Protein AF-0000000075210402 (afdb_homodimer)

pLDDT: mean 92.83, std 11.61, range [40.75, 98.94]

Solvent-accessible surface area (backbone atoms only — not comparable to full-atom values): 33186 Å² total; per-residue (Å²): 115,81,58,98,74,66,77,55,29,34,35,31,30,23,22,40,40,54,67,28,20,56,35,50,30,57,42,32,65,73,63,42,42,43,37,31,29,25,58,67,67,69,94,52,64,48,64,58,27,52,52,48,37,55,56,30,50,73,53,37,82,64,47,78,43,84,46,55,54,74,40,48,70,62,49,44,55,49,41,72,76,46,76,41,46,30,37,38,44,56,52,60,72,81,56,56,70,61,16,66,76,40,43,63,60,34,42,44,45,34,29,52,17,46,51,43,49,49,51,41,37,43,78,54,59,30,49,34,42,36,39,63,45,45,51,50,29,33,40,68,64,42,41,68,78,46,59,37,44,75,82,60,41,73,46,57,11,59,29,46,37,21,14,27,43,48,20,30,52,14,39,50,36,7,48,26,63,69,57,64,29,22,33,38,39,36,26,42,28,57,73,39,38,66,72,47,61,67,89,38,70,66,50,43,50,51,55,35,47,77,66,72,41,72,43,79,39,56,60,72,63,26,23,36,11,60,16,38,46,69,42,52,41,49,44,56,58,40,64,68,48,88,71,77,48,80,46,72,33,39,48,34,50,50,52,63,41,33,48,56,57,51,51,54,54,47,29,76,80,34,78,79,68,45,76,44,74,45,75,70,66,83,63,76,54,53,37,49,29,28,39,37,62,65,29,27,74,78,52,62,48,68,64,79,68,49,74,61,59,36,44,53,52,24,51,53,41,48,53,61,67,75,97,113,80,58,96,74,66,79,53,30,35,37,29,31,26,20,40,40,53,68,28,20,55,35,49,31,57,42,33,66,72,64,42,43,43,36,31,31,26,60,67,66,69,94,52,65,49,65,57,26,54,53,46,37,55,55,30,52,73,54,39,79,65,48,80,44,83,48,54,56,74,41,47,70,61,49,46,54,49,42,73,75,46,74,41,46,31,39,39,43,57,51,59,72,82,56,56,71,62,15,67,76,40,43,64,60,36,42,44,45,33,31,51,18,46,51,42,49,50,52,41,36,44,78,54,59,30,48,33,42,36,39,61,44,44,52,49,29,34,41,67,64,42,42,68,81,47,59,38,43,77,83,60,41,72,46,59,11,60,30,47,38,22,12,26,43,47,21,30,53,14,40,53,36,7,49,26,61,69,57,66,29,23,32,39,38,36,26,43,26,59,72,38,38,65,72,46,61,68,89,40,68,66,49,43,50,51,55,34,47,77,66,72,40,73,45,80,41,58,58,71,63,28,23,37,11,60,16,39,46,68,43,52,41,47,44,54,59,41,63,66,48,87,72,79,48,80,46,73,33,41,47,36,52,50,50,63,41,34,49,56,58,52,50,54,54,47,30,76,80,34,79,80,68,46,75,42,74,68,52,78,62,82,63,75,55,52,36,49,28,30,39,38,61,66,28,27,73,77,52,63,48,68,65,79,68,50,73,61,59,35,46,52,53,23,51,53,41,48,53,62,70,76,98

Sequence (646 aa):
MLGRGETVSILITGGAGFIGSHLTKRLVKEGFDITVIDSFHNYYSVKQKKDQLEEAKSSGAFEFYELDLLDEGRLNKWFQEKRFKTVIHLAAIPGVPASIADPHLYIDYDIKATVNLLRAAGESGVSHFVFASSSSVYGNASGIAKASKEEDAAGSVVSPYAAAKWGAESFCKAYSSLYGFDLTVLRFFTVYGPWVRPDMAIPIFINKLMRKEKLYLFNEHSARDYTYIDDITEGIFLSLFGHRGERTYNLGSGTPVTLNTLTDALAHHFPHLEKEYTSRRKGDVERTWADIGKASADLGYKPKFSIQEGLERTVAWATAYFHMLGRGETVSILITGGAGFIGSHLTKRLVKEGFDITVIDSFHNYYSVKQKKDQLEEAKSSGAFEFYELDLLDEGRLNKWFQEKRFKTVIHLAAIPGVPASIADPHLYIDYDIKATVNLLRAAGESGVSHFVFASSSSVYGNASGIAKASKEEDAAGSVVSPYAAAKWGAESFCKAYSSLYGFDLTVLRFFTVYGPWVRPDMAIPIFINKLMRKEKLYLFNEHSARDYTYIDDITEGIFLSLFGHRGERTYNLGSGTPVTLNTLTDALAHHFPHLEKEYTSRRKGDVERTWADIGKASADLGYKPKFSIQEGLERTVAWATAYFH

Foldseek 3Di:
DPDPPDQAEEEEEPLLADLNLVLLLVVVLVPHAYEYEYQCDPPDDSVLSVVSNVVSVVSDDYHYDNDQLLPLVVLLVVLVVDAGQEYEYPWADDDFVVCQVPVVNRLRGLAVSLLSVLVSCLVSPHAEYEYEAALQQLACQVPPPDADDPVSRDRPGDGSNSNSRVNNVVSNQVSCVVRVHAYEYEHEWAEDAFSHGCVDDLNVLLVCLVVVHAAEAAEQLAWTQYAYSVLVSVLVVLVVDDDGHYYYFYRTQQDIDTPVNLVVLVCVVRVSYHYDHDDHPPDGHRYYHHDHVVSCVPRVRHGDDDSNRRSVRHSVNCVVPVD/DDDPPPQAEEEEEPLLADLNLVLLLVVVLVPHAYEYEYQCDPPDDSVLSVVSNVVSVVSDDYHYDNDQLLPLVVLLVVLVVDAGQEYEYPWADDDFVVCQVPVVNRLRGLAVSLLSVLVSCLVSPHQEYEYEAALQQLACQVPPPDADDPVSRDRPGDGSNSNSRVNNVVSNQVSCVVRVHAYEYEHEWAEDAFSHGCVDDLNVLLVCLVVVHAAEAAEQLAWTQYAYSVLVSVLVVLVVDDDGHYYYFYRTQQDIDTPVNLVVLVCVVRVSYHYDHDDNPPDGRHYYHHDRVVSCVPRVRHGDDDSNRRSVRHSVNCVVPVD

Secondary structure (DSSP, 8-state):
---SSS--EEEEESTTSHHHHHHHHHHHHTT-EEEEEE---TTS-HHHHHHHHHHHHTT---EEEE--TT-HHHHHHHHHH---SEEEE------HHHHHH-HHHHIIIIIIHHHHHHHHHHHTT-SEEEEEEEGGGGTT-S-TTSPBPGGG--S--SSHHHHHHHHHHHHHHHHHHHH--EEEEEEE-SEESTT--TTSHHHHHHHHHHTTPPEEES-TT-EE--EEHHHHHHHHHHHTSS--SEEEEEES-SS-EEHHHHHHHHHTT-TT--EEE---------EE-B--HHHHHHH-------HHHHHHHHHHHHHHHH-/---SSS--EEEEESTTSHHHHHHHHHHHHTT-EEEEEE---TTS-HHHHHHHHHHHHTT---EEEE--TT-HHHHHHHHHH---SEEEE------HHHHHH-HHHHIIIIIIHHHHHHHHHHHTT-SEEEEEEEGGGGTT-S-TTSPBPGGG--S--SSHHHHHHHHHHHHHHHHHHHH--EEEEEEE-SEESTT--TTSHHHHHHHHHHTTPPEEES-TT-EE--EEHHHHHHHHHHHTSS--SEEEEEES-SS-EEHHHHHHHHHTT-TT--EEE---------EE-B--HHHHHHH-------HHHHHHHHHHHHHHHH-

Organism: NCBI:txid2021314

Nearest PDB structures (foldseek):
  7xpo-assembly1_B  TM=8.995E-01  e=3.733E-27  Zea mays
  7xpq-assembly1_B  TM=8.800E-01  e=4.449E-27  Zea mays
  8wop-assembly1_A  TM=8.831E-01  e=1.203E-26  Arabidopsis thaliana
  7xpq-assembly1_A  TM=8.829E-01  e=8.467E-27  Zea mays
  8wov-assembly1_A  TM=8.496E-01  e=2.159E-26  Arabidopsis thaliana

Radius of gyration: 26.64 Å; Cα contacts (8 Å, |Δi|>4): 1352; chains: 2; bounding box: 59×82×53 Å

InterPro domains:
  IPR016040 NAD(P)-binding domain [PF16363] (11-314)
  IPR020904 Short-chain dehydrogenase/reductase, conserved site [PS00061] (148-176)
  IPR036291 NAD(P)-binding domain superfamily [SSF51735] (9-321)

Structure (mmCIF, N/CA/C/O backbone):
data_AF-0000000075210402-model_v1
#
loop_
_entity.id
_entity.type
_entity.pdbx_description
1 polymer 'UDP-glucose 4-epimerase'
#
loop_
_atom_site.group_PDB
_atom_site.id
_atom_site.type_symbol
_atom_site.label_atom_id
_atom_site.label_alt_id
_atom_site.label_comp_id
_atom_site.label_asym_id
_atom_site.label_entity_id
_atom_site.label_seq_id
_atom_site.pdbx_PDB_ins_code
_atom_site.Cartn_x
_atom_site.Cartn_y
_atom_site.Cartn_z
_atom_site.occupancy
_atom_site.B_iso_or_equiv
_atom_site.auth_seq_id
_atom_site.auth_comp_id
_atom_site.auth_asym_id
_atom_site.auth_atom_id
_atom_site.pdbx_PDB_model_num
ATOM 1 N N . MET A 1 1 ? 22.312 -7.852 -16.641 1 40.75 1 MET A N 1
ATOM 2 C CA . MET A 1 1 ? 21.891 -8.812 -17.656 1 40.75 1 MET A CA 1
ATOM 3 C C . MET A 1 1 ? 22.656 -10.125 -17.516 1 40.75 1 MET A C 1
ATOM 5 O O . MET A 1 1 ? 23.797 -10.133 -17.031 1 40.75 1 MET A O 1
ATOM 9 N N . LEU A 1 2 ? 21.844 -11.219 -17.453 1 52.81 2 LEU A N 1
ATOM 10 C CA . LEU A 1 2 ? 22.469 -12.523 -17.266 1 52.81 2 LEU A CA 1
ATOM 11 C C . LEU A 1 2 ? 23.516 -12.773 -18.344 1 52.81 2 LEU A C 1
ATOM 13 O O . LEU A 1 2 ? 23.219 -12.664 -19.531 1 52.81 2 LEU A O 1
ATOM 17 N N . GLY A 1 3 ? 24.688 -12.477 -18.203 1 43 3 GLY A N 1
ATOM 18 C CA . GLY A 1 3 ? 25.734 -12.883 -19.125 1 43 3 GLY A CA 1
ATOM 19 C C . GLY A 1 3 ? 26.016 -14.375 -19.094 1 43 3 GLY A C 1
ATOM 20 O O . GLY A 1 3 ? 25.75 -15.039 -18.078 1 43 3 GLY A O 1
ATOM 21 N N . ARG A 1 4 ? 26.281 -15.062 -20.25 1 43.16 4 ARG A N 1
ATOM 22 C CA . ARG A 1 4 ? 26.422 -16.469 -20.609 1 43.16 4 ARG A CA 1
ATOM 23 C C . ARG A 1 4 ? 27.422 -17.172 -19.703 1 43.16 4 ARG A C 1
ATOM 25 O O . ARG A 1 4 ? 27.484 -18.406 -19.688 1 43.16 4 ARG A O 1
ATOM 32 N N . GLY A 1 5 ? 28.297 -16.438 -19.016 1 44.31 5 GLY A N 1
ATOM 33 C CA . GLY A 1 5 ? 29.391 -17.203 -18.438 1 44.31 5 GLY A CA 1
ATOM 34 C C . GLY A 1 5 ? 29.203 -17.5 -16.953 1 44.31 5 GLY A C 1
ATOM 35 O O . GLY A 1 5 ? 29.703 -18.5 -16.453 1 44.31 5 GLY A O 1
ATOM 36 N N . GLU A 1 6 ? 29.125 -16.562 -15.922 1 52.78 6 GLU A N 1
ATOM 37 C CA . GLU A 1 6 ? 29.109 -16.766 -14.477 1 52.78 6 GLU A CA 1
ATOM 38 C C . GLU A 1 6 ? 27.75 -17.234 -14 1 52.78 6 GLU A C 1
ATOM 40 O O . GLU A 1 6 ? 26.719 -16.797 -14.516 1 52.78 6 GLU A O 1
ATOM 45 N N . THR A 1 7 ? 27.812 -18.453 -13.422 1 63.88 7 THR A N 1
ATOM 46 C CA . THR A 1 7 ? 26.578 -19.031 -12.922 1 63.88 7 THR A CA 1
ATOM 47 C C . THR A 1 7 ? 25.766 -18 -12.133 1 63.88 7 THR A C 1
ATOM 49 O O . THR A 1 7 ? 26.266 -17.453 -11.148 1 63.88 7 THR A O 1
ATOM 52 N N . VAL A 1 8 ? 24.641 -17.578 -12.719 1 79.5 8 VAL A N 1
ATOM 53 C CA . VAL A 1 8 ? 23.797 -16.562 -12.102 1 79.5 8 VAL A CA 1
ATOM 54 C C . VAL A 1 8 ? 23.047 -17.172 -10.914 1 79.5 8 VAL A C 1
ATOM 56 O O . VAL A 1 8 ? 22.359 -18.188 -11.055 1 79.5 8 VAL A O 1
ATOM 59 N N . SER A 1 9 ? 23.406 -16.781 -9.727 1 93.56 9 SER A N 1
ATOM 60 C CA . SER A 1 9 ? 22.75 -17.219 -8.492 1 93.56 9 SER A CA 1
ATOM 61 C C . SER A 1 9 ? 21.406 -16.531 -8.297 1 93.56 9 SER A C 1
ATOM 63 O O . SER A 1 9 ? 21.344 -15.297 -8.312 1 93.56 9 SER A O 1
ATOM 65 N N . ILE A 1 10 ? 20.328 -17.344 -8.219 1 97.56 10 ILE A N 1
ATOM 66 C CA . ILE A 1 10 ? 18.969 -16.828 -8.078 1 97.56 10 ILE A CA 1
ATOM 67 C C . ILE A 1 10 ? 18.359 -17.344 -6.773 1 97.56 10 ILE A C 1
ATOM 69 O O . ILE A 1 10 ? 18.484 -18.531 -6.449 1 97.56 10 ILE A O 1
ATOM 73 N N . LEU A 1 11 ? 17.844 -16.453 -5.996 1 98.56 11 LEU A N 1
ATOM 74 C CA . LEU A 1 11 ? 17.047 -16.812 -4.82 1 98.56 11 LEU A CA 1
ATOM 75 C C . LEU A 1 11 ? 15.562 -16.828 -5.145 1 98.56 11 LEU A C 1
ATOM 77 O O . LEU A 1 11 ? 15.047 -15.867 -5.723 1 98.56 11 LEU A O 1
ATOM 81 N N . ILE A 1 12 ? 14.867 -17.891 -4.809 1 98.81 12 ILE A N 1
ATOM 82 C CA . ILE A 1 12 ? 13.414 -18 -4.898 1 98.81 12 ILE A CA 1
ATOM 83 C C . ILE A 1 12 ? 12.812 -18.109 -3.496 1 98.81 12 ILE A C 1
ATOM 85 O O . ILE A 1 12 ? 13.125 -19.047 -2.758 1 98.81 12 ILE A O 1
ATOM 89 N N . THR A 1 13 ? 12.031 -17.141 -3.1 1 98.88 13 THR A N 1
ATOM 90 C CA . THR A 1 13 ? 11.281 -17.297 -1.861 1 98.88 13 THR A CA 1
ATOM 91 C C . THR A 1 13 ? 9.891 -17.875 -2.143 1 98.88 13 THR A C 1
ATOM 93 O O . THR A 1 13 ? 9.32 -17.625 -3.209 1 98.88 13 THR A O 1
ATOM 96 N N . GLY A 1 14 ? 9.32 -18.594 -1.117 1 98.56 14 GLY A N 1
ATOM 97 C CA . GLY A 1 14 ? 8.086 -19.312 -1.378 1 98.56 14 GLY A CA 1
ATOM 98 C C . GLY A 1 14 ? 8.273 -20.484 -2.316 1 98.56 14 GLY A C 1
ATOM 99 O O . GLY A 1 14 ? 7.355 -20.844 -3.062 1 98.56 14 GLY A O 1
ATOM 100 N N . GLY A 1 15 ? 9.43 -21.047 -2.299 1 98.44 15 GLY A N 1
ATOM 101 C CA . GLY A 1 15 ? 9.781 -22.031 -3.311 1 98.44 15 GLY A CA 1
ATOM 102 C C . GLY A 1 15 ? 9.148 -23.391 -3.076 1 98.44 15 GLY A C 1
ATOM 103 O O . GLY A 1 15 ? 9.148 -24.234 -3.967 1 98.44 15 GLY A O 1
ATOM 104 N N . ALA A 1 16 ? 8.609 -23.625 -1.902 1 98.06 16 ALA A N 1
ATOM 105 C CA . ALA A 1 16 ? 7.91 -24.875 -1.639 1 98.06 16 ALA A CA 1
ATOM 106 C C . ALA A 1 16 ? 6.441 -24.781 -2.035 1 98.06 16 ALA A C 1
ATOM 108 O O . ALA A 1 16 ? 5.727 -25.797 -2.043 1 98.06 16 ALA A O 1
ATOM 109 N N . GLY A 1 17 ? 6.031 -23.609 -2.381 1 98 17 GLY A N 1
ATOM 110 C CA . GLY A 1 17 ? 4.645 -23.406 -2.775 1 98 17 GLY A CA 1
ATOM 111 C C . GLY A 1 17 ? 4.367 -23.828 -4.207 1 98 17 GLY A C 1
ATOM 112 O O . GLY A 1 17 ? 5.262 -24.312 -4.902 1 98 17 GLY A O 1
ATOM 113 N N . PHE A 1 18 ? 3.141 -23.578 -4.648 1 98.44 18 PHE A N 1
ATOM 114 C CA . PHE A 1 18 ? 2.619 -23.969 -5.949 1 98.44 18 PHE A CA 1
ATOM 115 C C . PHE A 1 18 ? 3.484 -23.422 -7.074 1 98.44 18 PHE A C 1
ATOM 117 O O . PHE A 1 18 ? 4.223 -24.172 -7.723 1 98.44 18 PHE A O 1
ATOM 124 N N . ILE A 1 19 ? 3.607 -22.094 -7.18 1 98.75 19 ILE A N 1
ATOM 125 C CA . ILE A 1 19 ? 4.324 -21.469 -8.289 1 98.75 19 ILE A CA 1
ATOM 126 C C . ILE A 1 19 ? 5.828 -21.641 -8.086 1 98.75 19 ILE A C 1
ATOM 128 O O . ILE A 1 19 ? 6.559 -21.938 -9.031 1 98.75 19 ILE A O 1
ATOM 132 N N . GLY A 1 20 ? 6.281 -21.5 -6.852 1 98.75 20 GLY A N 1
ATOM 133 C CA . GLY A 1 20 ? 7.703 -21.516 -6.539 1 98.75 20 GLY A CA 1
ATOM 134 C C . GLY A 1 20 ? 8.367 -22.828 -6.902 1 98.75 20 GLY A C 1
ATOM 135 O O . GLY A 1 20 ? 9.469 -22.844 -7.469 1 98.75 20 GLY A O 1
ATOM 136 N N . SER A 1 21 ? 7.715 -23.922 -6.594 1 98.44 21 SER A N 1
ATOM 137 C CA . SER A 1 21 ? 8.305 -25.219 -6.879 1 98.44 21 SER A CA 1
ATOM 138 C C . SER A 1 21 ? 8.367 -25.484 -8.383 1 98.44 21 SER A C 1
ATOM 140 O O . SER A 1 21 ? 9.359 -26.031 -8.875 1 98.44 21 SER A O 1
ATOM 142 N N . HIS A 1 22 ? 7.32 -25.125 -9.094 1 98.69 22 HIS A N 1
ATOM 143 C CA . HIS A 1 22 ? 7.34 -25.25 -10.547 1 98.69 22 HIS A CA 1
ATOM 144 C C . HIS A 1 22 ? 8.445 -24.406 -11.164 1 98.69 22 HIS A C 1
ATOM 146 O O . HIS A 1 22 ? 9.117 -24.844 -12.102 1 98.69 22 HIS A O 1
ATOM 152 N N . LEU A 1 23 ? 8.602 -23.188 -10.633 1 98.81 23 LEU A N 1
ATOM 153 C CA . LEU A 1 23 ? 9.633 -22.297 -11.148 1 98.81 23 LEU A CA 1
ATOM 154 C C . LEU A 1 23 ? 11.023 -22.859 -10.898 1 98.81 23 LEU A C 1
ATOM 156 O O . LEU A 1 23 ? 11.891 -22.797 -11.766 1 98.81 23 LEU A O 1
ATOM 160 N N . THR A 1 24 ? 11.203 -23.391 -9.688 1 98.44 24 THR A N 1
ATOM 161 C CA . THR A 1 24 ? 12.484 -24.016 -9.344 1 98.44 24 THR A CA 1
ATOM 162 C C . THR A 1 24 ? 12.852 -25.094 -10.359 1 98.44 24 THR A C 1
ATOM 164 O O . THR A 1 24 ? 13.969 -25.109 -10.883 1 98.44 24 THR A O 1
ATOM 167 N N . LYS A 1 25 ? 11.875 -25.969 -10.703 1 97.75 25 LYS A N 1
ATOM 168 C CA . LYS A 1 25 ? 12.102 -27.016 -11.695 1 97.75 25 LYS A CA 1
ATOM 169 C C . LYS A 1 25 ? 12.516 -26.422 -13.039 1 97.75 25 LYS A C 1
ATOM 171 O O . LYS A 1 25 ? 13.477 -26.875 -13.656 1 97.75 25 LYS A O 1
ATOM 176 N N . ARG A 1 26 ? 11.812 -25.422 -13.422 1 96.75 26 ARG A N 1
ATOM 177 C CA . ARG A 1 26 ? 12.031 -24.781 -14.719 1 96.75 26 ARG A CA 1
ATOM 178 C C . ARG A 1 26 ? 13.422 -24.172 -14.797 1 96.75 26 ARG A C 1
ATOM 180 O O . ARG A 1 26 ? 14.117 -24.312 -15.805 1 96.75 26 ARG A O 1
ATOM 187 N N . LEU A 1 27 ? 13.875 -23.5 -13.758 1 96.94 27 LEU A N 1
ATOM 188 C CA . LEU A 1 27 ? 15.125 -22.75 -13.773 1 96.94 27 LEU A CA 1
ATOM 189 C C . LEU A 1 27 ? 16.328 -23.672 -13.609 1 96.94 27 LEU A C 1
ATOM 191 O O . LEU A 1 27 ? 17.375 -23.453 -14.195 1 96.94 27 LEU A O 1
ATOM 195 N N . VAL A 1 28 ? 16.156 -24.719 -12.766 1 95.81 28 VAL A N 1
ATOM 196 C CA . VAL A 1 28 ? 17.234 -25.688 -12.594 1 95.81 28 VAL A CA 1
ATOM 197 C C . VAL A 1 28 ? 17.516 -26.391 -13.922 1 95.81 28 VAL A C 1
ATOM 199 O O . VAL A 1 28 ? 18.688 -26.625 -14.258 1 95.81 28 VAL A O 1
ATOM 202 N N . LYS A 1 29 ? 16.484 -26.672 -14.664 1 94 29 LYS A N 1
ATOM 203 C CA . LYS A 1 29 ? 16.625 -27.312 -15.969 1 94 29 LYS A CA 1
ATOM 204 C C . LYS A 1 29 ? 17.391 -26.406 -16.938 1 94 29 LYS A C 1
ATOM 206 O O . LYS A 1 29 ? 18.047 -26.891 -17.859 1 94 29 LYS A O 1
ATOM 211 N N . GLU A 1 30 ? 17.297 -25.125 -16.766 1 93.12 30 GLU A N 1
ATOM 212 C CA . GLU A 1 30 ? 17.984 -24.141 -17.625 1 93.12 30 GLU A CA 1
ATOM 213 C C . GLU A 1 30 ? 19.422 -23.938 -17.172 1 93.12 30 GLU A C 1
ATOM 215 O O . GLU A 1 30 ? 20.188 -23.219 -17.828 1 93.12 30 GLU A O 1
ATOM 220 N N . GLY A 1 31 ? 19.828 -24.469 -16 1 92.5 31 GLY A N 1
ATOM 221 C CA . GLY A 1 31 ? 21.219 -24.453 -15.57 1 92.5 31 GLY A CA 1
ATOM 222 C C . GLY A 1 31 ? 21.531 -23.328 -14.586 1 92.5 31 GLY A C 1
ATOM 223 O O . GLY A 1 31 ? 22.688 -23.047 -14.312 1 92.5 31 GLY A O 1
ATOM 224 N N . PHE A 1 32 ? 20.531 -22.672 -14.008 1 94.62 32 PHE A N 1
ATOM 225 C CA . PHE A 1 32 ? 20.75 -21.625 -13.023 1 94.62 32 PHE A CA 1
ATOM 226 C C . PHE A 1 32 ? 21.141 -22.219 -11.672 1 94.62 32 PHE A C 1
ATOM 228 O O . PHE A 1 32 ? 20.812 -23.359 -11.375 1 94.62 32 PHE A O 1
ATOM 235 N N . ASP A 1 33 ? 21.938 -21.516 -10.93 1 95.81 33 ASP A N 1
ATOM 236 C CA . ASP A 1 33 ? 22.219 -21.828 -9.531 1 95.81 33 ASP A CA 1
ATOM 237 C C . ASP A 1 33 ? 21.094 -21.328 -8.617 1 95.81 33 ASP A C 1
ATOM 239 O O . ASP A 1 33 ? 21.016 -20.125 -8.359 1 95.81 33 ASP A O 1
ATOM 243 N N . ILE A 1 34 ? 20.281 -22.266 -8.148 1 97.44 34 ILE A N 1
ATOM 244 C CA . ILE A 1 34 ? 19.047 -21.875 -7.492 1 97.44 34 ILE A CA 1
ATOM 245 C C . ILE A 1 34 ? 19.141 -22.156 -5.992 1 97.44 34 ILE A C 1
ATOM 247 O O . ILE A 1 34 ? 19.562 -23.234 -5.582 1 97.44 34 ILE A O 1
ATOM 251 N N . THR A 1 35 ? 18.812 -21.203 -5.188 1 97.62 35 THR A N 1
ATOM 252 C CA . THR A 1 35 ? 18.547 -21.344 -3.758 1 97.62 35 THR A CA 1
ATOM 253 C C . THR A 1 35 ? 17.094 -21.031 -3.453 1 97.62 35 THR A C 1
ATOM 255 O O . THR A 1 35 ? 16.531 -20.047 -3.947 1 97.62 35 THR A O 1
ATOM 258 N N . VAL A 1 36 ? 16.484 -21.922 -2.641 1 98.19 36 VAL A N 1
ATOM 259 C CA . VAL A 1 36 ? 15.055 -21.812 -2.326 1 98.19 36 VAL A CA 1
ATOM 260 C C . VAL A 1 36 ? 14.875 -21.578 -0.829 1 98.19 36 VAL A C 1
ATOM 262 O O . VAL A 1 36 ? 15.508 -22.234 -0.006 1 98.19 36 VAL A O 1
ATOM 265 N N . ILE A 1 37 ? 14.016 -20.578 -0.503 1 98.06 37 ILE A N 1
ATOM 266 C CA . ILE A 1 37 ? 13.594 -20.344 0.872 1 98.06 37 ILE A CA 1
ATOM 267 C C . ILE A 1 37 ? 12.086 -20.547 0.988 1 98.06 37 ILE A C 1
ATOM 269 O O . ILE A 1 37 ? 11.328 -20.156 0.103 1 98.06 37 ILE A O 1
ATOM 273 N N . ASP A 1 38 ? 11.68 -21.188 2.016 1 98.56 38 ASP A N 1
ATOM 274 C CA . ASP A 1 38 ? 10.273 -21.328 2.377 1 98.56 38 ASP A CA 1
ATOM 275 C C . ASP A 1 38 ? 10.109 -21.547 3.879 1 98.56 38 ASP A C 1
ATOM 277 O O . ASP A 1 38 ? 10.984 -22.125 4.523 1 98.56 38 ASP A O 1
ATOM 281 N N . SER A 1 39 ? 9.008 -21.094 4.414 1 98.31 39 SER A N 1
ATOM 282 C CA . SER A 1 39 ? 8.773 -21.281 5.84 1 98.31 39 SER A CA 1
ATOM 283 C C . SER A 1 39 ? 7.828 -22.453 6.094 1 98.31 39 SER A C 1
ATOM 285 O O . SER A 1 39 ? 7.574 -22.812 7.246 1 98.31 39 SER A O 1
ATOM 287 N N . PHE A 1 40 ? 7.277 -23.031 5.105 1 98.25 40 PHE A N 1
ATOM 288 C CA . PHE A 1 40 ? 6.25 -24.062 5.184 1 98.25 40 PHE A CA 1
ATOM 289 C C . PHE A 1 40 ? 5.051 -23.578 5.988 1 98.25 40 PHE A C 1
ATOM 291 O O . PHE A 1 40 ? 4.547 -24.297 6.852 1 98.25 40 PHE A O 1
ATOM 298 N N . HIS A 1 41 ? 4.688 -22.312 5.699 1 96.94 41 HIS A N 1
ATOM 299 C CA . HIS A 1 41 ? 3.479 -21.781 6.324 1 96.94 41 HIS A CA 1
ATOM 300 C C . HIS A 1 41 ? 2.293 -22.719 6.109 1 96.94 41 HIS A C 1
ATOM 302 O O . HIS A 1 41 ? 2.115 -23.266 5.016 1 96.94 41 HIS A O 1
ATOM 308 N N . ASN A 1 42 ? 1.406 -22.812 7.039 1 96.5 42 ASN A N 1
ATOM 309 C CA . ASN A 1 42 ? 0.407 -23.891 7.051 1 96.5 42 ASN A CA 1
ATOM 310 C C . ASN A 1 42 ? -0.957 -23.375 6.59 1 96.5 42 ASN A C 1
ATOM 312 O O . ASN A 1 42 ? -1.99 -23.922 6.984 1 96.5 42 ASN A O 1
ATOM 316 N N . TYR A 1 43 ? -1.006 -22.281 5.824 1 93.69 43 TYR A N 1
ATOM 317 C CA . TYR A 1 43 ? -2.299 -21.844 5.316 1 93.69 43 TYR A CA 1
ATOM 318 C C . TYR A 1 43 ? -2.912 -22.891 4.395 1 93.69 43 TYR A C 1
ATOM 320 O O . TYR A 1 43 ? -4.102 -22.812 4.07 1 93.69 43 TYR A O 1
ATOM 328 N N . TYR A 1 44 ? -2.119 -23.891 3.867 1 94.19 44 TYR A N 1
ATOM 329 C CA . TYR A 1 44 ? -2.596 -25.156 3.336 1 94.19 44 TYR A CA 1
ATOM 330 C C . TYR A 1 44 ? -1.632 -26.297 3.676 1 94.19 44 TYR A C 1
ATOM 332 O O . TYR A 1 44 ? -0.64 -26.078 4.379 1 94.19 44 TYR A O 1
ATOM 340 N N . SER A 1 45 ? -1.76 -27.469 3.172 1 96.38 45 SER A N 1
ATOM 341 C CA . SER A 1 45 ? -1.085 -28.688 3.613 1 96.38 45 SER A CA 1
ATOM 342 C C . SER A 1 45 ? 0.429 -28.562 3.492 1 96.38 45 SER A C 1
ATOM 344 O O . SER A 1 45 ? 0.959 -28.406 2.389 1 96.38 45 SER A O 1
ATOM 346 N N . VAL A 1 46 ? 1.106 -28.703 4.637 1 97.94 46 VAL A N 1
ATOM 347 C CA . VAL A 1 46 ? 2.566 -28.719 4.664 1 97.94 46 VAL A CA 1
ATOM 348 C C . VAL A 1 46 ? 3.086 -29.953 3.953 1 97.94 46 VAL A C 1
ATOM 350 O O . VAL A 1 46 ? 4.105 -29.906 3.262 1 97.94 46 VAL A O 1
ATOM 353 N N . LYS A 1 47 ? 2.373 -31.031 4.109 1 97.94 47 LYS A N 1
ATOM 354 C CA . LYS A 1 47 ? 2.748 -32.281 3.436 1 97.94 47 LYS A CA 1
ATOM 355 C C . LYS A 1 47 ? 2.762 -32.094 1.92 1 97.94 47 LYS A C 1
ATOM 357 O O . LYS A 1 47 ? 3.691 -32.531 1.243 1 97.94 47 LYS A O 1
ATOM 362 N N . GLN A 1 48 ? 1.771 -31.422 1.403 1 97.44 48 GLN A N 1
ATOM 363 C CA . GLN A 1 48 ? 1.702 -31.188 -0.033 1 97.44 48 GLN A CA 1
ATOM 364 C C . GLN A 1 48 ? 2.891 -30.344 -0.506 1 97.44 48 GLN A C 1
ATOM 366 O O . GLN A 1 48 ? 3.461 -30.625 -1.564 1 97.44 48 GLN A O 1
ATOM 371 N N . LYS A 1 49 ? 3.252 -29.359 0.273 1 98.19 49 LYS A N 1
ATOM 372 C CA . LYS A 1 49 ? 4.398 -28.531 -0.06 1 98.19 49 LYS A CA 1
ATOM 373 C C . LYS A 1 49 ? 5.688 -29.344 -0.091 1 98.19 49 LYS A C 1
ATOM 375 O O . LYS A 1 49 ? 6.496 -29.203 -1.013 1 98.19 49 LYS A O 1
ATOM 380 N N . LYS A 1 50 ? 5.836 -30.172 0.911 1 98.12 50 LYS A N 1
ATOM 381 C CA . LYS A 1 50 ? 7.035 -31 1.006 1 98.12 50 LYS A CA 1
ATOM 382 C C . LYS A 1 50 ? 7.098 -32 -0.132 1 98.12 50 LYS A C 1
ATOM 384 O O . LYS A 1 50 ? 8.164 -32.25 -0.698 1 98.12 50 LYS A O 1
ATOM 389 N N . ASP A 1 51 ? 5.949 -32.594 -0.464 1 98 51 ASP A N 1
ATOM 390 C CA . ASP A 1 51 ? 5.887 -33.562 -1.567 1 98 51 ASP A CA 1
ATOM 391 C C . ASP A 1 51 ? 6.254 -32.875 -2.891 1 98 51 ASP A C 1
ATOM 393 O O . ASP A 1 51 ? 6.988 -33.469 -3.697 1 98 51 ASP A O 1
ATOM 397 N N . GLN A 1 52 ? 5.715 -31.734 -3.1 1 97.75 52 GLN A N 1
ATOM 398 C CA . GLN A 1 52 ? 6.012 -31.016 -4.336 1 97.75 52 GLN A CA 1
ATOM 399 C C . GLN A 1 52 ? 7.492 -30.641 -4.418 1 97.75 52 GLN A C 1
ATOM 401 O O . GLN A 1 52 ? 8.102 -30.734 -5.484 1 97.75 52 GLN A O 1
ATOM 406 N N . LEU A 1 53 ? 8.023 -30.141 -3.299 1 97.31 53 LEU A N 1
ATOM 407 C CA . LEU A 1 53 ? 9.438 -29.781 -3.24 1 97.31 53 LEU A CA 1
ATOM 408 C C . LEU A 1 53 ? 10.312 -31 -3.559 1 97.31 53 LEU A C 1
ATOM 410 O O . LEU A 1 53 ? 11.328 -30.875 -4.242 1 97.31 53 LEU A O 1
ATOM 414 N N . GLU A 1 54 ? 9.938 -32.156 -3.045 1 96.19 54 GLU A N 1
ATOM 415 C CA . GLU A 1 54 ? 10.664 -33.375 -3.328 1 96.19 54 GLU A CA 1
ATOM 416 C C . GLU A 1 54 ? 10.625 -33.719 -4.816 1 96.19 54 GLU A C 1
ATOM 418 O O . GLU A 1 54 ? 11.625 -34.156 -5.383 1 96.19 54 GLU A O 1
ATOM 423 N N . GLU A 1 55 ? 9.492 -33.5 -5.371 1 95.06 55 GLU A N 1
ATOM 424 C CA . GLU A 1 55 ? 9.375 -33.719 -6.809 1 95.06 55 GLU A CA 1
ATOM 425 C C . GLU A 1 55 ? 10.305 -32.781 -7.582 1 95.06 55 GLU A C 1
ATOM 427 O O . GLU A 1 55 ? 10.891 -33.188 -8.594 1 95.06 55 GLU A O 1
ATOM 432 N N . ALA A 1 56 ? 10.406 -31.562 -7.129 1 95.38 56 ALA A N 1
ATOM 433 C CA . ALA A 1 56 ? 11.273 -30.594 -7.789 1 95.38 56 ALA A CA 1
ATOM 434 C C . ALA A 1 56 ? 12.734 -31.031 -7.746 1 95.38 56 ALA A C 1
ATOM 436 O O . ALA A 1 56 ? 13.5 -30.734 -8.664 1 95.38 56 ALA A O 1
ATOM 437 N N . LYS A 1 57 ? 13.109 -31.766 -6.75 1 93.5 57 LYS A N 1
ATOM 438 C CA . LYS A 1 57 ? 14.484 -32.219 -6.586 1 93.5 57 LYS A CA 1
ATOM 439 C C . LYS A 1 57 ? 14.867 -33.219 -7.688 1 93.5 57 LYS A C 1
ATOM 441 O O . LYS A 1 57 ? 16.047 -33.406 -7.98 1 93.5 57 LYS A O 1
ATOM 446 N N . SER A 1 58 ? 13.891 -33.812 -8.242 1 92.62 58 SER A N 1
ATOM 447 C CA . SER A 1 58 ? 14.141 -34.781 -9.297 1 92.62 58 SER A CA 1
ATOM 448 C C . SER A 1 58 ? 14.57 -34.094 -10.586 1 92.62 58 SER A C 1
ATOM 450 O O . SER A 1 58 ? 15.133 -34.719 -11.484 1 92.62 58 SER A O 1
ATOM 452 N N . SER A 1 59 ? 14.367 -32.844 -10.664 1 91.94 59 SER A N 1
ATOM 453 C CA . SER A 1 59 ? 14.672 -32.094 -11.883 1 91.94 59 SER A CA 1
ATOM 454 C C . SER A 1 59 ? 16.109 -31.578 -11.867 1 91.94 59 SER A C 1
ATOM 456 O O . SER A 1 59 ? 16.625 -31.156 -12.898 1 91.94 59 SER A O 1
ATOM 458 N N . GLY A 1 60 ? 16.75 -31.531 -10.797 1 92.12 60 GLY A N 1
ATOM 459 C CA . GLY A 1 60 ? 18.109 -31.047 -10.641 1 92.12 60 GLY A CA 1
ATOM 460 C C . GLY A 1 60 ? 18.422 -30.609 -9.227 1 92.12 60 GLY A C 1
ATOM 461 O O . GLY A 1 60 ? 17.547 -30.594 -8.359 1 92.12 60 GLY A O 1
ATOM 462 N N . ALA A 1 61 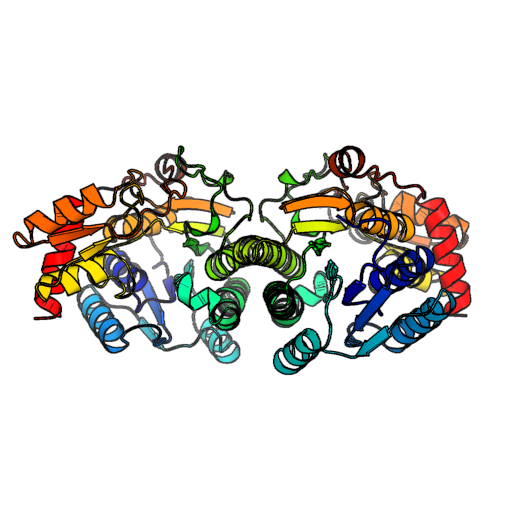? 19.688 -30.25 -9.094 1 93.81 61 ALA A N 1
ATOM 463 C CA . ALA A 1 61 ? 20.141 -29.891 -7.754 1 93.81 61 ALA A CA 1
ATOM 464 C C . ALA A 1 61 ? 19.875 -28.422 -7.457 1 93.81 61 ALA A C 1
ATOM 466 O O . ALA A 1 61 ? 20.016 -27.562 -8.336 1 93.81 61 ALA A O 1
ATOM 467 N N . PHE A 1 62 ? 19.422 -28.078 -6.277 1 96.81 62 PHE A N 1
ATOM 468 C CA . PHE A 1 62 ? 19.281 -26.734 -5.727 1 96.81 62 PHE A CA 1
ATOM 469 C C . PHE A 1 62 ? 19.391 -26.75 -4.207 1 96.81 62 PHE A C 1
ATOM 471 O O . PHE A 1 62 ? 19.312 -27.828 -3.592 1 96.81 62 PHE A O 1
ATOM 478 N N . GLU A 1 63 ? 19.641 -25.641 -3.602 1 96.69 63 GLU A N 1
ATOM 479 C CA . GLU A 1 63 ? 19.688 -25.516 -2.148 1 96.69 63 GLU A CA 1
ATOM 480 C C . GLU A 1 63 ? 18.344 -25.078 -1.576 1 96.69 63 GLU A C 1
ATOM 482 O O . GLU A 1 63 ? 17.656 -24.25 -2.164 1 96.69 63 GLU A O 1
ATOM 487 N N . PHE A 1 64 ? 17.984 -25.719 -0.478 1 97.44 64 PHE A N 1
ATOM 488 C CA . PHE A 1 64 ? 16.766 -25.344 0.215 1 97.44 64 PHE A CA 1
ATOM 489 C C . PHE A 1 64 ? 17.047 -24.922 1.649 1 97.44 64 PHE A C 1
ATOM 491 O O . PHE A 1 64 ? 17.828 -25.578 2.348 1 97.44 64 PHE A O 1
ATOM 498 N N . TYR A 1 65 ? 16.406 -23.859 2.078 1 97 65 TYR A N 1
ATOM 499 C CA . TYR A 1 65 ? 16.5 -23.375 3.453 1 97 65 TYR A CA 1
ATOM 500 C C . TYR A 1 65 ? 15.109 -23.078 4.012 1 97 65 TYR A C 1
ATOM 502 O O . TYR A 1 65 ? 14.336 -22.328 3.412 1 97 65 TYR A O 1
ATOM 510 N N . GLU A 1 66 ? 14.789 -23.688 5.098 1 98.12 66 GLU A N 1
ATOM 511 C CA . GLU A 1 66 ? 13.578 -23.312 5.816 1 98.12 66 GLU A CA 1
ATOM 512 C C . GLU A 1 66 ? 13.797 -22.047 6.633 1 98.12 66 GLU A C 1
ATOM 514 O O . GLU A 1 66 ? 14.562 -22.047 7.602 1 98.12 66 GLU A O 1
ATOM 519 N N . LEU A 1 67 ? 13.141 -20.969 6.27 1 97.88 67 LEU A N 1
ATOM 520 C CA . LEU A 1 67 ? 13.352 -19.672 6.898 1 97.88 67 LEU A CA 1
ATOM 521 C C . LEU A 1 67 ? 12.078 -18.828 6.84 1 97.88 67 LEU A C 1
ATOM 523 O O . LEU A 1 67 ? 11.406 -18.797 5.809 1 97.88 67 LEU A O 1
ATOM 527 N N . ASP A 1 68 ? 11.711 -18.312 7.965 1 98.5 68 ASP A N 1
ATOM 528 C CA . ASP A 1 68 ? 10.641 -17.328 8.047 1 98.5 68 ASP A CA 1
ATOM 529 C C . ASP A 1 68 ? 11.156 -15.93 7.742 1 98.5 68 ASP A C 1
ATOM 531 O O . ASP A 1 68 ? 11.984 -15.391 8.477 1 98.5 68 ASP A O 1
ATOM 535 N N . LEU A 1 69 ? 10.648 -15.328 6.719 1 98.56 69 LEU A N 1
ATOM 536 C CA . LEU A 1 69 ? 11.141 -14.039 6.266 1 98.56 69 LEU A CA 1
ATOM 537 C C . LEU A 1 69 ? 10.82 -12.945 7.281 1 98.56 69 LEU A C 1
ATOM 539 O O . LEU A 1 69 ? 11.383 -11.844 7.215 1 98.56 69 LEU A O 1
ATOM 543 N N . LEU A 1 70 ? 9.898 -13.188 8.211 1 98.44 70 LEU A N 1
ATOM 544 C CA . LEU A 1 70 ? 9.617 -12.242 9.281 1 98.44 70 LEU A CA 1
ATOM 545 C C . LEU A 1 70 ? 10.75 -12.211 10.297 1 98.44 70 LEU A C 1
ATOM 547 O O . LEU A 1 70 ? 10.836 -11.281 11.109 1 98.44 70 LEU A O 1
ATOM 551 N N . ASP A 1 71 ? 11.562 -13.273 10.281 1 98.25 71 ASP A N 1
ATOM 552 C CA . ASP A 1 71 ? 12.75 -13.289 11.125 1 98.25 71 ASP A CA 1
ATOM 553 C C . ASP A 1 71 ? 13.875 -12.461 10.5 1 98.25 71 ASP A C 1
ATOM 555 O O . ASP A 1 71 ? 14.805 -13.016 9.906 1 98.25 71 ASP A O 1
ATOM 559 N N . GLU A 1 72 ? 13.805 -11.227 10.727 1 97.06 72 GLU A N 1
ATOM 560 C CA . GLU A 1 72 ? 14.719 -10.273 10.102 1 97.06 72 GLU A CA 1
ATOM 561 C C . GLU A 1 72 ? 16.172 -10.594 10.453 1 97.06 72 GLU A C 1
ATOM 563 O O . GLU A 1 72 ? 17.047 -10.492 9.602 1 97.06 72 GLU A O 1
ATOM 568 N N . GLY A 1 73 ? 16.406 -10.898 11.711 1 97.06 73 GLY A N 1
ATOM 569 C CA . GLY A 1 73 ? 17.766 -11.211 12.148 1 97.06 73 GLY A CA 1
ATOM 570 C C . GLY A 1 73 ? 18.375 -12.375 11.398 1 97.06 73 GLY A C 1
ATOM 571 O O . GLY A 1 73 ? 19.5 -12.273 10.906 1 97.06 73 GLY A O 1
ATOM 572 N N . ARG A 1 74 ? 17.672 -13.469 11.258 1 96.88 74 ARG A N 1
ATOM 573 C CA . ARG A 1 74 ? 18.156 -14.656 10.555 1 96.88 74 ARG A CA 1
ATOM 574 C C . ARG A 1 74 ? 18.312 -14.375 9.062 1 96.88 74 ARG A C 1
ATOM 576 O O . ARG A 1 74 ? 19.266 -14.836 8.438 1 96.88 74 ARG A O 1
ATOM 583 N N . LEU A 1 75 ? 17.391 -13.656 8.531 1 97.31 75 LEU A N 1
ATOM 584 C CA . LEU A 1 75 ? 17.438 -13.312 7.117 1 97.31 75 LEU A CA 1
ATOM 585 C C . LEU A 1 75 ? 18.688 -12.5 6.801 1 97.31 75 LEU A C 1
ATOM 587 O O . LEU A 1 75 ? 19.391 -12.797 5.828 1 97.31 75 LEU A O 1
ATOM 591 N N . ASN A 1 76 ? 18.969 -11.531 7.629 1 95.75 76 ASN A N 1
ATOM 592 C CA . ASN A 1 76 ? 20.141 -10.688 7.43 1 95.75 76 ASN A CA 1
ATOM 593 C C . ASN A 1 76 ? 21.438 -11.492 7.527 1 95.75 76 ASN A C 1
ATOM 595 O O . ASN A 1 76 ? 22.344 -11.312 6.723 1 95.75 76 ASN A O 1
ATOM 599 N N . LYS A 1 77 ? 21.469 -12.32 8.523 1 95.12 77 LYS A N 1
ATOM 600 C CA . LYS A 1 77 ? 22.656 -13.18 8.672 1 95.12 77 LYS A CA 1
ATOM 601 C C . LYS A 1 77 ? 22.844 -14.055 7.438 1 95.12 77 LYS A C 1
ATOM 603 O O . LYS A 1 77 ? 23.984 -14.234 6.973 1 95.12 77 LYS A O 1
ATOM 608 N N . TRP A 1 78 ? 21.766 -14.516 6.992 1 93.25 78 TRP A N 1
ATOM 609 C CA . TRP A 1 78 ? 21.812 -15.398 5.832 1 93.25 78 TRP A CA 1
ATOM 610 C C . TRP A 1 78 ? 22.312 -14.656 4.598 1 93.25 78 TRP A C 1
ATOM 612 O O . TRP A 1 78 ? 23.109 -15.188 3.824 1 93.25 78 TRP A O 1
ATOM 622 N N . PHE A 1 79 ? 21.953 -13.398 4.305 1 94.75 79 PHE A N 1
ATOM 623 C CA . PHE A 1 79 ? 22.344 -12.586 3.162 1 94.75 79 PHE A CA 1
ATOM 624 C C . PHE A 1 79 ? 23.781 -12.109 3.311 1 94.75 79 PHE A C 1
ATOM 626 O O . PHE A 1 79 ? 24.391 -11.641 2.346 1 94.75 79 PHE A O 1
ATOM 633 N N . GLN A 1 80 ? 24.312 -12.188 4.512 1 91.88 80 GLN A N 1
ATOM 634 C CA . GLN A 1 80 ? 25.734 -11.898 4.707 1 91.88 80 GLN A CA 1
ATOM 635 C C . GLN A 1 80 ? 26.594 -13.055 4.215 1 91.88 80 GLN A C 1
ATOM 637 O O . GLN A 1 80 ? 27.734 -12.852 3.805 1 91.88 80 GLN A O 1
ATOM 642 N N . GLU A 1 81 ? 26.047 -14.188 4.234 1 91.62 81 GLU A N 1
ATOM 643 C CA . GLU A 1 81 ? 26.797 -15.398 3.893 1 91.62 81 GLU A CA 1
ATOM 644 C C . GLU A 1 81 ? 26.609 -15.758 2.422 1 91.62 81 GLU A C 1
ATOM 646 O O . GLU A 1 81 ? 27.469 -16.406 1.829 1 91.62 81 GLU A O 1
ATOM 651 N N . LYS A 1 82 ? 25.531 -15.391 1.896 1 92 82 LYS A N 1
ATOM 652 C CA . LYS A 1 82 ? 25.203 -15.75 0.519 1 92 82 LYS A CA 1
ATOM 653 C C . LYS A 1 82 ? 24.969 -14.5 -0.331 1 92 82 LYS A C 1
ATOM 655 O O . LYS A 1 82 ? 24.484 -13.484 0.169 1 92 82 LYS A O 1
ATOM 660 N N . ARG A 1 83 ? 25.375 -14.648 -1.584 1 91.44 83 ARG A N 1
ATOM 661 C CA . ARG A 1 83 ? 25.156 -13.555 -2.529 1 91.44 83 ARG A CA 1
ATOM 662 C C . ARG A 1 83 ? 24.281 -14.008 -3.695 1 91.44 83 ARG A C 1
ATOM 664 O O . ARG A 1 83 ? 24.422 -15.133 -4.184 1 91.44 83 ARG A O 1
ATOM 671 N N . PHE A 1 84 ? 23.422 -13.141 -4.059 1 96 84 PHE A N 1
ATOM 672 C CA . PHE A 1 84 ? 22.516 -13.43 -5.164 1 96 84 PHE A CA 1
ATOM 673 C C . PHE A 1 84 ? 22.516 -12.297 -6.18 1 96 84 PHE A C 1
ATOM 675 O O . PHE A 1 84 ? 22.578 -11.125 -5.805 1 96 84 PHE A O 1
ATOM 682 N N . LYS A 1 85 ? 22.453 -12.688 -7.371 1 95.69 85 LYS A N 1
ATOM 683 C CA . LYS A 1 85 ? 22.297 -11.688 -8.43 1 95.69 85 LYS A CA 1
ATOM 684 C C . LYS A 1 85 ? 20.828 -11.281 -8.586 1 95.69 85 LYS A C 1
ATOM 686 O O . LYS A 1 85 ? 20.531 -10.109 -8.828 1 95.69 85 LYS A O 1
ATOM 691 N N . THR A 1 86 ? 19.969 -12.25 -8.516 1 97.25 86 THR A N 1
ATOM 692 C CA . THR A 1 86 ? 18.531 -12.055 -8.703 1 97.25 86 THR A CA 1
ATOM 693 C C . THR A 1 86 ? 17.734 -12.68 -7.562 1 97.25 86 THR A C 1
ATOM 695 O O . THR A 1 86 ? 18.062 -13.781 -7.102 1 97.25 86 THR A O 1
ATOM 698 N N . VAL A 1 87 ? 16.766 -11.961 -7.086 1 98.44 87 VAL A N 1
ATOM 699 C CA . VAL A 1 87 ? 15.789 -12.477 -6.125 1 98.44 87 VAL A CA 1
ATOM 700 C C . VAL A 1 87 ? 14.406 -12.523 -6.766 1 98.44 87 VAL A C 1
ATOM 702 O O . VAL A 1 87 ? 13.93 -11.516 -7.309 1 98.44 87 VAL A O 1
ATOM 705 N N . ILE A 1 88 ? 13.758 -13.688 -6.793 1 98.88 88 ILE A N 1
ATOM 706 C CA . ILE A 1 88 ? 12.367 -13.867 -7.195 1 98.88 88 ILE A CA 1
ATOM 707 C C . ILE A 1 88 ? 11.508 -14.117 -5.965 1 98.88 88 ILE A C 1
ATOM 709 O O . ILE A 1 88 ? 11.57 -15.195 -5.363 1 98.88 88 ILE A O 1
ATOM 713 N N . HIS A 1 89 ? 10.727 -13.133 -5.59 1 98.94 89 HIS A N 1
ATOM 714 C CA . HIS A 1 89 ? 9.945 -13.172 -4.355 1 98.94 89 HIS A CA 1
ATOM 715 C C . HIS A 1 89 ? 8.516 -13.633 -4.621 1 98.94 89 HIS A C 1
ATOM 717 O O . HIS A 1 89 ? 7.66 -12.828 -4.992 1 98.94 89 HIS A O 1
ATOM 723 N N . LEU A 1 90 ? 8.227 -14.891 -4.301 1 98.88 90 LEU A N 1
ATOM 724 C CA . LEU A 1 90 ? 6.906 -15.477 -4.5 1 98.88 90 LEU A CA 1
ATOM 725 C C . LEU A 1 90 ? 6.219 -15.734 -3.162 1 98.88 90 LEU A C 1
ATOM 727 O O . LEU A 1 90 ? 5.016 -16 -3.121 1 98.88 90 LEU A O 1
ATOM 731 N N . ALA A 1 91 ? 6.957 -15.656 -2.047 1 98.81 91 ALA A N 1
ATOM 732 C CA . ALA 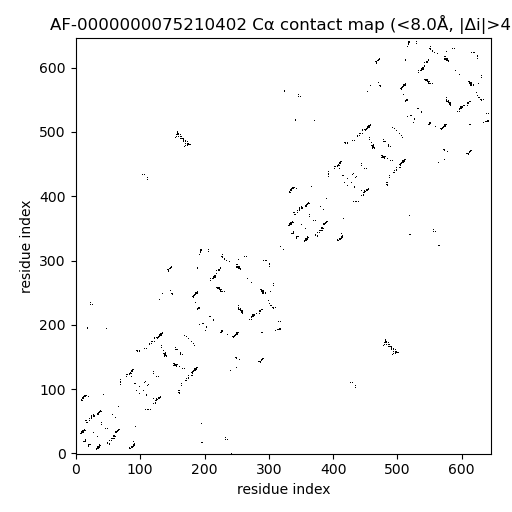A 1 91 ? 6.395 -15.93 -0.726 1 98.81 91 ALA A CA 1
ATOM 733 C C . ALA A 1 91 ? 5.293 -14.93 -0.386 1 98.81 91 ALA A C 1
ATOM 735 O O . ALA A 1 91 ? 5.484 -13.719 -0.497 1 98.81 91 ALA A O 1
ATOM 736 N N . ALA A 1 92 ? 4.188 -15.43 -0.027 1 98.38 92 ALA A N 1
ATOM 737 C CA . ALA A 1 92 ? 3.035 -14.625 0.383 1 98.38 92 ALA A CA 1
ATOM 738 C C . ALA A 1 92 ? 1.944 -15.508 0.987 1 98.38 92 ALA A C 1
ATOM 740 O O . ALA A 1 92 ? 1.959 -16.734 0.82 1 98.38 92 ALA A O 1
ATOM 741 N N . ILE A 1 93 ? 1.096 -14.906 1.724 1 96.94 93 ILE A N 1
ATOM 742 C CA . ILE A 1 93 ? -0.175 -15.516 2.096 1 96.94 93 ILE A CA 1
ATOM 743 C C . ILE A 1 93 ? -1.265 -15.086 1.119 1 96.94 93 ILE A C 1
ATOM 745 O O . ILE A 1 93 ? -1.511 -13.883 0.949 1 96.94 93 ILE A O 1
ATOM 749 N N . PRO A 1 94 ? -1.837 -16.031 0.396 1 94 94 PRO A N 1
ATOM 750 C CA . PRO A 1 94 ? -2.854 -15.672 -0.594 1 94 94 PRO A CA 1
ATOM 751 C C . PRO A 1 94 ? -4.277 -15.789 -0.049 1 94 94 PRO A C 1
ATOM 753 O O . PRO A 1 94 ? -4.477 -16.281 1.062 1 94 94 PRO A O 1
ATOM 756 N N . GLY A 1 95 ? -5.285 -15.242 -0.791 1 91.56 95 GLY A N 1
ATOM 757 C CA . GLY A 1 95 ? -6.691 -15.484 -0.517 1 91.56 95 GLY A CA 1
ATOM 758 C C . GLY A 1 95 ? -7.414 -14.273 0.029 1 91.56 95 GLY A C 1
ATOM 759 O O . GLY A 1 95 ? -7.027 -13.727 1.062 1 91.56 95 GLY A O 1
ATOM 760 N N . VAL A 1 96 ? -8.508 -13.953 -0.593 1 89.5 96 VAL A N 1
ATOM 761 C CA . VAL A 1 96 ? -9.281 -12.758 -0.271 1 89.5 96 VAL A CA 1
ATOM 762 C C . VAL A 1 96 ? -10.102 -12.992 0.991 1 89.5 96 VAL A C 1
ATOM 764 O O . VAL A 1 96 ? -10.031 -12.219 1.945 1 89.5 96 VAL A O 1
ATOM 767 N N . PRO A 1 97 ? -10.773 -14.141 1.115 1 90.56 97 PRO A N 1
ATOM 768 C CA . PRO A 1 97 ? -11.641 -14.305 2.287 1 90.56 97 PRO A CA 1
ATOM 769 C C . PRO A 1 97 ? -10.859 -14.32 3.598 1 90.56 97 PRO A C 1
ATOM 771 O O . PRO A 1 97 ? -11.242 -13.648 4.559 1 90.56 97 PRO A O 1
ATOM 774 N N . ALA A 1 98 ? -9.773 -15.039 3.584 1 94.25 98 ALA A N 1
ATOM 775 C CA . ALA A 1 98 ? -8.969 -15.141 4.801 1 94.25 98 ALA A CA 1
ATOM 776 C C . ALA A 1 98 ? -8.367 -13.781 5.172 1 94.25 98 ALA A C 1
ATOM 778 O O . ALA A 1 98 ? -8.164 -13.492 6.355 1 94.25 98 ALA A O 1
ATOM 779 N N . SER A 1 99 ? -8.117 -12.906 4.195 1 96.5 99 SER A N 1
ATOM 780 C CA . SER A 1 99 ? -7.516 -11.602 4.445 1 96.5 99 SER A CA 1
ATOM 781 C C . SER A 1 99 ? -8.492 -10.672 5.16 1 96.5 99 SER A C 1
ATOM 783 O O . SER A 1 99 ? -8.078 -9.75 5.863 1 96.5 99 SER A O 1
ATOM 785 N N . ILE A 1 100 ? -9.773 -10.867 4.93 1 95.94 100 ILE A N 1
ATOM 786 C CA . ILE A 1 100 ? -10.805 -10.078 5.605 1 95.94 100 ILE A CA 1
ATOM 787 C C . ILE A 1 100 ? -10.867 -10.477 7.078 1 95.94 100 ILE A C 1
ATOM 789 O O . ILE A 1 100 ? -10.969 -9.609 7.953 1 95.94 100 ILE A O 1
ATOM 793 N N . ALA A 1 101 ? -10.703 -11.797 7.309 1 96 101 ALA A N 1
ATOM 794 C CA . ALA A 1 101 ? -10.773 -12.328 8.672 1 96 101 ALA A CA 1
ATOM 795 C C . ALA A 1 101 ? -9.539 -11.93 9.477 1 96 101 ALA A C 1
ATOM 797 O O . ALA A 1 101 ? -9.641 -11.625 10.664 1 96 101 ALA A O 1
ATOM 798 N N . ASP A 1 102 ? -8.383 -11.938 8.883 1 97.44 102 ASP A N 1
ATOM 799 C CA . ASP A 1 102 ? -7.133 -11.633 9.562 1 97.44 102 ASP A CA 1
ATOM 800 C C . ASP A 1 102 ? -6.238 -10.75 8.695 1 97.44 102 ASP A C 1
ATOM 802 O O . ASP A 1 102 ? -5.188 -11.195 8.227 1 97.44 102 ASP A O 1
ATOM 806 N N . PRO A 1 103 ? -6.562 -9.453 8.625 1 98.19 103 PRO A N 1
ATOM 807 C CA . PRO A 1 103 ? -5.785 -8.57 7.758 1 98.19 103 PRO A CA 1
ATOM 808 C C . PRO A 1 103 ? -4.348 -8.383 8.242 1 98.19 103 PRO A C 1
ATOM 810 O O . PRO A 1 103 ? -3.447 -8.148 7.434 1 98.19 103 PRO A O 1
ATOM 813 N N . HIS A 1 104 ? -4.086 -8.477 9.555 1 98.44 104 HIS A N 1
ATOM 814 C CA . HIS A 1 104 ? -2.754 -8.234 10.102 1 98.44 104 HIS A CA 1
ATOM 815 C C . HIS A 1 104 ? -1.779 -9.328 9.664 1 98.44 104 HIS A C 1
ATOM 817 O O . HIS A 1 104 ? -0.594 -9.055 9.453 1 98.44 104 HIS A O 1
ATOM 823 N N . LEU A 1 105 ? -2.311 -10.57 9.586 1 98.19 105 LEU A N 1
ATOM 824 C CA . LEU A 1 105 ? -1.485 -11.656 9.062 1 98.19 105 LEU A CA 1
ATOM 825 C C . LEU A 1 105 ? -0.949 -11.312 7.68 1 98.19 105 LEU A C 1
ATOM 827 O O . LEU A 1 105 ? 0.222 -11.555 7.383 1 98.19 105 LEU A O 1
ATOM 831 N N . TYR A 1 106 ? -1.731 -10.742 6.852 1 98.56 106 TYR A N 1
ATOM 832 C CA . TYR A 1 106 ? -1.365 -10.367 5.488 1 98.56 106 TYR A CA 1
ATOM 833 C C . TYR A 1 106 ? -0.397 -9.188 5.488 1 98.56 106 TYR A C 1
ATOM 835 O O . TYR A 1 106 ? 0.526 -9.141 4.672 1 98.56 106 TYR A O 1
ATOM 843 N N . ILE A 1 107 ? -0.589 -8.211 6.375 1 98.81 107 ILE A N 1
ATOM 844 C CA . ILE A 1 107 ? 0.35 -7.098 6.488 1 98.81 107 ILE A CA 1
ATOM 845 C C . ILE A 1 107 ? 1.718 -7.617 6.922 1 98.81 107 ILE A C 1
ATOM 847 O O . ILE A 1 107 ? 2.748 -7.184 6.402 1 98.81 107 ILE A O 1
ATOM 851 N N . ASP A 1 108 ? 1.72 -8.547 7.82 1 98.62 108 ASP A N 1
ATOM 852 C CA . ASP A 1 108 ? 2.979 -9.102 8.305 1 98.62 108 ASP A CA 1
ATOM 853 C C . ASP A 1 108 ? 3.697 -9.883 7.203 1 98.62 108 ASP A C 1
ATOM 855 O O . ASP A 1 108 ? 4.855 -9.602 6.891 1 98.62 108 ASP A O 1
ATOM 859 N N . TYR A 1 109 ? 3.012 -10.766 6.559 1 98.44 109 TYR A N 1
ATOM 860 C CA . TYR A 1 109 ? 3.682 -11.719 5.68 1 98.44 109 TYR A CA 1
ATOM 861 C C . TYR A 1 109 ? 3.82 -11.156 4.27 1 98.44 109 TYR A C 1
ATOM 863 O O . TYR A 1 109 ? 4.758 -11.508 3.547 1 98.44 109 TYR A O 1
ATOM 871 N N . ASP A 1 110 ? 2.92 -10.281 3.859 1 98.69 110 ASP A N 1
ATOM 872 C CA . ASP A 1 110 ? 2.961 -9.82 2.475 1 98.69 110 ASP A CA 1
ATOM 873 C C . ASP A 1 110 ? 3.611 -8.438 2.373 1 98.69 110 ASP A C 1
ATOM 875 O O . ASP A 1 110 ? 4.031 -8.023 1.292 1 98.69 110 ASP A O 1
ATOM 879 N N . ILE A 1 111 ? 3.723 -7.738 3.508 1 98.88 111 ILE A N 1
ATOM 880 C CA . ILE A 1 111 ? 4.359 -6.426 3.461 1 98.88 111 ILE A CA 1
ATOM 881 C C . ILE A 1 111 ? 5.641 -6.441 4.289 1 98.88 111 ILE A C 1
ATOM 883 O O . ILE A 1 111 ? 6.742 -6.336 3.74 1 98.88 111 ILE A O 1
ATOM 887 N N . LYS A 1 112 ? 5.574 -6.742 5.582 1 98.81 112 LYS A N 1
ATOM 888 C CA . LYS A 1 112 ? 6.754 -6.676 6.438 1 98.81 112 LYS A CA 1
ATOM 889 C C . LYS A 1 112 ? 7.824 -7.66 5.973 1 98.81 112 LYS A C 1
ATOM 891 O O . LYS A 1 112 ? 9.008 -7.316 5.902 1 98.81 112 LYS A O 1
ATOM 896 N N . ALA A 1 113 ? 7.406 -8.875 5.715 1 98.88 113 ALA A N 1
ATOM 897 C CA . ALA A 1 113 ? 8.352 -9.883 5.23 1 98.88 113 ALA A CA 1
ATOM 898 C C . ALA A 1 113 ? 9.008 -9.43 3.926 1 98.88 113 ALA A C 1
ATOM 900 O O . ALA A 1 113 ? 10.203 -9.633 3.723 1 98.88 113 ALA A O 1
ATOM 901 N N . THR A 1 114 ? 8.203 -8.852 3.018 1 98.88 114 THR A N 1
ATOM 902 C CA . THR A 1 114 ? 8.727 -8.32 1.763 1 98.88 114 THR A CA 1
ATOM 903 C C . THR A 1 114 ? 9.75 -7.219 2.027 1 98.88 114 THR A C 1
ATOM 905 O O . THR A 1 114 ? 10.82 -7.195 1.411 1 98.88 114 THR A O 1
ATOM 908 N N . VAL A 1 115 ? 9.469 -6.352 2.955 1 98.88 115 VAL A N 1
ATOM 909 C CA . VAL A 1 115 ? 10.367 -5.254 3.299 1 98.88 115 VAL A CA 1
ATOM 910 C C . VAL A 1 115 ? 11.688 -5.809 3.832 1 98.88 115 VAL A C 1
ATOM 912 O O . VAL A 1 115 ? 12.766 -5.328 3.473 1 98.88 115 VAL A O 1
ATOM 915 N N . ASN A 1 116 ? 11.602 -6.832 4.734 1 98.81 116 ASN A N 1
ATOM 916 C CA . ASN A 1 116 ? 12.82 -7.48 5.223 1 98.81 116 ASN A CA 1
ATOM 917 C C . ASN A 1 116 ? 13.68 -7.992 4.074 1 98.81 116 ASN A C 1
ATOM 919 O O . ASN A 1 116 ? 14.898 -7.789 4.062 1 98.81 116 ASN A O 1
ATOM 923 N N . LEU A 1 117 ? 13.023 -8.602 3.131 1 98.88 117 LEU A N 1
ATOM 924 C CA . LEU A 1 117 ? 13.734 -9.18 1.997 1 98.88 117 LEU A CA 1
ATOM 925 C C . LEU A 1 117 ? 14.32 -8.094 1.102 1 98.88 117 LEU A C 1
ATOM 927 O O . LEU A 1 117 ? 15.445 -8.227 0.612 1 98.88 117 LEU A O 1
ATOM 931 N N . LEU A 1 118 ? 13.547 -7.051 0.851 1 98.81 118 LEU A N 1
ATOM 932 C CA . LEU A 1 118 ? 13.984 -5.934 0.026 1 98.81 118 LEU A CA 1
ATOM 933 C C . LEU A 1 118 ? 15.234 -5.281 0.613 1 98.81 118 LEU A C 1
ATOM 935 O O . LEU A 1 118 ? 16.188 -4.973 -0.116 1 98.81 118 LEU A O 1
ATOM 939 N N . ARG A 1 119 ? 15.211 -5.062 1.897 1 98.19 119 ARG A N 1
ATOM 940 C CA . ARG A 1 119 ? 16.359 -4.461 2.572 1 98.19 119 ARG A CA 1
ATOM 941 C C . ARG A 1 119 ? 17.578 -5.367 2.479 1 98.19 119 ARG A C 1
ATOM 943 O O . ARG A 1 119 ? 18.672 -4.906 2.137 1 98.19 119 ARG A O 1
ATOM 950 N N . ALA A 1 120 ? 17.391 -6.645 2.754 1 98 120 ALA A N 1
ATOM 951 C CA . ALA A 1 120 ? 18.5 -7.598 2.678 1 98 120 ALA A CA 1
ATOM 952 C C . ALA A 1 120 ? 19.078 -7.66 1.265 1 98 120 ALA A C 1
ATOM 954 O O . ALA A 1 120 ? 20.297 -7.668 1.083 1 98 120 ALA A O 1
ATOM 955 N N . ALA A 1 121 ? 18.203 -7.691 0.271 1 97.88 121 ALA A N 1
ATOM 956 C CA . ALA A 1 121 ? 18.609 -7.723 -1.13 1 97.88 121 ALA A CA 1
ATOM 957 C C . ALA A 1 121 ? 19.406 -6.469 -1.497 1 97.88 121 ALA A C 1
ATOM 959 O O . ALA A 1 121 ? 20.484 -6.555 -2.076 1 97.88 121 ALA A O 1
ATOM 960 N N . GLY A 1 122 ? 18.859 -5.312 -1.152 1 97.5 122 GLY A N 1
ATOM 961 C CA . GLY A 1 122 ? 19.516 -4.055 -1.457 1 97.5 122 GLY A CA 1
ATOM 962 C C . GLY A 1 122 ? 20.891 -3.938 -0.826 1 97.5 122 GLY A C 1
ATOM 963 O O . GLY A 1 122 ? 21.859 -3.568 -1.495 1 97.5 122 GLY A O 1
ATOM 964 N N . GLU A 1 123 ? 20.969 -4.277 0.445 1 96.62 123 GLU A N 1
ATOM 965 C CA . GLU A 1 123 ? 22.203 -4.141 1.204 1 96.62 123 GLU A CA 1
ATOM 966 C C . GLU A 1 123 ? 23.25 -5.129 0.717 1 96.62 123 GLU A C 1
ATOM 968 O O . GLU A 1 123 ? 24.453 -4.887 0.864 1 96.62 123 GLU A O 1
ATOM 973 N N . SER A 1 124 ? 22.812 -6.254 0.116 1 96.69 124 SER A N 1
ATOM 974 C CA . SER A 1 124 ? 23.75 -7.293 -0.309 1 96.69 124 SER A CA 1
ATOM 975 C C . SER A 1 124 ? 24.094 -7.156 -1.788 1 96.69 124 SER A C 1
ATOM 977 O O . SER A 1 124 ? 24.828 -7.973 -2.338 1 96.69 124 SER A O 1
ATOM 979 N N . GLY A 1 125 ? 23.516 -6.168 -2.484 1 95.81 125 GLY A N 1
ATOM 980 C CA . GLY A 1 125 ? 23.922 -5.844 -3.842 1 95.81 125 GLY A CA 1
ATOM 981 C C . GLY A 1 125 ? 23.172 -6.625 -4.898 1 95.81 125 GLY A C 1
ATOM 982 O O . GLY A 1 125 ? 23.688 -6.855 -5.996 1 95.81 125 GLY A O 1
ATOM 983 N N . VAL A 1 126 ? 22.031 -7.156 -4.605 1 96.62 126 VAL A N 1
ATOM 984 C CA . VAL A 1 126 ? 21.172 -7.781 -5.605 1 96.62 126 VAL A CA 1
ATOM 985 C C . VAL A 1 126 ? 20.938 -6.812 -6.762 1 96.62 126 VAL A C 1
ATOM 987 O O . VAL A 1 126 ? 20.719 -5.617 -6.547 1 96.62 126 VAL A O 1
ATOM 990 N N . SER A 1 127 ? 20.984 -7.312 -7.984 1 96.38 127 SER A N 1
ATOM 991 C CA . SER A 1 127 ? 20.875 -6.453 -9.156 1 96.38 127 SER A CA 1
ATOM 992 C C . SER A 1 127 ? 19.438 -6.418 -9.688 1 96.38 127 SER A C 1
ATOM 994 O O . SER A 1 127 ? 19.031 -5.441 -10.328 1 96.38 127 SER A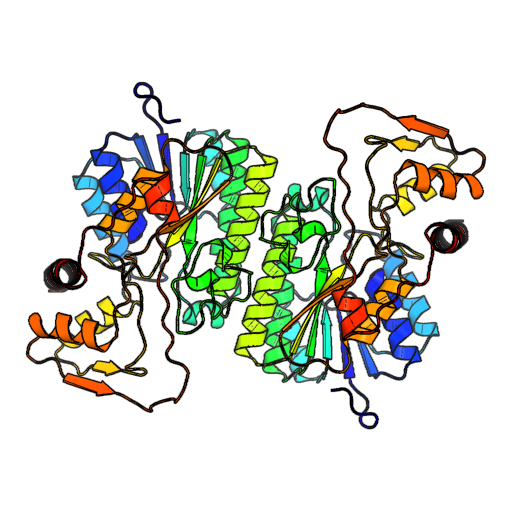 O 1
ATOM 996 N N . HIS A 1 128 ? 18.734 -7.531 -9.484 1 97.62 128 HIS A N 1
ATOM 997 C CA . HIS A 1 128 ? 17.391 -7.652 -10.039 1 97.62 128 HIS A CA 1
ATOM 998 C C . HIS A 1 128 ? 16.422 -8.297 -9.039 1 97.62 128 HIS A C 1
ATOM 1000 O O . HIS A 1 128 ? 16.703 -9.375 -8.516 1 97.62 128 HIS A O 1
ATOM 1006 N N . PHE A 1 129 ? 15.367 -7.594 -8.727 1 98.44 129 PHE A N 1
ATOM 1007 C CA . PHE A 1 129 ? 14.328 -8.07 -7.824 1 98.44 129 PHE A CA 1
ATOM 1008 C C . PHE A 1 129 ? 13.016 -8.281 -8.578 1 98.44 129 PHE A C 1
ATOM 1010 O O . PHE A 1 129 ? 12.484 -7.34 -9.172 1 98.44 129 PHE A O 1
ATOM 1017 N N . VAL A 1 130 ? 12.5 -9.539 -8.625 1 98.75 130 VAL A N 1
ATOM 1018 C CA . VAL A 1 130 ? 11.227 -9.875 -9.242 1 98.75 130 VAL A CA 1
ATOM 1019 C C . VAL A 1 130 ? 10.164 -10.102 -8.164 1 98.75 130 VAL A C 1
ATOM 1021 O O . VAL A 1 130 ? 10.336 -10.945 -7.281 1 98.75 130 VAL A O 1
ATOM 1024 N N . PHE A 1 131 ? 9.117 -9.359 -8.195 1 98.94 131 PHE A N 1
ATOM 1025 C CA . PHE A 1 131 ? 8.055 -9.422 -7.199 1 98.94 131 PHE A CA 1
ATOM 1026 C C . PHE A 1 131 ? 6.781 -10 -7.805 1 98.94 131 PHE A C 1
ATOM 1028 O O . PHE A 1 131 ? 6.297 -9.508 -8.828 1 98.94 131 PHE A O 1
ATOM 1035 N N . ALA A 1 132 ? 6.258 -11.008 -7.16 1 98.88 132 ALA A N 1
ATOM 1036 C CA . ALA A 1 132 ? 4.977 -11.578 -7.559 1 98.88 132 ALA A CA 1
ATOM 1037 C C . ALA A 1 132 ? 3.814 -10.805 -6.945 1 98.88 132 ALA A C 1
ATOM 1039 O O . ALA A 1 132 ? 3.57 -10.891 -5.738 1 98.88 132 ALA A O 1
ATOM 1040 N N . SER A 1 133 ? 3.156 -10.078 -7.734 1 98.5 133 SER A N 1
ATOM 1041 C CA . SER A 1 133 ? 1.922 -9.406 -7.34 1 98.5 133 SER A CA 1
ATOM 1042 C C . SER A 1 133 ? 0.697 -10.164 -7.84 1 98.5 133 SER A C 1
ATOM 1044 O O . SER A 1 133 ? 0.718 -11.391 -7.934 1 98.5 133 SER A O 1
ATOM 1046 N N . SER A 1 134 ? -0.393 -9.531 -7.898 1 97.38 134 SER A N 1
ATOM 1047 C CA . SER A 1 134 ? -1.658 -10.219 -8.141 1 97.38 134 SER A CA 1
ATOM 1048 C C . SER A 1 134 ? -2.594 -9.367 -8.992 1 97.38 134 SER A C 1
ATOM 1050 O O . SER A 1 134 ? -2.566 -8.141 -8.914 1 97.38 134 SER A O 1
ATOM 1052 N N . SER A 1 135 ? -3.424 -10.094 -9.773 1 95.62 135 SER A N 1
ATOM 1053 C CA . SER A 1 135 ? -4.473 -9.406 -10.516 1 95.62 135 SER A CA 1
ATOM 1054 C C . SER A 1 135 ? -5.473 -8.734 -9.578 1 95.62 135 SER A C 1
ATOM 1056 O O . SER A 1 135 ? -6.258 -7.887 -10.008 1 95.62 135 SER A O 1
ATOM 1058 N N . SER A 1 136 ? -5.465 -9.07 -8.32 1 94.62 136 SER A N 1
ATOM 1059 C CA . SER A 1 136 ? -6.395 -8.492 -7.352 1 94.62 136 SER A CA 1
ATOM 1060 C C . SER A 1 136 ? -6.184 -6.992 -7.211 1 94.62 136 SER A C 1
ATOM 1062 O O . SER A 1 136 ? -7.066 -6.277 -6.727 1 94.62 136 SER A O 1
ATOM 1064 N N . VAL A 1 137 ? -5.035 -6.457 -7.629 1 95.88 137 VAL A N 1
ATOM 1065 C CA . VAL A 1 137 ? -4.723 -5.043 -7.449 1 95.88 137 VAL A CA 1
ATOM 1066 C C . VAL A 1 137 ? -5.59 -4.199 -8.383 1 95.88 137 VAL A C 1
ATOM 1068 O O . VAL A 1 137 ? -5.68 -2.98 -8.227 1 95.88 137 VAL A O 1
ATOM 1071 N N . TYR A 1 138 ? -6.246 -4.859 -9.375 1 93.5 138 TYR A N 1
ATOM 1072 C CA . TYR A 1 138 ? -7.07 -4.129 -10.328 1 93.5 138 TYR A CA 1
ATOM 1073 C C . TYR A 1 138 ? -8.453 -3.846 -9.758 1 93.5 138 TYR A C 1
ATOM 1075 O O . TYR A 1 138 ? -9.195 -3.012 -10.289 1 93.5 138 TYR A O 1
ATOM 1083 N N . GLY A 1 139 ? -8.75 -4.453 -8.617 1 88.44 139 GLY A N 1
ATOM 1084 C CA . GLY A 1 139 ? -10.086 -4.266 -8.07 1 88.44 139 GLY A CA 1
ATOM 1085 C C . GLY A 1 139 ? -11.188 -4.457 -9.094 1 88.44 139 GLY A C 1
ATOM 1086 O O . GLY A 1 139 ? -11.188 -5.441 -9.836 1 88.44 139 GLY A O 1
ATOM 1087 N N . ASN A 1 140 ? -12.148 -3.473 -9 1 73.94 140 ASN A N 1
ATOM 1088 C CA . ASN A 1 140 ? -13.266 -3.541 -9.938 1 73.94 140 ASN A CA 1
ATOM 1089 C C . ASN A 1 140 ? -13.039 -2.641 -11.148 1 73.94 140 ASN A C 1
ATOM 1091 O O . ASN A 1 140 ? -13.984 -2.328 -11.883 1 73.94 140 ASN A O 1
ATOM 1095 N N . ALA A 1 141 ? -11.867 -1.975 -11.125 1 60.62 141 ALA A N 1
ATOM 1096 C CA . ALA A 1 141 ? -11.562 -0.976 -12.148 1 60.62 141 ALA A CA 1
ATOM 1097 C C . ALA A 1 141 ? -11.906 -1.494 -13.539 1 60.62 141 ALA A C 1
ATOM 1099 O O . ALA A 1 141 ? -12.227 -0.712 -14.438 1 60.62 141 ALA A O 1
ATOM 1100 N N . SER A 1 142 ? -11.438 -2.775 -13.844 1 53.47 142 SER A N 1
ATOM 1101 C CA . SER A 1 142 ? -11.641 -3.184 -15.227 1 53.47 142 SER A CA 1
ATOM 1102 C C . SER A 1 142 ? -13.117 -3.426 -15.516 1 53.47 142 SER A C 1
ATOM 1104 O O . SER A 1 142 ? -13.75 -4.27 -14.883 1 53.47 142 SER A O 1
ATOM 1106 N N . GLY A 1 143 ? -13.906 -2.471 -15.195 1 54.34 143 GLY A N 1
ATOM 1107 C CA . GLY A 1 143 ? -15.281 -2.684 -15.602 1 54.34 143 GLY A CA 1
ATOM 1108 C C . GLY A 1 143 ? -15.477 -3.945 -16.422 1 54.34 143 GLY A C 1
ATOM 1109 O O . GLY A 1 143 ? -14.508 -4.602 -16.797 1 54.34 143 GLY A O 1
ATOM 1110 N N . ILE A 1 144 ? -16.719 -4.484 -16.578 1 57.09 144 ILE A N 1
ATOM 1111 C CA . ILE A 1 144 ? -17.188 -5.727 -17.188 1 57.09 144 ILE A CA 1
ATOM 1112 C C . ILE A 1 144 ? -16.625 -5.84 -18.609 1 57.09 144 ILE A C 1
ATOM 1114 O O . ILE A 1 144 ? -16.625 -6.926 -19.203 1 57.09 144 ILE A O 1
ATOM 1118 N N . ALA A 1 145 ? -15.859 -4.75 -19.031 1 65.69 145 ALA A N 1
ATOM 1119 C CA . ALA A 1 145 ? -15.93 -5.047 -20.469 1 65.69 145 ALA A CA 1
ATOM 1120 C C . ALA A 1 145 ? -14.555 -4.91 -21.125 1 65.69 145 ALA A C 1
ATOM 1122 O O . ALA A 1 145 ? -14.445 -4.855 -22.344 1 65.69 145 ALA A O 1
ATOM 1123 N N . LYS A 1 146 ? -13.469 -4.809 -20.234 1 85.94 146 LYS A N 1
ATOM 1124 C CA . LYS A 1 146 ? -12.195 -4.754 -20.953 1 85.94 146 LYS A CA 1
ATOM 1125 C C . LYS A 1 146 ? -11.094 -5.461 -20.172 1 85.94 146 LYS A C 1
ATOM 1127 O O . LYS A 1 146 ? -11.188 -5.625 -18.953 1 85.94 146 LYS A O 1
ATOM 1132 N N . ALA A 1 147 ? -10.109 -5.926 -20.969 1 93.56 147 ALA A N 1
ATOM 1133 C CA . ALA A 1 147 ? -8.914 -6.52 -20.359 1 93.56 147 ALA A CA 1
ATOM 1134 C C . ALA A 1 147 ? -8.172 -5.5 -19.516 1 93.56 147 ALA A C 1
ATOM 1136 O O . ALA A 1 147 ? -8.055 -4.328 -19.875 1 93.56 147 ALA A O 1
ATOM 1137 N N . SER A 1 148 ? -7.688 -5.891 -18.359 1 94.44 148 SER A N 1
ATOM 1138 C CA . SER A 1 148 ? -6.934 -5.004 -17.469 1 94.44 148 SER A CA 1
ATOM 1139 C C . SER A 1 148 ? -5.539 -4.727 -18.031 1 94.44 148 SER A C 1
ATOM 1141 O O . SER A 1 148 ? -4.762 -5.656 -18.25 1 94.44 148 SER A O 1
ATOM 1143 N N . LYS A 1 149 ? -5.285 -3.531 -18.266 1 95.81 149 LYS A N 1
ATOM 1144 C CA . LYS A 1 149 ? -3.93 -3.092 -18.578 1 95.81 149 LYS A CA 1
ATOM 1145 C C . LYS A 1 149 ? -3.176 -2.672 -17.328 1 95.81 149 LYS A C 1
ATOM 1147 O O . LYS A 1 149 ? -3.787 -2.256 -16.344 1 95.81 149 LYS A O 1
ATOM 1152 N N . GLU A 1 150 ? -1.88 -2.771 -17.375 1 95.81 150 GLU A N 1
ATOM 1153 C CA . GLU A 1 150 ? -1.068 -2.51 -16.188 1 95.81 150 GLU A CA 1
ATOM 1154 C C . GLU A 1 150 ? -1.371 -1.132 -15.602 1 95.81 150 GLU A C 1
ATOM 1156 O O . GLU A 1 150 ? -1.451 -0.972 -14.383 1 95.81 150 GLU A O 1
ATOM 1161 N N . GLU A 1 151 ? -1.657 -0.143 -16.406 1 92.94 151 GLU A N 1
ATOM 1162 C CA . GLU A 1 151 ? -1.857 1.236 -15.977 1 92.94 151 GLU A CA 1
ATOM 1163 C C . GLU A 1 151 ? -3.248 1.432 -15.383 1 92.94 151 GLU A C 1
ATOM 1165 O O . GLU A 1 151 ? -3.535 2.475 -14.789 1 92.94 151 GLU A O 1
ATOM 1170 N N . ASP A 1 152 ? -4.074 0.387 -15.547 1 92.19 152 ASP A N 1
ATOM 1171 C CA . ASP A 1 152 ? -5.438 0.5 -15.039 1 92.19 152 ASP A CA 1
ATOM 1172 C C . ASP A 1 152 ? -5.465 0.418 -13.516 1 92.19 152 ASP A C 1
ATOM 1174 O O . ASP A 1 152 ? -6.453 0.792 -12.883 1 92.19 152 ASP A O 1
ATOM 1178 N N . ALA A 1 153 ? -4.453 -0.183 -12.914 1 91.12 153 ALA A N 1
ATOM 1179 C CA . ALA A 1 153 ? -4.406 -0.284 -11.461 1 91.12 153 ALA A CA 1
ATOM 1180 C C . ALA A 1 153 ? -4.145 1.078 -10.828 1 91.12 153 ALA A C 1
ATOM 1182 O O . ALA A 1 153 ? -3.154 1.74 -11.148 1 91.12 153 ALA A O 1
ATOM 1183 N N . ALA A 1 154 ? -5.047 1.478 -9.93 1 86.19 154 ALA A N 1
ATOM 1184 C CA . ALA A 1 154 ? -4.93 2.803 -9.328 1 86.19 154 ALA A CA 1
ATOM 1185 C C . ALA A 1 154 ? -5.078 2.727 -7.809 1 86.19 154 ALA A C 1
ATOM 1187 O O . ALA A 1 154 ? -5.289 3.746 -7.148 1 86.19 154 ALA A O 1
ATOM 1188 N N . GLY A 1 155 ? -5.094 1.543 -7.32 1 89.62 155 GLY A N 1
ATOM 1189 C CA . GLY A 1 155 ? -5.172 1.392 -5.879 1 89.62 155 GLY A CA 1
ATOM 1190 C C . GLY A 1 155 ? -6.59 1.215 -5.371 1 89.62 155 GLY A C 1
ATOM 1191 O O . GLY A 1 155 ? -6.805 1.02 -4.172 1 89.62 155 GLY A O 1
ATOM 1192 N N . SER A 1 156 ? -7.605 1.297 -6.195 1 91.19 156 SER A N 1
ATOM 1193 C CA . SER A 1 156 ? -8.992 1.078 -5.797 1 91.19 156 SER A CA 1
ATOM 1194 C C . SER A 1 156 ? -9.305 -0.41 -5.68 1 91.19 156 SER A C 1
ATOM 1196 O O . SER A 1 156 ? -10.125 -0.94 -6.434 1 91.19 156 SER A O 1
ATOM 1198 N N . VAL A 1 157 ? -8.734 -0.981 -4.648 1 93.81 157 VAL A N 1
ATOM 1199 C CA . VAL A 1 157 ? -8.844 -2.422 -4.438 1 93.81 157 VAL A CA 1
ATOM 1200 C C . VAL A 1 157 ? -10.047 -2.727 -3.547 1 93.81 157 VAL A C 1
ATOM 1202 O O . VAL A 1 157 ? -10.641 -1.818 -2.969 1 93.81 157 VAL A O 1
ATOM 1205 N N . VAL A 1 158 ? -10.359 -4.078 -3.41 1 93.69 158 VAL A N 1
ATOM 1206 C CA . VAL A 1 158 ? -11.641 -4.359 -2.777 1 93.69 158 VAL A CA 1
ATOM 1207 C C . VAL A 1 158 ? -11.453 -5.359 -1.638 1 93.69 158 VAL A C 1
ATOM 1209 O O . VAL A 1 158 ? -12.422 -5.906 -1.111 1 93.69 158 VAL A O 1
ATOM 1212 N N . SER A 1 159 ? -10.172 -5.691 -1.313 1 96.81 159 SER A N 1
ATOM 1213 C CA . SER A 1 159 ? -9.898 -6.605 -0.21 1 96.81 159 SER A CA 1
ATOM 1214 C C . SER A 1 159 ? -8.57 -6.27 0.469 1 96.81 159 SER A C 1
ATOM 1216 O O . SER A 1 159 ? -7.688 -5.68 -0.151 1 96.81 159 SER A O 1
ATOM 1218 N N . PRO A 1 160 ? -8.445 -6.68 1.812 1 98.06 160 PRO A N 1
ATOM 1219 C CA . PRO A 1 160 ? -7.156 -6.48 2.482 1 98.06 160 PRO A CA 1
ATOM 1220 C C . PRO A 1 160 ? -6.008 -7.219 1.795 1 98.06 160 PRO A C 1
ATOM 1222 O O . PRO A 1 160 ? -4.875 -6.734 1.789 1 98.06 160 PRO A O 1
ATOM 1225 N N . TYR A 1 161 ? -6.297 -8.398 1.215 1 97.88 161 TYR A N 1
ATOM 1226 C CA . TYR A 1 161 ? -5.281 -9.102 0.434 1 97.88 161 TYR A CA 1
ATOM 1227 C C . TYR A 1 161 ? -4.781 -8.227 -0.713 1 97.88 161 TYR A C 1
ATOM 1229 O O . TYR A 1 161 ? -3.574 -8.055 -0.891 1 97.88 161 TYR A O 1
ATOM 1237 N N . ALA A 1 162 ? -5.738 -7.703 -1.488 1 97.62 162 ALA A N 1
ATOM 1238 C CA . ALA A 1 162 ? -5.395 -6.852 -2.627 1 97.62 162 ALA A CA 1
ATOM 1239 C C . ALA A 1 162 ? -4.637 -5.605 -2.172 1 97.62 162 ALA A C 1
ATOM 1241 O O . ALA A 1 162 ? -3.678 -5.188 -2.822 1 97.62 162 ALA A O 1
ATOM 1242 N N . ALA A 1 163 ? -5.07 -5.047 -1.062 1 98.44 163 ALA A N 1
ATOM 1243 C CA . ALA A 1 163 ? -4.398 -3.871 -0.512 1 98.44 163 ALA A CA 1
ATOM 1244 C C . ALA A 1 163 ? -2.971 -4.203 -0.09 1 98.44 163 ALA A C 1
ATOM 1246 O O . ALA A 1 163 ? -2.055 -3.402 -0.291 1 98.44 163 ALA A O 1
ATOM 1247 N N . ALA A 1 164 ? -2.811 -5.348 0.527 1 98.62 164 ALA A N 1
ATOM 1248 C CA . ALA A 1 164 ? -1.476 -5.777 0.94 1 98.62 164 ALA A CA 1
ATOM 1249 C C . ALA A 1 164 ? -0.554 -5.938 -0.266 1 98.62 164 ALA A C 1
ATOM 1251 O O . ALA A 1 164 ? 0.596 -5.496 -0.239 1 98.62 164 ALA A O 1
ATOM 1252 N N . LYS A 1 165 ? -1.054 -6.562 -1.312 1 98.62 165 LYS A N 1
ATOM 1253 C CA . LYS A 1 165 ? -0.25 -6.734 -2.52 1 98.62 165 LYS A CA 1
ATOM 1254 C C . LYS A 1 165 ? 0.058 -5.387 -3.168 1 98.62 165 LYS A C 1
ATOM 1256 O O . LYS A 1 165 ? 1.186 -5.145 -3.605 1 98.62 165 LYS A O 1
ATOM 1261 N N . TRP A 1 166 ? -0.93 -4.559 -3.236 1 97.88 166 TRP A N 1
ATOM 1262 C CA . TRP A 1 166 ? -0.729 -3.221 -3.789 1 97.88 166 TRP A CA 1
ATOM 1263 C C . TRP A 1 166 ? 0.296 -2.443 -2.971 1 97.88 166 TRP A C 1
ATOM 1265 O O . TRP A 1 166 ? 1.182 -1.793 -3.529 1 97.88 166 TRP A O 1
ATOM 1275 N N . GLY A 1 167 ? 0.127 -2.475 -1.669 1 98.38 167 GLY A N 1
ATOM 1276 C CA . GLY A 1 167 ? 1.106 -1.86 -0.787 1 98.38 167 GLY A CA 1
ATOM 1277 C C . GLY A 1 167 ? 2.506 -2.418 -0.968 1 98.38 167 GLY A C 1
ATOM 1278 O O . GLY A 1 167 ? 3.48 -1.665 -1.006 1 98.38 167 GLY A O 1
ATOM 1279 N N . ALA A 1 168 ? 2.615 -3.693 -1.092 1 98.81 168 ALA A N 1
ATOM 1280 C CA . ALA A 1 168 ? 3.914 -4.336 -1.271 1 98.81 168 ALA A CA 1
ATOM 1281 C C . ALA A 1 168 ? 4.574 -3.883 -2.57 1 98.81 168 ALA A C 1
ATOM 1283 O O . ALA A 1 168 ? 5.797 -3.715 -2.627 1 98.81 168 ALA A O 1
ATOM 1284 N N . GLU A 1 169 ? 3.812 -3.725 -3.682 1 98.62 169 GLU A N 1
ATOM 1285 C CA . GLU A 1 169 ? 4.371 -3.17 -4.91 1 98.62 169 GLU A CA 1
ATOM 1286 C C . GLU A 1 169 ? 5.082 -1.847 -4.648 1 98.62 169 GLU A C 1
ATOM 1288 O O . GLU A 1 169 ? 6.184 -1.615 -5.152 1 98.62 169 GLU A O 1
ATOM 1293 N N . SER A 1 170 ? 4.41 -1.024 -3.883 1 97.94 170 SER A N 1
ATOM 1294 C CA . SER A 1 170 ? 4.957 0.303 -3.625 1 97.94 170 SER A CA 1
ATOM 1295 C C . SER A 1 170 ? 6.242 0.222 -2.809 1 97.94 170 SER A C 1
ATOM 1297 O O . SER A 1 170 ? 7.184 0.979 -3.049 1 97.94 170 SER A O 1
ATOM 1299 N N . PHE A 1 171 ? 6.297 -0.655 -1.815 1 98.75 171 PHE A N 1
ATOM 1300 C CA . PHE A 1 171 ? 7.535 -0.854 -1.07 1 98.75 171 PHE A CA 1
ATOM 1301 C C . PHE A 1 171 ? 8.648 -1.348 -1.988 1 98.75 171 PHE A C 1
ATOM 1303 O O . PHE A 1 171 ? 9.797 -0.915 -1.87 1 98.75 171 PHE A O 1
ATOM 1310 N N . CYS A 1 172 ? 8.289 -2.275 -2.891 1 98.81 172 CYS A N 1
ATOM 1311 C CA . CYS A 1 172 ? 9.281 -2.732 -3.857 1 98.81 172 CYS A CA 1
ATOM 1312 C C . CYS A 1 172 ? 9.859 -1.561 -4.648 1 98.81 172 CYS A C 1
ATOM 1314 O O . CYS A 1 172 ? 11.07 -1.459 -4.824 1 98.81 172 CYS A O 1
ATOM 1316 N N . LYS A 1 173 ? 9.016 -0.707 -5.105 1 97.75 173 LYS A N 1
ATOM 1317 C CA . LYS A 1 173 ? 9.445 0.449 -5.891 1 97.75 173 LYS A CA 1
ATOM 1318 C C . LYS A 1 173 ? 10.305 1.395 -5.051 1 97.75 173 LYS A C 1
ATOM 1320 O O . LYS A 1 173 ? 11.312 1.912 -5.527 1 97.75 173 LYS A O 1
ATOM 1325 N N . ALA A 1 174 ? 9.875 1.641 -3.828 1 97.88 174 ALA A N 1
ATOM 1326 C CA . ALA A 1 174 ? 10.641 2.496 -2.924 1 97.88 174 ALA A CA 1
ATOM 1327 C C . ALA A 1 174 ? 12.062 1.969 -2.742 1 97.88 174 ALA A C 1
ATOM 1329 O O . ALA A 1 174 ? 13.023 2.727 -2.844 1 97.88 174 ALA A O 1
ATOM 1330 N N . TYR A 1 175 ? 12.18 0.701 -2.523 1 98.38 175 TYR A N 1
ATOM 1331 C CA . TYR A 1 175 ? 13.492 0.136 -2.23 1 98.38 175 TYR A CA 1
ATOM 1332 C C . TYR A 1 175 ? 14.32 -0.01 -3.5 1 98.38 175 TYR A C 1
ATOM 1334 O O . TYR A 1 175 ? 15.555 0.069 -3.459 1 98.38 175 TYR A O 1
ATOM 1342 N N . SER A 1 176 ? 13.656 -0.254 -4.621 1 97.81 176 SER A N 1
ATOM 1343 C CA . SER A 1 176 ? 14.383 -0.172 -5.887 1 97.81 176 SER A CA 1
ATOM 1344 C C . SER A 1 176 ? 15 1.206 -6.082 1 97.81 176 SER A C 1
ATOM 1346 O O . SER A 1 176 ? 16.141 1.318 -6.523 1 97.81 176 SER A O 1
ATOM 1348 N N . SER A 1 177 ? 14.273 2.217 -5.754 1 95.12 177 SER A N 1
ATOM 1349 C CA . SER A 1 177 ? 14.758 3.588 -5.855 1 95.12 177 SER A CA 1
ATOM 1350 C C . SER A 1 177 ? 15.914 3.836 -4.891 1 95.12 177 SER A C 1
ATOM 1352 O O . SER A 1 177 ? 16.875 4.523 -5.234 1 95.12 177 SER A O 1
ATOM 1354 N N . LEU A 1 178 ? 15.852 3.305 -3.719 1 96.19 178 LEU A N 1
ATOM 1355 C CA . LEU A 1 178 ? 16.828 3.525 -2.66 1 96.19 178 LEU A CA 1
ATOM 1356 C C . LEU A 1 178 ? 18.156 2.824 -2.98 1 96.19 178 LEU A C 1
ATOM 1358 O O . LEU A 1 178 ? 19.219 3.387 -2.766 1 96.19 178 LEU A O 1
ATOM 1362 N N . TYR A 1 179 ? 18.047 1.581 -3.537 1 97.31 179 TYR A N 1
ATOM 1363 C CA . TYR A 1 179 ? 19.25 0.76 -3.652 1 97.31 179 TYR A CA 1
ATOM 1364 C C . TYR A 1 179 ? 19.688 0.645 -5.105 1 97.31 179 TYR A C 1
ATOM 1366 O O . TYR A 1 179 ? 20.797 0.182 -5.387 1 97.31 179 TYR A O 1
ATOM 1374 N N . GLY A 1 180 ? 18.781 0.962 -6.043 1 96.5 180 GLY A N 1
ATOM 1375 C CA . GLY A 1 180 ? 19.172 1.065 -7.441 1 96.5 180 GLY A CA 1
ATOM 1376 C C . GLY A 1 180 ? 19.031 -0.242 -8.195 1 96.5 180 GLY A C 1
ATOM 1377 O O . GLY A 1 180 ? 19.422 -0.337 -9.359 1 96.5 180 GLY A O 1
ATOM 1378 N N . PHE A 1 181 ? 18.516 -1.312 -7.598 1 97 181 PHE A N 1
ATOM 1379 C CA . PHE A 1 181 ? 18.359 -2.564 -8.328 1 97 181 PHE A CA 1
ATOM 1380 C C . PHE A 1 181 ? 17.203 -2.473 -9.312 1 97 181 PHE A C 1
ATOM 1382 O O . PHE A 1 181 ? 16.266 -1.695 -9.109 1 97 181 PHE A O 1
ATOM 1389 N N . ASP A 1 182 ? 17.219 -3.297 -10.398 1 97.88 182 ASP A N 1
ATOM 1390 C CA . ASP A 1 182 ? 16.109 -3.434 -11.328 1 97.88 182 ASP A CA 1
ATOM 1391 C C . ASP A 1 182 ? 14.922 -4.133 -10.664 1 97.88 182 ASP A C 1
ATOM 1393 O O . ASP A 1 182 ? 15.102 -5.066 -9.875 1 97.88 182 ASP A O 1
ATOM 1397 N N . LEU A 1 183 ? 13.742 -3.637 -10.969 1 98.06 183 LEU A N 1
ATOM 1398 C CA . LEU A 1 183 ? 12.539 -4.203 -10.375 1 98.06 183 LEU A CA 1
ATOM 1399 C C . LEU A 1 183 ? 11.57 -4.676 -11.453 1 98.06 183 LEU A C 1
ATOM 1401 O O . LEU A 1 183 ? 11.258 -3.926 -12.383 1 98.06 183 LEU A O 1
ATOM 1405 N N . THR A 1 184 ? 11.156 -5.906 -11.398 1 98.44 184 THR A N 1
ATOM 1406 C CA . THR A 1 184 ? 10.07 -6.441 -12.219 1 98.44 184 THR A CA 1
ATOM 1407 C C . THR A 1 184 ? 8.891 -6.859 -11.352 1 98.44 184 THR A C 1
ATOM 1409 O O . THR A 1 184 ? 9.031 -7.707 -10.461 1 98.44 184 THR A O 1
ATOM 1412 N N . VAL A 1 185 ? 7.801 -6.207 -11.516 1 98.56 185 VAL A N 1
ATOM 1413 C CA . VAL A 1 185 ? 6.555 -6.59 -10.859 1 98.56 185 VAL A CA 1
ATOM 1414 C C . VAL A 1 185 ? 5.707 -7.43 -11.805 1 98.56 185 VAL A C 1
ATOM 1416 O O . VAL A 1 185 ? 5.41 -7.004 -12.93 1 98.56 185 VAL A O 1
ATOM 1419 N N . LEU A 1 186 ? 5.34 -8.609 -11.391 1 98.88 186 LEU A N 1
ATOM 1420 C CA . LEU A 1 186 ? 4.52 -9.508 -12.195 1 98.88 186 LEU A CA 1
ATOM 1421 C C . LEU A 1 186 ? 3.15 -9.711 -11.555 1 98.88 186 LEU A C 1
ATOM 1423 O O . LEU A 1 186 ? 3.053 -10.203 -10.43 1 98.88 186 LEU A O 1
ATOM 1427 N N . ARG A 1 187 ? 2.125 -9.305 -12.219 1 98.62 187 ARG A N 1
ATOM 1428 C CA . ARG A 1 187 ? 0.76 -9.5 -11.742 1 98.62 187 ARG A CA 1
ATOM 1429 C C . ARG A 1 187 ? 0.135 -10.75 -12.359 1 98.62 187 ARG A C 1
ATOM 1431 O O . ARG A 1 187 ? -0.193 -10.758 -13.547 1 98.62 187 ARG A O 1
ATOM 1438 N N . PHE A 1 188 ? -0.013 -11.773 -11.523 1 98.62 188 PHE A N 1
ATOM 1439 C CA . PHE A 1 188 ? -0.496 -13.07 -11.977 1 98.62 188 PHE A CA 1
ATOM 1440 C C . PHE A 1 188 ? -2.02 -13.094 -12.031 1 98.62 188 PHE A C 1
ATOM 1442 O O . PHE A 1 188 ? -2.686 -12.586 -11.125 1 98.62 188 PHE A O 1
ATOM 1449 N N . PHE A 1 189 ? -2.574 -13.695 -13.102 1 97.5 189 PHE A N 1
ATOM 1450 C CA . PHE A 1 189 ? -4.016 -13.875 -13.242 1 97.5 189 PHE A CA 1
ATOM 1451 C C . PHE A 1 189 ? -4.406 -15.328 -13.031 1 97.5 189 PHE A C 1
ATOM 1453 O O . PHE A 1 189 ? -4.086 -16.188 -13.852 1 97.5 189 PHE A O 1
ATOM 1460 N N . THR A 1 190 ? -5.098 -15.719 -12.094 1 96.06 190 THR A N 1
ATOM 1461 C CA . THR A 1 190 ? -5.707 -16.969 -11.648 1 96.06 190 THR A CA 1
ATOM 1462 C C . THR A 1 190 ? -4.902 -18.172 -12.133 1 96.06 190 THR A C 1
ATOM 1464 O O . THR A 1 190 ? -5.352 -18.906 -13.016 1 96.06 190 THR A O 1
ATOM 1467 N N . VAL A 1 191 ? -3.852 -18.484 -11.469 1 98.44 191 VAL A N 1
ATOM 1468 C CA . VAL A 1 191 ? -2.924 -19.547 -11.867 1 98.44 191 VAL A CA 1
ATOM 1469 C C . VAL A 1 191 ? -3.461 -20.891 -11.422 1 98.44 191 VAL A C 1
ATOM 1471 O O . VAL A 1 191 ? -3.988 -21.031 -10.32 1 98.44 191 VAL A O 1
ATOM 1474 N N . TYR A 1 192 ? -3.379 -21.891 -12.32 1 98.44 192 TYR A N 1
ATOM 1475 C CA . TYR A 1 192 ? -3.812 -23.25 -11.977 1 98.44 192 TYR A CA 1
ATOM 1476 C C . TYR A 1 192 ? -2.906 -24.281 -12.625 1 98.44 192 TYR A C 1
ATOM 1478 O O . TYR A 1 192 ? -2.092 -23.969 -13.492 1 98.44 192 TYR A O 1
ATOM 1486 N N . GLY A 1 193 ? -2.967 -25.453 -12.203 1 98.75 193 GLY A N 1
ATOM 1487 C CA . GLY A 1 193 ? -2.184 -26.578 -12.68 1 98.75 193 GLY A CA 1
ATOM 1488 C C . GLY A 1 193 ? -1.916 -27.625 -11.602 1 98.75 193 GLY A C 1
ATOM 1489 O O . GLY A 1 193 ? -2.453 -27.531 -10.5 1 98.75 193 GLY A O 1
ATOM 1490 N N . PRO A 1 194 ? -1.101 -28.625 -11.914 1 98.56 194 PRO A N 1
ATOM 1491 C CA . PRO A 1 194 ? -0.718 -29.609 -10.898 1 98.56 194 PRO A CA 1
ATOM 1492 C C . PRO A 1 194 ? -0.131 -28.969 -9.641 1 98.56 194 PRO A C 1
ATOM 1494 O O . PRO A 1 194 ? 0.655 -28.016 -9.734 1 98.56 194 PRO A O 1
ATOM 1497 N N . TRP A 1 195 ? -0.562 -29.438 -8.469 1 98.19 195 TRP A N 1
ATOM 1498 C CA . TRP A 1 195 ? -0.081 -29 -7.164 1 98.19 195 TRP A CA 1
ATOM 1499 C C . TRP A 1 195 ? -0.717 -27.672 -6.766 1 98.19 195 TRP A C 1
ATOM 1501 O O . TRP A 1 195 ? -0.279 -27.031 -5.809 1 98.19 195 TRP A O 1
ATOM 1511 N N . VAL A 1 196 ? -1.767 -27.266 -7.488 1 98 196 VAL A N 1
ATOM 1512 C CA . VAL A 1 196 ? -2.441 -26 -7.203 1 98 196 VAL A CA 1
ATOM 1513 C C . VAL A 1 196 ? -2.947 -26 -5.762 1 98 196 VAL A C 1
ATOM 1515 O O . VAL A 1 196 ? -3.229 -27.062 -5.195 1 98 196 VAL A O 1
ATOM 1518 N N . ARG A 1 197 ? -3.029 -24.828 -5.184 1 94.94 197 ARG A N 1
ATOM 1519 C CA . ARG A 1 197 ? -3.545 -24.688 -3.824 1 94.94 197 ARG A CA 1
ATOM 1520 C C . ARG A 1 197 ? -4.98 -25.188 -3.727 1 94.94 197 ARG A C 1
ATOM 1522 O O . ARG A 1 197 ? -5.797 -24.922 -4.613 1 94.94 197 ARG A O 1
ATOM 1529 N N . PRO A 1 198 ? -5.324 -25.75 -2.637 1 94.81 198 PRO A N 1
ATOM 1530 C CA . PRO A 1 198 ? -6.617 -26.422 -2.525 1 94.81 198 PRO A CA 1
ATOM 1531 C C . PRO A 1 198 ? -7.777 -25.453 -2.328 1 94.81 198 PRO A C 1
ATOM 1533 O O . PRO A 1 198 ? -8.945 -25.844 -2.461 1 94.81 198 PRO A O 1
ATOM 1536 N N . ASP A 1 199 ? -7.535 -24.25 -1.979 1 91.88 199 ASP A N 1
ATOM 1537 C CA . ASP A 1 199 ? -8.594 -23.297 -1.644 1 91.88 199 ASP A CA 1
ATOM 1538 C C . ASP A 1 199 ? -9.078 -22.547 -2.885 1 91.88 199 ASP A C 1
ATOM 1540 O O . ASP A 1 199 ? -9.969 -21.703 -2.797 1 91.88 199 ASP A O 1
ATOM 1544 N N . MET A 1 200 ? -8.555 -22.891 -4.055 1 93.44 200 MET A N 1
ATOM 1545 C CA . MET A 1 200 ? -8.945 -22.219 -5.297 1 93.44 200 MET A CA 1
ATOM 1546 C C . MET A 1 200 ? -10.086 -22.969 -5.977 1 93.44 200 MET A C 1
ATOM 1548 O O . MET A 1 200 ? -10.344 -24.141 -5.664 1 93.44 200 MET A O 1
ATOM 1552 N N . ALA A 1 201 ? -10.719 -22.375 -6.871 1 92.12 201 ALA A N 1
ATOM 1553 C CA . ALA A 1 201 ? -11.953 -22.875 -7.469 1 92.12 201 ALA A CA 1
ATOM 1554 C C . ALA A 1 201 ? -11.734 -24.219 -8.156 1 92.12 201 ALA A C 1
ATOM 1556 O O . ALA A 1 201 ? -12.445 -25.188 -7.891 1 92.12 201 ALA A O 1
ATOM 1557 N N . ILE A 1 202 ? -10.68 -24.328 -8.977 1 96.44 202 ILE A N 1
ATOM 1558 C CA . ILE A 1 202 ? -10.484 -25.5 -9.805 1 96.44 202 ILE A CA 1
ATOM 1559 C C . ILE A 1 202 ? -10.211 -26.719 -8.922 1 96.44 202 ILE A C 1
ATOM 1561 O O . ILE A 1 202 ? -10.883 -27.75 -9.055 1 96.44 202 ILE A O 1
ATOM 1565 N N . PRO A 1 203 ? -9.32 -26.656 -7.965 1 96.88 203 PRO A N 1
ATOM 1566 C CA . PRO A 1 203 ? -9.125 -27.828 -7.105 1 96.88 203 PRO A CA 1
ATOM 1567 C C . PRO A 1 203 ? -10.352 -28.141 -6.25 1 96.88 203 PRO A C 1
ATOM 1569 O O . PRO A 1 203 ? -10.633 -29.312 -5.973 1 96.88 203 PRO A O 1
ATOM 1572 N N . ILE A 1 204 ? -11.094 -27.094 -5.848 1 95.19 204 ILE A N 1
ATOM 1573 C CA . ILE A 1 204 ? -12.328 -27.344 -5.105 1 95.19 204 ILE A CA 1
ATOM 1574 C C . ILE A 1 204 ? -13.305 -28.141 -5.969 1 95.19 204 ILE A C 1
ATOM 1576 O O . ILE A 1 204 ? -13.875 -29.125 -5.512 1 95.19 204 ILE A O 1
ATOM 1580 N N . PHE A 1 205 ? -13.461 -27.75 -7.199 1 96.56 205 PHE A N 1
ATOM 1581 C CA . PHE A 1 205 ? -14.367 -28.422 -8.117 1 96.56 205 PHE A CA 1
ATOM 1582 C C . PHE A 1 205 ? -13.906 -29.859 -8.375 1 96.56 205 PHE A C 1
ATOM 1584 O O . PHE A 1 205 ? -14.703 -30.797 -8.312 1 96.56 205 PHE A O 1
ATOM 1591 N N . ILE A 1 206 ? -12.648 -29.984 -8.688 1 97.69 206 ILE A N 1
ATOM 1592 C CA . ILE A 1 206 ? -12.102 -31.312 -8.992 1 97.69 206 ILE A CA 1
ATOM 1593 C C . ILE A 1 206 ? -12.32 -32.25 -7.809 1 97.69 206 ILE A C 1
ATOM 1595 O O . ILE A 1 206 ? -12.766 -33.375 -7.977 1 97.69 206 ILE A O 1
ATOM 1599 N N . ASN A 1 207 ? -12.023 -31.781 -6.605 1 96.88 207 ASN A N 1
ATOM 1600 C CA . ASN A 1 207 ? -12.18 -32.594 -5.402 1 96.88 207 ASN A CA 1
ATOM 1601 C C . ASN A 1 207 ? -13.633 -33 -5.191 1 96.88 207 ASN A C 1
ATOM 1603 O O . ASN A 1 207 ? -13.914 -34.156 -4.855 1 96.88 207 ASN A O 1
ATOM 1607 N N . LYS A 1 208 ? -14.547 -32.062 -5.398 1 96.88 208 LYS A N 1
ATOM 1608 C CA . LYS A 1 208 ? -15.969 -32.375 -5.27 1 96.88 208 LYS A CA 1
ATOM 1609 C C . LYS A 1 208 ? -16.406 -33.406 -6.309 1 96.88 208 LYS A C 1
ATOM 1611 O O . LYS A 1 208 ? -17.156 -34.344 -5.992 1 96.88 208 LYS A O 1
ATOM 1616 N N . LEU A 1 209 ? -15.953 -33.25 -7.48 1 97.25 209 LEU A N 1
ATOM 1617 C CA . LEU A 1 209 ? -16.359 -34.125 -8.57 1 97.25 209 LEU A CA 1
ATOM 1618 C C . LEU A 1 209 ? -15.789 -35.531 -8.383 1 97.25 209 LEU A C 1
ATOM 1620 O O . LEU A 1 209 ? -16.438 -36.531 -8.711 1 97.25 209 LEU A O 1
ATOM 1624 N N . MET A 1 210 ? -14.57 -35.594 -7.91 1 96.56 210 MET A N 1
ATOM 1625 C CA . MET A 1 210 ? -13.961 -36.875 -7.617 1 96.56 210 MET A CA 1
ATOM 1626 C C . MET A 1 210 ? -14.766 -37.625 -6.555 1 96.56 210 MET A C 1
ATOM 1628 O O . MET A 1 210 ? -14.773 -38.875 -6.535 1 96.56 210 MET A O 1
ATOM 1632 N N . ARG A 1 211 ? -15.484 -36.906 -5.766 1 96.38 211 ARG A N 1
ATOM 1633 C CA . ARG A 1 211 ? -16.328 -37.469 -4.727 1 96.38 211 ARG A CA 1
ATOM 1634 C C . ARG A 1 211 ? -17.781 -37.594 -5.195 1 96.38 211 ARG A C 1
ATOM 1636 O O . ARG A 1 211 ? -18.672 -37.875 -4.398 1 96.38 211 ARG A O 1
ATOM 1643 N N . LYS A 1 212 ? -17.984 -37.281 -6.379 1 96.5 212 LYS A N 1
ATOM 1644 C CA . LYS A 1 212 ? -19.312 -37.375 -7.008 1 96.5 212 LYS A CA 1
ATOM 1645 C C . LYS A 1 212 ? -20.297 -36.438 -6.328 1 96.5 212 LYS A C 1
ATOM 1647 O O . LYS A 1 212 ? -21.469 -36.781 -6.145 1 96.5 212 LYS A O 1
ATOM 1652 N N . GLU A 1 213 ? -19.766 -35.344 -5.926 1 96.81 213 GLU A N 1
ATOM 1653 C CA . GLU A 1 213 ? -20.609 -34.312 -5.34 1 96.81 213 GLU A CA 1
ATOM 1654 C C . GLU A 1 213 ? -21.047 -33.312 -6.391 1 96.81 213 GLU A C 1
ATOM 1656 O O . GLU A 1 213 ? -20.328 -33.062 -7.363 1 96.81 213 GLU A O 1
ATOM 1661 N N . LYS A 1 214 ? -22.219 -32.688 -6.133 1 94.94 214 LYS A N 1
ATOM 1662 C CA . LYS A 1 214 ? -22.766 -31.656 -7.008 1 94.94 214 LYS A CA 1
ATOM 1663 C C . LYS A 1 214 ? -22 -30.359 -6.84 1 94.94 214 LYS A C 1
ATOM 1665 O O . LYS A 1 214 ? -21.531 -30.031 -5.742 1 94.94 214 LYS A O 1
ATOM 1670 N N . LEU A 1 215 ? -21.844 -29.625 -7.902 1 94.19 215 LEU A N 1
ATOM 1671 C CA . LEU A 1 215 ? -21.25 -28.297 -7.828 1 94.19 215 LEU A CA 1
ATOM 1672 C C . LEU A 1 215 ? -22.312 -27.234 -7.617 1 94.19 215 LEU A C 1
ATOM 1674 O O . LEU A 1 215 ? -23.328 -27.203 -8.328 1 94.19 215 LEU A O 1
ATOM 1678 N N . TYR A 1 216 ? -22.172 -26.359 -6.637 1 88.44 216 TYR A N 1
ATOM 1679 C CA . TYR A 1 216 ? -23.016 -25.203 -6.43 1 88.44 216 TYR A CA 1
ATOM 1680 C C . TYR A 1 216 ? -22.312 -23.922 -6.859 1 88.44 216 TYR A C 1
ATOM 1682 O O . TYR A 1 216 ? -21.297 -23.547 -6.273 1 88.44 216 TYR A O 1
ATOM 1690 N N . LEU A 1 217 ? -22.922 -23.344 -7.863 1 86.06 217 LEU A N 1
ATOM 1691 C CA . LEU A 1 217 ? -22.266 -22.188 -8.469 1 86.06 217 LEU A CA 1
ATOM 1692 C C . LEU A 1 217 ? -23.047 -20.906 -8.188 1 86.06 217 LEU A C 1
ATOM 1694 O O . LEU A 1 217 ? -24.266 -20.938 -8.062 1 86.06 217 LEU A O 1
ATOM 1698 N N . PHE A 1 218 ? -22.438 -19.875 -7.945 1 74.75 218 PHE A N 1
ATOM 1699 C CA . PHE A 1 218 ? -23.109 -18.625 -7.594 1 74.75 218 PHE A CA 1
ATOM 1700 C C . PHE A 1 218 ? -23.375 -17.781 -8.836 1 74.75 218 PHE A C 1
ATOM 1702 O O . PHE A 1 218 ? -24.484 -17.266 -9.023 1 74.75 218 PHE A O 1
ATOM 1709 N N . ASN A 1 219 ? -22.359 -17.297 -9.625 1 73.31 219 ASN A N 1
ATOM 1710 C CA . ASN A 1 219 ? -22.484 -16.391 -10.758 1 73.31 219 ASN A CA 1
ATOM 1711 C C . ASN A 1 219 ? -22.047 -17.047 -12.062 1 73.31 219 ASN A C 1
ATOM 1713 O O . ASN A 1 219 ? -20.859 -17.125 -12.352 1 73.31 219 ASN A O 1
ATOM 1717 N N . GLU A 1 220 ? -23.094 -17.344 -12.828 1 68.44 220 GLU A N 1
ATOM 1718 C CA . GLU A 1 220 ? -22.844 -18.062 -14.078 1 68.44 220 GLU A CA 1
ATOM 1719 C C . GLU A 1 220 ? -22.078 -17.188 -15.07 1 68.44 220 GLU A C 1
ATOM 1721 O O . GLU A 1 220 ? -21.438 -17.703 -15.992 1 68.44 220 GLU A O 1
ATOM 1726 N N . HIS A 1 221 ? -22.188 -15.992 -14.812 1 73.69 221 HIS A N 1
ATOM 1727 C CA . HIS A 1 221 ? -21.625 -15.086 -15.805 1 73.69 221 HIS A CA 1
ATOM 1728 C C . HIS A 1 221 ? -20.25 -14.594 -15.375 1 73.69 221 HIS A C 1
ATOM 1730 O O . HIS A 1 221 ? -19.594 -13.852 -16.109 1 73.69 221 HIS A O 1
ATOM 1736 N N . SER A 1 222 ? -19.797 -15.062 -14.336 1 81.88 222 SER A N 1
ATOM 1737 C CA . SER A 1 222 ? -18.453 -14.688 -13.914 1 81.88 222 SER A CA 1
ATOM 1738 C C . SER A 1 222 ? -17.391 -15.336 -14.797 1 81.88 222 SER A C 1
ATOM 1740 O O . SER A 1 222 ? -17.578 -16.453 -15.273 1 81.88 222 SER A O 1
ATOM 1742 N N . ALA A 1 223 ? -16.438 -14.633 -15.195 1 89.56 223 ALA A N 1
ATOM 1743 C CA . ALA A 1 223 ? -15.32 -15.133 -16 1 89.56 223 ALA A CA 1
ATOM 1744 C C . ALA A 1 223 ? -13.984 -14.727 -15.398 1 89.56 223 ALA A C 1
ATOM 1746 O O . ALA A 1 223 ? -13.836 -13.625 -14.867 1 89.56 223 ALA A O 1
ATOM 1747 N N . ARG A 1 224 ? -13.047 -15.609 -15.469 1 92.62 224 ARG A N 1
ATOM 1748 C CA . ARG A 1 224 ? -11.695 -15.359 -14.984 1 92.62 224 ARG A CA 1
ATOM 1749 C C . ARG A 1 224 ? -10.656 -15.727 -16.031 1 92.62 224 ARG A C 1
ATOM 1751 O O . ARG A 1 224 ? -10.93 -16.516 -16.938 1 92.62 224 ARG A O 1
ATOM 1758 N N . ASP A 1 225 ? -9.57 -15.094 -15.93 1 95.94 225 ASP A N 1
ATOM 1759 C CA . ASP A 1 225 ? -8.422 -15.406 -16.781 1 95.94 225 ASP A CA 1
ATOM 1760 C C . ASP A 1 225 ? -7.566 -16.5 -16.156 1 95.94 225 ASP A C 1
ATOM 1762 O O . ASP A 1 225 ? -6.508 -16.234 -15.594 1 95.94 225 ASP A O 1
ATOM 1766 N N . TYR A 1 226 ? -8 -17.766 -16.344 1 97.25 226 TYR A N 1
ATOM 1767 C CA . TYR A 1 226 ? -7.242 -18.906 -15.836 1 97.25 226 TYR A CA 1
ATOM 1768 C C . TYR A 1 226 ? -5.957 -19.109 -16.625 1 97.25 226 TYR A C 1
ATOM 1770 O O . TYR A 1 226 ? -5.992 -19.266 -17.844 1 97.25 226 TYR A O 1
ATOM 1778 N N . THR A 1 227 ? -4.828 -19.109 -15.938 1 98.62 227 THR A N 1
ATOM 1779 C CA . THR A 1 227 ? -3.521 -19.203 -16.578 1 98.62 227 THR A CA 1
ATOM 1780 C C . THR A 1 227 ? -2.783 -20.453 -16.125 1 98.62 227 THR A C 1
ATOM 1782 O O . THR A 1 227 ? -2.547 -20.641 -14.922 1 98.62 227 THR A O 1
ATOM 1785 N N . TYR A 1 228 ? -2.441 -21.281 -17.047 1 98.81 228 TYR A N 1
ATOM 1786 C CA . TYR A 1 228 ? -1.788 -22.531 -16.703 1 98.81 228 TYR A CA 1
ATOM 1787 C C . TYR A 1 228 ? -0.398 -22.281 -16.125 1 98.81 228 TYR A C 1
ATOM 1789 O O . TYR A 1 228 ? 0.321 -21.391 -16.594 1 98.81 228 TYR A O 1
ATOM 1797 N N . ILE A 1 229 ? 0.028 -23.031 -15.172 1 98.88 229 ILE A N 1
ATOM 1798 C CA . ILE A 1 229 ? 1.214 -22.859 -14.344 1 98.88 229 ILE A CA 1
ATOM 1799 C C . ILE A 1 229 ? 2.457 -22.781 -15.227 1 98.88 229 ILE A C 1
ATOM 1801 O O . ILE A 1 229 ? 3.357 -21.984 -14.977 1 98.88 229 ILE A O 1
ATOM 1805 N N . ASP A 1 230 ? 2.553 -23.531 -16.281 1 98.75 230 ASP A N 1
ATOM 1806 C CA . ASP A 1 230 ? 3.74 -23.531 -17.125 1 98.75 230 ASP A CA 1
ATOM 1807 C C . ASP A 1 230 ? 3.885 -22.203 -17.859 1 98.75 230 ASP A C 1
ATOM 1809 O O . ASP A 1 230 ? 5 -21.75 -18.125 1 98.75 230 ASP A O 1
ATOM 1813 N N . ASP A 1 231 ? 2.738 -21.625 -18.234 1 98.88 231 ASP A N 1
ATOM 1814 C CA . ASP A 1 231 ? 2.785 -20.297 -18.859 1 98.88 231 ASP A CA 1
ATOM 1815 C C . ASP A 1 231 ? 3.283 -19.25 -17.875 1 98.88 231 ASP A C 1
ATOM 1817 O O . ASP A 1 231 ? 4.031 -18.344 -18.25 1 98.88 231 ASP A O 1
ATOM 1821 N N . ILE A 1 232 ? 2.875 -19.328 -16.625 1 98.88 232 ILE A N 1
ATOM 1822 C CA . ILE A 1 232 ? 3.305 -18.406 -15.586 1 98.88 232 ILE A CA 1
ATOM 1823 C C . ILE A 1 232 ? 4.812 -18.531 -15.383 1 98.88 232 ILE A C 1
ATOM 1825 O O . ILE A 1 232 ? 5.523 -17.516 -15.367 1 98.88 232 ILE A O 1
ATOM 1829 N N . THR A 1 233 ? 5.344 -19.766 -15.227 1 98.81 233 THR A N 1
ATOM 1830 C CA . THR A 1 233 ? 6.773 -19.953 -15 1 98.81 233 THR A CA 1
ATOM 1831 C C . THR A 1 233 ? 7.578 -19.5 -16.203 1 98.81 233 THR A C 1
ATOM 1833 O O . THR A 1 233 ? 8.688 -18.969 -16.062 1 98.81 233 THR A O 1
ATOM 1836 N N . GLU A 1 234 ? 7.008 -19.719 -17.422 1 98.5 234 GLU A N 1
ATOM 1837 C CA . GLU A 1 234 ? 7.652 -19.188 -18.625 1 98.5 234 GLU A CA 1
ATOM 1838 C C . GLU A 1 234 ? 7.734 -17.672 -18.594 1 98.5 234 GLU A C 1
ATOM 1840 O O . GLU A 1 234 ? 8.766 -17.094 -18.938 1 98.5 234 GLU A O 1
ATOM 1845 N N . GLY A 1 235 ? 6.633 -17.047 -18.219 1 98.69 235 GLY A N 1
ATOM 1846 C CA . GLY A 1 235 ? 6.633 -15.586 -18.094 1 98.69 235 GLY A CA 1
ATOM 1847 C C . GLY A 1 235 ? 7.66 -15.07 -17.109 1 98.69 235 GLY A C 1
ATOM 1848 O O . GLY A 1 235 ? 8.352 -14.086 -17.391 1 98.69 235 GLY A O 1
ATOM 1849 N N . ILE A 1 236 ? 7.777 -15.703 -15.938 1 98.75 236 ILE A N 1
ATOM 1850 C CA . ILE A 1 236 ? 8.781 -15.32 -14.953 1 98.75 236 ILE A CA 1
ATOM 1851 C C . ILE A 1 236 ? 10.18 -15.484 -15.539 1 98.75 236 ILE A C 1
ATOM 1853 O O . ILE A 1 236 ? 11.016 -14.586 -15.43 1 98.75 236 ILE A O 1
ATOM 1857 N N . PHE A 1 237 ? 10.422 -16.609 -16.203 1 97.94 237 PHE A N 1
ATOM 1858 C CA . PHE A 1 237 ? 11.711 -16.906 -16.828 1 97.94 237 PHE A CA 1
ATOM 1859 C C . PHE A 1 237 ? 12.086 -15.805 -17.812 1 97.94 237 PHE A C 1
ATOM 1861 O O . PHE A 1 237 ? 13.195 -15.273 -17.766 1 97.94 237 PHE A O 1
ATOM 1868 N N . LEU A 1 238 ? 11.164 -15.453 -18.656 1 97.56 238 LEU A N 1
ATOM 1869 C CA . LEU A 1 238 ? 11.414 -14.445 -19.672 1 97.56 238 LEU A CA 1
ATOM 1870 C C . LEU A 1 238 ? 11.711 -13.094 -19.047 1 97.56 238 LEU A C 1
ATOM 1872 O O . LEU A 1 238 ? 12.484 -12.305 -19.594 1 97.56 238 LEU A O 1
ATOM 1876 N N . SER A 1 239 ? 11.148 -12.82 -17.891 1 97.44 239 SER A N 1
ATOM 1877 C CA . SER A 1 239 ? 11.289 -11.523 -17.25 1 97.44 239 SER A CA 1
ATOM 1878 C C . SER A 1 239 ? 12.672 -11.359 -16.625 1 97.44 239 SER A C 1
ATOM 1880 O O . SER A 1 239 ? 13.047 -10.266 -16.188 1 97.44 239 SER A O 1
ATOM 1882 N N . LEU A 1 240 ? 13.477 -12.406 -16.562 1 96 240 LEU A N 1
ATOM 1883 C CA . LEU A 1 240 ? 14.789 -12.383 -15.922 1 96 240 LEU A CA 1
ATOM 1884 C C . LEU A 1 240 ? 15.82 -11.719 -16.828 1 96 240 LEU A C 1
ATOM 1886 O O . LEU A 1 240 ? 16.922 -11.383 -16.375 1 96 240 LEU A O 1
ATOM 1890 N N . PHE A 1 241 ? 15.445 -11.492 -18.094 1 91.44 241 PHE A N 1
ATOM 1891 C CA . PHE A 1 241 ? 16.438 -11.031 -19.062 1 91.44 241 PHE A CA 1
ATOM 1892 C C . PHE A 1 241 ? 16.078 -9.648 -19.594 1 91.44 241 PHE A C 1
ATOM 1894 O O . PHE A 1 241 ? 14.891 -9.297 -19.672 1 91.44 241 PHE A O 1
ATOM 1901 N N . GLY A 1 242 ? 17.109 -8.773 -19.984 1 73.19 242 GLY A N 1
ATOM 1902 C CA . GLY A 1 242 ? 17.031 -7.652 -20.922 1 73.19 242 GLY A CA 1
ATOM 1903 C C . GLY A 1 242 ? 16.422 -6.41 -20.297 1 73.19 242 GLY A C 1
ATOM 1904 O O . GLY A 1 242 ? 16.094 -5.457 -21.016 1 73.19 242 GLY A O 1
ATOM 1905 N N . HIS A 1 243 ? 16.109 -6.414 -19.062 1 75.06 243 HIS A N 1
ATOM 1906 C CA . HIS A 1 243 ? 15.375 -5.211 -18.672 1 75.06 243 HIS A CA 1
ATOM 1907 C C . HIS A 1 243 ? 16.062 -4.512 -17.5 1 75.06 243 HIS A C 1
ATOM 1909 O O . HIS A 1 243 ? 16.641 -5.164 -16.625 1 75.06 243 HIS A O 1
ATOM 1915 N N . ARG A 1 244 ? 16.141 -3.207 -17.797 1 87.25 244 ARG A N 1
ATOM 1916 C CA . ARG A 1 244 ? 16.641 -2.344 -16.734 1 87.25 244 ARG A CA 1
ATOM 1917 C C . ARG A 1 244 ? 15.516 -1.479 -16.172 1 87.25 244 ARG A C 1
ATOM 1919 O O . ARG A 1 244 ? 14.508 -1.248 -16.828 1 87.25 244 ARG A O 1
ATOM 1926 N N . GLY A 1 245 ? 15.617 -1.139 -14.914 1 94.75 245 GLY A N 1
ATOM 1927 C CA . GLY A 1 245 ? 14.688 -0.228 -14.273 1 94.75 245 GLY A CA 1
ATOM 1928 C C . GLY A 1 245 ? 13.461 -0.925 -13.711 1 94.75 245 GLY A C 1
ATOM 1929 O O . GLY A 1 245 ? 13.523 -2.1 -13.336 1 94.75 245 GLY A O 1
ATOM 1930 N N . GLU A 1 246 ? 12.438 -0.156 -13.547 1 95.06 246 GLU A N 1
ATOM 1931 C CA . GLU A 1 246 ? 11.172 -0.654 -13 1 95.06 246 GLU A CA 1
ATOM 1932 C C . GLU A 1 246 ? 10.211 -1.043 -14.117 1 95.06 246 GLU A C 1
ATOM 1934 O O . GLU A 1 246 ? 9.914 -0.234 -14.992 1 95.06 246 GLU A O 1
ATOM 1939 N N . ARG A 1 247 ? 9.711 -2.285 -14.094 1 96.38 247 ARG A N 1
ATOM 1940 C CA . ARG A 1 247 ? 8.734 -2.764 -15.07 1 96.38 247 ARG A CA 1
ATOM 1941 C C . ARG A 1 247 ? 7.625 -3.555 -14.383 1 96.38 247 ARG A C 1
ATOM 1943 O O . ARG A 1 247 ? 7.871 -4.246 -13.391 1 96.38 247 ARG A O 1
ATOM 1950 N N . THR A 1 248 ? 6.461 -3.406 -14.883 1 97.5 248 THR A N 1
ATOM 1951 C CA . THR A 1 248 ? 5.309 -4.18 -14.438 1 97.5 248 THR A CA 1
ATOM 1952 C C . THR A 1 248 ? 4.656 -4.906 -15.609 1 97.5 248 THR A C 1
ATOM 1954 O O . THR A 1 248 ? 4.426 -4.312 -16.672 1 97.5 248 THR A O 1
ATOM 1957 N N . TYR A 1 249 ? 4.344 -6.203 -15.469 1 98.19 249 TYR A N 1
ATOM 1958 C CA . TYR A 1 249 ? 3.699 -6.977 -16.516 1 98.19 249 TYR A CA 1
ATOM 1959 C C . TYR A 1 249 ? 2.531 -7.785 -15.969 1 98.19 249 TYR A C 1
ATOM 1961 O O . TYR A 1 249 ? 2.615 -8.336 -14.867 1 98.19 249 TYR A O 1
ATOM 1969 N N . ASN A 1 250 ? 1.499 -7.844 -16.719 1 98.38 250 ASN A N 1
ATOM 1970 C CA . ASN A 1 250 ? 0.472 -8.859 -16.531 1 98.38 250 ASN A CA 1
ATOM 1971 C C . ASN A 1 250 ? 0.906 -10.211 -17.094 1 98.38 250 ASN A C 1
ATOM 1973 O O . ASN A 1 250 ? 1.379 -10.281 -18.234 1 98.38 250 ASN A O 1
ATOM 1977 N N . LEU A 1 251 ? 0.775 -11.219 -16.297 1 98.75 251 LEU A N 1
ATOM 1978 C CA . LEU A 1 251 ? 0.917 -12.578 -16.812 1 98.75 251 LEU A CA 1
ATOM 1979 C C . LEU A 1 251 ? -0.401 -13.336 -16.703 1 98.75 251 LEU A C 1
ATOM 1981 O O . LEU A 1 251 ? -0.742 -13.852 -15.641 1 98.75 251 LEU A O 1
ATOM 1985 N N . GLY A 1 252 ? -1.104 -13.383 -17.75 1 98.5 252 GLY A N 1
ATOM 1986 C CA . GLY A 1 252 ? -2.369 -14.086 -17.891 1 98.5 252 GLY A CA 1
ATOM 1987 C C . GLY A 1 252 ? -2.465 -14.883 -19.172 1 98.5 252 GLY A C 1
ATOM 1988 O O . GLY A 1 252 ? -1.52 -14.906 -19.969 1 98.5 252 GLY A O 1
ATOM 1989 N N . SER A 1 253 ? -3.529 -15.586 -19.297 1 97.5 253 SER A N 1
ATOM 1990 C CA . SER A 1 253 ? -3.807 -16.281 -20.562 1 97.5 253 SER A CA 1
ATOM 1991 C C . SER A 1 253 ? -4.324 -15.32 -21.609 1 97.5 253 SER A C 1
ATOM 1993 O O . SER A 1 253 ? -4.211 -15.586 -22.812 1 97.5 253 SER A O 1
ATOM 1995 N N . GLY A 1 254 ? -4.941 -14.242 -21.141 1 95.44 254 GLY A N 1
ATOM 1996 C CA . GLY A 1 254 ? -5.5 -13.227 -22.031 1 95.44 254 GLY A CA 1
ATOM 1997 C C . GLY A 1 254 ? -6.875 -13.594 -22.562 1 95.44 254 GLY A C 1
ATOM 1998 O O . GLY A 1 254 ? -7.457 -12.852 -23.344 1 95.44 254 GLY A O 1
ATOM 1999 N N . THR A 1 255 ? -7.383 -14.688 -22.141 1 92.25 255 THR A N 1
ATOM 2000 C CA . THR A 1 255 ? -8.688 -15.172 -22.578 1 92.25 255 THR A CA 1
ATOM 2001 C C . THR A 1 255 ? -9.562 -15.539 -21.391 1 92.25 255 THR A C 1
ATOM 2003 O O . THR A 1 255 ? -9.383 -16.594 -20.781 1 92.25 255 THR A O 1
ATOM 2006 N N . PRO A 1 256 ? -10.523 -14.734 -21.109 1 92.06 256 PRO A N 1
ATOM 2007 C CA . PRO A 1 256 ? -11.375 -15.062 -19.969 1 92.06 256 PRO A CA 1
ATOM 2008 C C . PRO A 1 256 ? -12.203 -16.328 -20.188 1 92.06 256 PRO A C 1
ATOM 2010 O O . PRO A 1 256 ? -12.688 -16.562 -21.297 1 92.06 256 PRO A O 1
ATOM 2013 N N . VAL A 1 257 ? -12.383 -17.094 -19.141 1 93.88 257 VAL A N 1
ATOM 2014 C CA . VAL A 1 257 ? -13.141 -18.344 -19.125 1 93.88 257 VAL A CA 1
ATOM 2015 C C . VAL A 1 257 ? -14.32 -18.219 -18.172 1 93.88 257 VAL A C 1
ATOM 2017 O O . VAL A 1 257 ? -14.141 -17.938 -16.984 1 93.88 257 VAL A O 1
ATOM 2020 N N . THR A 1 258 ? -15.453 -18.422 -18.703 1 90.81 258 THR A N 1
ATOM 2021 C CA . THR A 1 258 ? -16.641 -18.375 -17.859 1 90.81 258 THR A CA 1
ATOM 2022 C C . THR A 1 258 ? -16.75 -19.625 -17 1 90.81 258 THR A C 1
ATOM 2024 O O . THR A 1 258 ? -16.109 -20.641 -17.297 1 90.81 258 THR A O 1
ATOM 2027 N N . LEU A 1 259 ? -17.562 -19.531 -16.016 1 90.5 259 LEU A N 1
ATOM 2028 C CA . LEU A 1 259 ? -17.797 -20.703 -15.156 1 90.5 259 LEU A CA 1
ATOM 2029 C C . LEU A 1 259 ? -18.422 -21.844 -15.961 1 90.5 259 LEU A C 1
ATOM 2031 O O . LEU A 1 259 ? -18.141 -23.016 -15.703 1 90.5 259 LEU A O 1
ATOM 2035 N N . ASN A 1 260 ? -19.203 -21.469 -16.875 1 89.56 260 ASN A N 1
ATOM 2036 C CA . ASN A 1 260 ? -19.812 -22.469 -17.734 1 89.56 260 ASN A CA 1
ATOM 2037 C C . ASN A 1 260 ? -18.766 -23.188 -18.578 1 89.56 260 ASN A C 1
ATOM 2039 O O . ASN A 1 260 ? -18.797 -24.422 -18.703 1 89.56 260 ASN A O 1
ATOM 2043 N N . THR A 1 261 ? -17.938 -22.406 -19.172 1 91.88 261 THR A N 1
ATOM 2044 C CA . THR A 1 261 ? -16.875 -23 -19.969 1 91.88 261 THR A CA 1
ATOM 2045 C C . THR A 1 261 ? -15.984 -23.891 -19.125 1 91.88 261 THR A C 1
ATOM 2047 O O . THR A 1 261 ? -15.578 -24.969 -19.547 1 91.88 261 THR A O 1
ATOM 2050 N N . LEU A 1 262 ? -15.703 -23.453 -17.953 1 95.06 262 LEU A N 1
ATOM 2051 C CA . LEU A 1 262 ? -14.867 -24.203 -17.031 1 95.06 262 LEU A CA 1
ATOM 2052 C C . LEU A 1 262 ? -15.523 -25.531 -16.656 1 95.06 262 LEU A C 1
ATOM 2054 O O . LEU A 1 262 ? -14.883 -26.578 -16.703 1 95.06 262 LEU A O 1
ATOM 2058 N N . THR A 1 263 ? -16.781 -25.516 -16.328 1 93.94 263 THR A N 1
ATOM 2059 C CA . THR A 1 263 ? -17.469 -26.719 -15.883 1 93.94 263 THR A CA 1
ATOM 2060 C C . THR A 1 263 ? -17.719 -27.656 -17.062 1 93.94 263 THR A C 1
ATOM 2062 O O . THR A 1 263 ? -17.703 -28.875 -16.891 1 93.94 263 THR A O 1
ATOM 2065 N N . ASP A 1 264 ? -17.906 -27.078 -18.188 1 93.31 264 ASP A N 1
ATOM 2066 C CA . ASP A 1 264 ? -18.031 -27.906 -19.391 1 93.31 264 ASP A CA 1
ATOM 2067 C C . ASP A 1 264 ? -16.734 -28.688 -19.641 1 93.31 264 ASP A C 1
ATOM 2069 O O . ASP A 1 264 ? -16.781 -29.875 -20 1 93.31 264 ASP A O 1
ATOM 2073 N N . ALA A 1 265 ? -15.672 -28.016 -19.531 1 95.88 265 ALA A N 1
ATOM 2074 C CA . ALA A 1 265 ? -14.375 -28.672 -19.688 1 95.88 265 ALA A CA 1
ATOM 2075 C C . ALA A 1 265 ? -14.18 -29.766 -18.656 1 95.88 265 ALA A C 1
ATOM 2077 O O . ALA A 1 265 ? -13.641 -30.828 -18.969 1 95.88 265 ALA A O 1
ATOM 2078 N N . LEU A 1 266 ? -14.609 -29.531 -17.469 1 97.5 266 LEU A N 1
ATOM 2079 C CA . LEU A 1 266 ? -14.484 -30.5 -16.391 1 97.5 266 LEU A CA 1
ATOM 2080 C C . LEU A 1 266 ? -15.383 -31.703 -16.641 1 97.5 266 LEU A C 1
ATOM 2082 O O . LEU A 1 266 ? -15.047 -32.844 -16.266 1 97.5 266 LEU A O 1
ATOM 2086 N N . ALA A 1 267 ? -16.5 -31.484 -17.297 1 96.81 267 ALA A N 1
ATOM 2087 C CA . ALA A 1 267 ? -17.469 -32.562 -17.562 1 96.81 267 ALA A CA 1
ATOM 2088 C C . ALA A 1 267 ? -16.875 -33.625 -18.484 1 96.81 267 ALA A C 1
ATOM 2090 O O . ALA A 1 267 ? -17.266 -34.781 -18.438 1 96.81 267 ALA A O 1
ATOM 2091 N N . HIS A 1 268 ? -15.938 -33.188 -19.25 1 96.5 268 HIS A N 1
ATOM 2092 C CA . HIS A 1 268 ? -15.242 -34.156 -20.109 1 96.5 268 HIS A CA 1
ATOM 2093 C C . HIS A 1 268 ? -14.5 -35.188 -19.281 1 96.5 268 HIS A C 1
ATOM 2095 O O . HIS A 1 268 ? -14.344 -36.344 -19.703 1 96.5 268 HIS A O 1
ATOM 2101 N N . HIS A 1 269 ? -14.086 -34.844 -18.141 1 96.5 269 HIS A N 1
ATOM 2102 C CA . HIS A 1 269 ? -13.328 -35.719 -17.266 1 96.5 269 HIS A CA 1
ATOM 2103 C C . HIS A 1 269 ? -14.234 -36.375 -16.219 1 96.5 269 HIS A C 1
ATOM 2105 O O . HIS A 1 269 ? -13.898 -37.406 -15.672 1 96.5 269 HIS A O 1
ATOM 2111 N N . PHE A 1 270 ? -15.305 -35.625 -16.016 1 97.56 270 PHE A N 1
ATOM 2112 C CA . PHE A 1 270 ? -16.297 -36.094 -15.047 1 97.56 270 PHE A CA 1
ATOM 2113 C C . PHE A 1 270 ? -17.688 -36.125 -15.664 1 97.56 270 PHE A C 1
ATOM 2115 O O . PHE A 1 270 ? -18.516 -35.281 -15.367 1 97.56 270 PHE A O 1
ATOM 2122 N N . PRO A 1 271 ? -17.984 -37.125 -16.344 1 95.94 271 PRO A N 1
ATOM 2123 C CA . PRO A 1 271 ? -19.25 -37.156 -17.078 1 95.94 271 PRO A CA 1
ATOM 2124 C C . PRO A 1 271 ? -20.469 -37.094 -16.156 1 95.94 271 PRO A C 1
ATOM 2126 O O . PRO A 1 271 ? -21.562 -36.75 -16.609 1 95.94 271 PRO A O 1
ATOM 2129 N N . HIS A 1 272 ? -20.328 -37.375 -14.953 1 96.5 272 HIS A N 1
ATOM 2130 C CA . HIS A 1 272 ? -21.438 -37.344 -14.008 1 96.5 272 HIS A CA 1
ATOM 2131 C C . HIS A 1 272 ? -21.625 -35.969 -13.422 1 96.5 272 HIS A C 1
ATOM 2133 O O . HIS A 1 272 ? -22.469 -35.75 -12.547 1 96.5 272 HIS A O 1
ATOM 2139 N N . LEU A 1 273 ? -20.828 -35 -13.828 1 96.69 273 LEU A N 1
ATOM 2140 C CA . LEU A 1 273 ? -20.875 -33.625 -13.281 1 96.69 273 LEU A CA 1
ATOM 2141 C C . LEU A 1 273 ? -22.297 -33.094 -13.297 1 96.69 273 LEU A C 1
ATOM 2143 O O . LEU A 1 273 ? -22.969 -33.125 -14.344 1 96.69 273 LEU A O 1
ATOM 2147 N N . GLU A 1 274 ? -22.828 -32.719 -12.102 1 95.12 274 GLU A N 1
ATOM 2148 C CA . GLU A 1 274 ? -24.078 -31.969 -11.914 1 95.12 274 GLU A CA 1
ATOM 2149 C C . GLU A 1 274 ? -23.797 -30.609 -11.266 1 95.12 274 GLU A C 1
ATOM 2151 O O . GLU A 1 274 ? -23 -30.5 -10.336 1 95.12 274 GLU A O 1
ATOM 2156 N N . LYS A 1 275 ? -24.375 -29.609 -11.828 1 91.19 275 LYS A N 1
ATOM 2157 C CA . LYS A 1 275 ? -24.188 -28.281 -11.25 1 91.19 275 LYS A CA 1
ATOM 2158 C C . LYS A 1 275 ? -25.516 -27.578 -11.039 1 91.19 275 LYS A C 1
ATOM 2160 O O . LYS A 1 275 ? -26.5 -27.859 -11.727 1 91.19 275 LYS A O 1
ATOM 2165 N N . GLU A 1 276 ? -25.609 -26.797 -9.992 1 89.25 276 GLU A N 1
ATOM 2166 C CA . GLU A 1 276 ? -26.75 -25.953 -9.672 1 89.25 276 GLU A CA 1
ATOM 2167 C C . GLU A 1 276 ? -26.297 -24.516 -9.375 1 89.25 276 GLU A C 1
ATOM 2169 O O . GLU A 1 276 ? -25.281 -24.312 -8.727 1 89.25 276 GLU A O 1
ATOM 2174 N N . TYR A 1 277 ? -26.984 -23.609 -10.039 1 82.69 277 TYR A N 1
ATOM 2175 C CA . TYR A 1 277 ? -26.703 -22.203 -9.766 1 82.69 277 TYR A CA 1
ATOM 2176 C C . TYR A 1 277 ? -27.516 -21.703 -8.586 1 82.69 277 TYR A C 1
ATOM 2178 O O . TYR A 1 277 ? -28.719 -21.984 -8.492 1 82.69 277 TYR A O 1
ATOM 2186 N N . THR A 1 278 ? -26.906 -21.375 -7.633 1 76.06 278 THR A N 1
ATOM 2187 C CA . THR A 1 278 ? -27.609 -20.828 -6.48 1 76.06 278 THR A CA 1
ATOM 2188 C C . THR A 1 278 ? -28.016 -19.375 -6.727 1 76.06 278 THR A C 1
ATOM 2190 O O . THR A 1 278 ? -27.625 -18.781 -7.734 1 76.06 278 THR A O 1
ATOM 2193 N N . SER A 1 279 ? -28.766 -18.547 -5.711 1 58.62 279 SER A N 1
ATOM 2194 C CA . SER A 1 279 ? -29.406 -17.25 -5.836 1 58.62 279 SER A CA 1
ATOM 2195 C C . SER A 1 279 ? -28.562 -16.297 -6.676 1 58.62 279 SER A C 1
ATOM 2197 O O . SER A 1 279 ? -27.328 -16.359 -6.641 1 58.62 279 SER A O 1
ATOM 2199 N N . ARG A 1 280 ? -29.312 -16 -7.762 1 51.75 280 ARG A N 1
ATOM 2200 C CA . ARG A 1 280 ? -28.766 -15.039 -8.719 1 51.75 280 ARG A CA 1
ATOM 2201 C C . ARG A 1 280 ? -28.344 -13.75 -8.023 1 51.75 280 ARG A C 1
ATOM 2203 O O . ARG A 1 280 ? -29.188 -12.992 -7.547 1 51.75 280 ARG A O 1
ATOM 2210 N N . ARG A 1 281 ? -27.562 -13.703 -7.285 1 46.25 281 ARG A N 1
ATOM 2211 C CA . ARG A 1 281 ? -27.391 -12.281 -6.988 1 46.25 281 ARG A CA 1
ATOM 2212 C C . ARG A 1 281 ? -27.094 -11.492 -8.258 1 46.25 281 ARG A C 1
ATOM 2214 O O . ARG A 1 281 ? -26.344 -11.945 -9.117 1 46.25 281 ARG A O 1
ATOM 2221 N N . LYS A 1 282 ? -28 -10.68 -8.719 1 45.66 282 LYS A N 1
ATOM 2222 C CA . LYS A 1 282 ? -28.047 -9.711 -9.805 1 45.66 282 LYS A CA 1
ATOM 2223 C C . LYS A 1 282 ? -26.703 -9 -9.953 1 45.66 282 LYS A C 1
ATOM 2225 O O . LYS A 1 282 ? -26.609 -7.984 -10.648 1 45.66 282 LYS A O 1
ATOM 2230 N N . GLY A 1 283 ? -25.812 -9.375 -9.125 1 43.91 283 GLY A N 1
ATOM 2231 C CA . GLY A 1 283 ? -24.75 -8.391 -9.281 1 43.91 283 GLY A CA 1
ATOM 2232 C C . GLY A 1 283 ? -23.969 -8.562 -10.57 1 43.91 283 GLY A C 1
ATOM 2233 O O . GLY A 1 283 ? -24.203 -9.5 -11.328 1 43.91 283 GLY A O 1
ATOM 2234 N N . ASP A 1 284 ? -23.297 -7.523 -10.977 1 50.22 284 ASP A N 1
ATOM 2235 C CA . ASP A 1 284 ? -22.5 -7.246 -12.172 1 50.22 284 ASP A CA 1
ATOM 2236 C C . ASP A 1 284 ? -21.531 -8.391 -12.461 1 50.22 284 ASP A C 1
ATOM 2238 O O . ASP A 1 284 ? -21.031 -9.031 -11.539 1 50.22 284 ASP A O 1
ATOM 2242 N N . VAL A 1 285 ? -21.828 -8.891 -13.625 1 50.34 285 VAL A N 1
ATOM 2243 C CA . VAL A 1 285 ? -20.906 -9.852 -14.234 1 50.34 285 VAL A CA 1
ATOM 2244 C C . VAL A 1 285 ? -19.469 -9.43 -13.953 1 50.34 285 VAL A C 1
ATOM 2246 O O . VAL A 1 285 ? -19.047 -8.344 -14.344 1 50.34 285 VAL A O 1
ATOM 2249 N N . GLU A 1 286 ? -18.781 -10.047 -13.062 1 69.56 286 GLU A N 1
ATOM 2250 C CA . GLU A 1 286 ? -17.391 -9.781 -12.711 1 69.56 286 GLU A CA 1
ATOM 2251 C C . GLU A 1 286 ? -16.438 -10.523 -13.648 1 69.56 286 GLU A C 1
ATOM 2253 O O . GLU A 1 286 ? -16.438 -11.75 -13.703 1 69.56 286 GLU A O 1
ATOM 2258 N N . ARG A 1 287 ? -16.016 -9.875 -14.789 1 78.94 287 ARG A N 1
ATOM 2259 C CA . ARG A 1 287 ? -14.992 -10.43 -15.672 1 78.94 287 ARG A CA 1
ATOM 2260 C C . ARG A 1 287 ? -13.641 -9.758 -15.43 1 78.94 287 ARG A C 1
ATOM 2262 O O . ARG A 1 287 ? -13.547 -8.523 -15.43 1 78.94 287 ARG A O 1
ATOM 2269 N N . THR A 1 288 ? -12.695 -10.555 -15.164 1 85.88 288 THR A N 1
ATOM 2270 C CA . THR A 1 288 ? -11.344 -10.023 -15 1 85.88 288 THR A CA 1
ATOM 2271 C C . THR A 1 288 ? -10.352 -10.82 -15.844 1 85.88 288 THR A C 1
ATOM 2273 O O . THR A 1 288 ? -10.312 -12.055 -15.766 1 85.88 288 THR A O 1
ATOM 2276 N N . TRP A 1 289 ? -9.719 -10.148 -16.781 1 93.38 289 TRP A N 1
ATOM 2277 C CA . TRP A 1 289 ? -8.68 -10.836 -17.547 1 93.38 289 TRP A CA 1
ATOM 2278 C C . TRP A 1 289 ? -7.578 -9.859 -17.953 1 93.38 289 TRP A C 1
ATOM 2280 O O . TRP A 1 289 ? -7.758 -8.641 -17.875 1 93.38 289 TRP A O 1
ATOM 2290 N N . ALA A 1 290 ? -6.496 -10.406 -18.328 1 96.75 290 ALA A N 1
ATOM 2291 C CA . ALA A 1 290 ? -5.273 -9.633 -18.531 1 96.75 290 ALA A CA 1
ATOM 2292 C C . ALA A 1 290 ? -5.164 -9.148 -19.969 1 96.75 290 ALA A C 1
ATOM 2294 O O . ALA A 1 290 ? -5.418 -9.906 -20.906 1 96.75 290 ALA A O 1
ATOM 2295 N N . ASP A 1 291 ? -4.895 -7.875 -20.172 1 97.62 291 ASP A N 1
ATOM 2296 C CA . ASP A 1 291 ? -4.188 -7.48 -21.391 1 97.62 291 ASP A CA 1
ATOM 2297 C C . ASP A 1 291 ? -2.721 -7.898 -21.328 1 97.62 291 ASP A C 1
ATOM 2299 O O . ASP A 1 291 ? -1.972 -7.438 -20.469 1 97.62 291 ASP A O 1
ATOM 2303 N N . ILE A 1 292 ? -2.312 -8.773 -22.25 1 98.31 292 ILE A N 1
ATOM 2304 C CA . ILE A 1 292 ? -0.963 -9.32 -22.156 1 98.31 292 ILE A CA 1
ATOM 2305 C C . ILE A 1 292 ? -0.072 -8.68 -23.219 1 98.31 292 ILE A C 1
ATOM 2307 O O . ILE A 1 292 ? 1.006 -9.195 -23.516 1 98.31 292 ILE A O 1
ATOM 2311 N N . GLY A 1 293 ? -0.514 -7.609 -23.828 1 98.06 293 GLY A N 1
ATOM 2312 C CA . GLY A 1 293 ? 0.207 -6.941 -24.891 1 98.06 293 GLY A CA 1
ATOM 2313 C C . GLY A 1 293 ? 1.608 -6.516 -24.5 1 98.06 293 GLY A C 1
ATOM 2314 O O . GLY A 1 293 ? 2.57 -6.773 -25.219 1 98.06 293 GLY A O 1
ATOM 2315 N N . LYS A 1 294 ? 1.769 -5.871 -23.359 1 97.62 294 LYS A N 1
ATOM 2316 C CA . LYS A 1 294 ? 3.061 -5.375 -22.906 1 97.62 294 LYS A CA 1
ATOM 2317 C C . LYS A 1 294 ? 4.047 -6.52 -22.688 1 97.62 294 LYS A C 1
ATOM 2319 O O . LYS A 1 294 ? 5.199 -6.445 -23.109 1 97.62 294 LYS A O 1
ATOM 2324 N N . ALA A 1 295 ? 3.604 -7.555 -21.984 1 98.12 295 ALA A N 1
ATOM 2325 C CA . ALA A 1 295 ? 4.457 -8.719 -21.75 1 98.12 295 ALA A CA 1
ATOM 2326 C C . ALA A 1 295 ? 4.863 -9.383 -23.062 1 98.12 295 ALA A C 1
ATOM 2328 O O . ALA A 1 295 ? 6.004 -9.82 -23.219 1 98.12 295 ALA A O 1
ATOM 2329 N N . SER A 1 296 ? 3.947 -9.477 -23.969 1 98.38 296 SER A N 1
ATOM 2330 C CA . SER A 1 296 ? 4.238 -10.055 -25.281 1 98.38 296 SER A CA 1
ATOM 2331 C C . SER A 1 296 ? 5.289 -9.234 -26.016 1 98.38 296 SER A C 1
ATOM 2333 O O . SER A 1 296 ? 6.258 -9.781 -26.547 1 98.38 296 SER A O 1
ATOM 2335 N N . ALA A 1 297 ? 5.113 -7.98 -26.062 1 97.44 297 ALA A N 1
ATOM 2336 C CA . ALA A 1 297 ? 5.992 -7.09 -26.828 1 97.44 297 ALA A CA 1
ATOM 2337 C C . ALA A 1 297 ? 7.383 -7.035 -26.188 1 97.44 297 ALA A C 1
ATOM 2339 O O . ALA A 1 297 ? 8.391 -7.121 -26.891 1 97.44 297 ALA A O 1
ATOM 2340 N N . ASP A 1 298 ? 7.488 -6.887 -24.875 1 96.75 298 ASP A N 1
ATOM 2341 C CA . ASP A 1 298 ? 8.75 -6.633 -24.172 1 96.75 298 ASP A CA 1
ATOM 2342 C C . ASP A 1 298 ? 9.5 -7.934 -23.906 1 96.75 298 ASP A C 1
ATOM 2344 O O . ASP A 1 298 ? 10.734 -7.957 -23.938 1 96.75 298 ASP A O 1
ATOM 2348 N N . LEU A 1 299 ? 8.688 -9.008 -23.578 1 97.12 299 LEU A N 1
ATOM 2349 C CA . LEU A 1 299 ? 9.328 -10.211 -23.078 1 97.12 299 LEU A CA 1
ATOM 2350 C C . LEU A 1 299 ? 9.227 -11.359 -24.078 1 97.12 299 LEU A C 1
ATOM 2352 O O . LEU A 1 299 ? 9.938 -12.359 -23.969 1 97.12 299 LEU A O 1
ATOM 2356 N N . GLY A 1 300 ? 8.289 -11.273 -25.031 1 97.62 300 GLY A N 1
ATOM 2357 C CA . GLY A 1 300 ? 7.965 -12.398 -25.891 1 97.62 300 GLY A CA 1
ATOM 2358 C C . GLY A 1 300 ? 7.023 -13.398 -25.234 1 97.62 300 GLY A C 1
ATOM 2359 O O . GLY A 1 300 ? 6.992 -14.57 -25.625 1 97.62 300 GLY A O 1
ATOM 2360 N N . TYR A 1 301 ? 6.297 -13.023 -24.234 1 98.31 301 TYR A N 1
ATOM 2361 C CA . TYR A 1 301 ? 5.359 -13.867 -23.5 1 98.31 301 TYR A CA 1
ATOM 2362 C C . TYR A 1 301 ? 4.188 -14.273 -24.391 1 98.31 301 TYR A C 1
ATOM 2364 O O . TYR A 1 301 ? 3.502 -13.422 -24.953 1 98.31 301 TYR A O 1
ATOM 2372 N N . LYS A 1 302 ? 3.992 -15.539 -24.562 1 98.06 302 LYS A N 1
ATOM 2373 C CA . LYS A 1 302 ? 2.914 -16.141 -25.328 1 98.06 302 LYS A CA 1
ATOM 2374 C C . LYS A 1 302 ? 2.379 -17.391 -24.656 1 98.06 302 LYS A C 1
ATOM 2376 O O . LYS A 1 302 ? 2.926 -18.484 -24.828 1 98.06 302 LYS A O 1
ATOM 2381 N N . PRO A 1 303 ? 1.287 -17.203 -23.906 1 98.19 303 PRO A N 1
ATOM 2382 C CA . PRO A 1 303 ? 0.73 -18.391 -23.281 1 98.19 303 PRO A CA 1
ATOM 2383 C C . PRO A 1 303 ? 0.419 -19.5 -24.281 1 98.19 303 PRO A C 1
ATOM 2385 O O . PRO A 1 303 ? -0.04 -19.219 -25.391 1 98.19 303 PRO A O 1
ATOM 2388 N N . LYS A 1 304 ? 0.626 -20.781 -23.891 1 97.88 304 LYS A N 1
ATOM 2389 C CA . LYS A 1 304 ? 0.571 -21.875 -24.859 1 97.88 304 LYS A CA 1
ATOM 2390 C C . LYS A 1 304 ? -0.555 -22.859 -24.516 1 97.88 304 LYS A C 1
ATOM 2392 O O . LYS A 1 304 ? -0.988 -23.625 -25.375 1 97.88 304 LYS A O 1
ATOM 2397 N N . PHE A 1 305 ? -1.04 -22.844 -23.344 1 98.06 305 PHE A N 1
ATOM 2398 C CA . PHE A 1 305 ? -1.948 -23.906 -22.906 1 98.06 305 PHE A CA 1
ATOM 2399 C C . PHE A 1 305 ? -3.387 -23.406 -22.891 1 98.06 305 PHE A C 1
ATOM 2401 O O . PHE A 1 305 ? -3.676 -22.344 -22.312 1 98.06 305 PHE A O 1
ATOM 2408 N N . SER A 1 306 ? -4.254 -24.156 -23.484 1 96.81 306 SER A N 1
ATOM 2409 C CA . SER A 1 306 ? -5.684 -23.891 -23.391 1 96.81 306 SER A CA 1
ATOM 2410 C C . SER A 1 306 ? -6.25 -24.359 -22.062 1 96.81 306 SER A C 1
ATOM 2412 O O . SER A 1 306 ? -5.598 -25.109 -21.328 1 96.81 306 SER A O 1
ATOM 2414 N N . ILE A 1 307 ? -7.48 -23.875 -21.766 1 97.44 307 ILE A N 1
ATOM 2415 C CA . ILE A 1 307 ? -8.133 -24.297 -20.531 1 97.44 307 ILE A CA 1
ATOM 2416 C C . ILE A 1 307 ? -8.352 -25.812 -20.547 1 97.44 307 ILE A C 1
ATOM 2418 O O . ILE A 1 307 ? -8.227 -26.484 -19.516 1 97.44 307 ILE A O 1
ATOM 2422 N N . GLN A 1 308 ? -8.602 -26.375 -21.734 1 97.06 308 GLN A N 1
ATOM 2423 C CA . GLN A 1 308 ? -8.836 -27.812 -21.859 1 97.06 308 GLN A CA 1
ATOM 2424 C C . GLN A 1 308 ? -7.57 -28.609 -21.562 1 97.06 308 GLN A C 1
ATOM 2426 O O . GLN A 1 308 ? -7.594 -29.562 -20.781 1 97.06 308 GLN A O 1
ATOM 2431 N N . GLU A 1 309 ? -6.473 -28.203 -22.156 1 97.56 309 GLU A N 1
ATOM 2432 C CA . GLU A 1 309 ? -5.203 -28.891 -21.969 1 97.56 309 GLU A CA 1
ATOM 2433 C C . GLU A 1 309 ? -4.73 -28.797 -20.531 1 97.56 309 GLU A C 1
ATOM 2435 O O . GLU A 1 309 ? -4.273 -29.781 -19.953 1 97.56 309 GLU A O 1
ATOM 2440 N N . GLY A 1 310 ? -4.832 -27.578 -19.969 1 98.31 310 GLY A N 1
ATOM 2441 C CA . GLY A 1 310 ? -4.422 -27.375 -18.578 1 98.31 310 GLY A CA 1
ATOM 2442 C C . GLY A 1 310 ? -5.238 -28.188 -17.594 1 98.31 310 GLY A C 1
ATOM 2443 O O . GLY A 1 310 ? -4.691 -28.766 -16.656 1 98.31 310 GLY A O 1
ATOM 2444 N N . LEU A 1 311 ? -6.539 -28.25 -17.859 1 98.31 311 LEU A N 1
ATOM 2445 C CA . LEU A 1 311 ? -7.41 -29 -16.969 1 98.31 311 LEU A CA 1
ATOM 2446 C C . LEU A 1 311 ? -7.133 -30.5 -17.062 1 98.31 311 LEU A C 1
ATOM 2448 O O . LEU A 1 311 ? -7.195 -31.219 -16.062 1 98.31 311 LEU A O 1
ATOM 2452 N N . GLU A 1 312 ? -6.859 -30.938 -18.281 1 98.12 312 GLU A N 1
ATOM 2453 C CA . GLU A 1 312 ? -6.512 -32.344 -18.469 1 98.12 312 GLU A CA 1
ATOM 2454 C C . GLU A 1 312 ? -5.332 -32.75 -17.578 1 98.12 312 GLU A C 1
ATOM 2456 O O . GLU A 1 312 ? -5.387 -33.75 -16.875 1 98.12 312 GLU A O 1
ATOM 2461 N N . ARG A 1 313 ? -4.293 -31.969 -17.578 1 98.38 313 ARG A N 1
ATOM 2462 C CA . ARG A 1 313 ? -3.088 -32.219 -16.797 1 98.38 313 ARG A CA 1
ATOM 2463 C C . ARG A 1 313 ? -3.359 -32.094 -15.305 1 98.38 313 ARG A C 1
ATOM 2465 O O . ARG A 1 313 ? -2.818 -32.844 -14.492 1 98.38 313 ARG A O 1
ATOM 2472 N N . THR A 1 314 ? -4.215 -31.109 -14.977 1 98.69 314 THR A N 1
ATOM 2473 C CA . THR A 1 314 ? -4.527 -30.844 -13.57 1 98.69 314 THR A CA 1
ATOM 2474 C C . THR A 1 314 ? -5.352 -31.984 -12.984 1 98.69 314 THR A C 1
ATOM 2476 O O . THR A 1 314 ? -5.082 -32.438 -11.867 1 98.69 314 THR A O 1
ATOM 2479 N N . VAL A 1 315 ? -6.32 -32.469 -13.75 1 98.31 315 VAL A N 1
ATOM 2480 C CA . VAL A 1 315 ? -7.176 -33.562 -13.312 1 98.31 315 VAL A CA 1
ATOM 2481 C C . VAL A 1 315 ? -6.352 -34.844 -13.188 1 98.31 315 VAL A C 1
ATOM 2483 O O . VAL A 1 315 ? -6.5 -35.594 -12.211 1 98.31 315 VAL A O 1
ATOM 2486 N N . ALA A 1 316 ? -5.457 -35.094 -14.18 1 98.19 316 ALA A N 1
ATOM 2487 C CA . ALA A 1 316 ? -4.59 -36.25 -14.133 1 98.19 316 ALA A CA 1
ATOM 2488 C C . ALA A 1 316 ? -3.736 -36.25 -12.867 1 98.19 316 ALA A C 1
ATOM 2490 O O . ALA A 1 316 ? -3.621 -37.281 -12.188 1 98.19 316 ALA A O 1
ATOM 2491 N N . TRP A 1 317 ? -3.16 -35.156 -12.539 1 98.12 317 TRP A N 1
ATOM 2492 C CA . TRP A 1 317 ? -2.354 -35 -11.328 1 98.12 317 TRP A CA 1
ATOM 2493 C C . TRP A 1 317 ? -3.193 -35.281 -10.078 1 98.12 317 TRP A C 1
ATOM 2495 O O . TRP A 1 317 ? -2.783 -36.031 -9.195 1 98.12 317 TRP A O 1
ATOM 2505 N N . ALA A 1 318 ? -4.34 -34.594 -9.992 1 97.88 318 ALA A N 1
ATOM 2506 C CA . ALA A 1 318 ? -5.188 -34.719 -8.805 1 97.88 318 ALA A CA 1
ATOM 2507 C C . ALA A 1 318 ? -5.613 -36.156 -8.578 1 97.88 318 ALA A C 1
ATOM 2509 O O . ALA A 1 318 ? -5.594 -36.656 -7.441 1 97.88 318 ALA A O 1
ATOM 2510 N N . THR A 1 319 ? -5.969 -36.844 -9.672 1 96.19 319 THR A N 1
ATOM 2511 C CA . THR A 1 319 ? -6.395 -38.219 -9.594 1 96.19 319 THR A CA 1
ATOM 2512 C C . THR A 1 319 ? -5.258 -39.125 -9.086 1 96.19 319 THR A C 1
ATOM 2514 O O . THR A 1 319 ? -5.473 -40 -8.258 1 96.19 319 THR A O 1
ATOM 2517 N N . ALA A 1 320 ? -4.09 -38.844 -9.555 1 96.81 320 ALA A N 1
ATOM 2518 C CA . ALA A 1 320 ? -2.928 -39.625 -9.172 1 96.81 320 ALA A CA 1
ATOM 2519 C C . ALA A 1 320 ? -2.506 -39.344 -7.734 1 96.81 320 ALA A C 1
ATOM 2521 O O . ALA A 1 320 ? -2.105 -40.219 -6.992 1 96.81 320 ALA A O 1
ATOM 2522 N N . TYR A 1 321 ? -2.592 -38.094 -7.309 1 95.81 321 TYR A N 1
ATOM 2523 C CA . TYR A 1 321 ? -2.072 -37.656 -6.02 1 95.81 321 TYR A CA 1
ATOM 2524 C C . TYR A 1 321 ? -3.045 -37.969 -4.895 1 95.81 321 TYR A C 1
ATOM 2526 O O . TYR A 1 321 ? -2.629 -38.375 -3.803 1 95.81 321 TYR A O 1
ATOM 2534 N N . PHE A 1 322 ? -4.285 -37.781 -5.098 1 91.19 322 PHE A N 1
ATOM 2535 C CA . PHE A 1 322 ? -5.27 -37.969 -4.035 1 91.19 322 PHE A CA 1
ATOM 2536 C C . PHE A 1 322 ? -5.867 -39.375 -4.07 1 91.19 322 PHE A C 1
ATOM 2538 O O . PHE A 1 322 ? -6.609 -39.75 -3.164 1 91.19 322 PHE A O 1
ATOM 2545 N N . HIS A 1 323 ? -5.605 -40.219 -5.039 1 80.88 323 HIS A N 1
ATOM 2546 C CA . HIS A 1 323 ? -6.078 -41.594 -5.051 1 80.88 323 HIS A CA 1
ATOM 2547 C C . HIS A 1 323 ? -5.117 -42.531 -4.305 1 80.88 323 HIS A C 1
ATOM 2549 O O . HIS A 1 323 ? -3.906 -42.312 -4.305 1 80.88 323 HIS A O 1
ATOM 2555 N N . MET B 1 1 ? -24.453 12.812 4.605 1 41.16 1 MET B N 1
ATOM 2556 C CA . MET B 1 1 ? -24.297 14.258 4.52 1 41.16 1 MET B CA 1
ATOM 2557 C C . MET B 1 1 ? -24.75 14.938 5.812 1 41.16 1 MET B C 1
ATOM 2559 O O . MET B 1 1 ? -25.609 14.406 6.527 1 41.16 1 MET B O 1
ATOM 2563 N N . LEU B 1 2 ? -23.812 15.766 6.328 1 52.97 2 LEU B N 1
ATOM 2564 C CA . LEU B 1 2 ? -24.109 16.422 7.598 1 52.97 2 LEU B CA 1
ATOM 2565 C C . LEU B 1 2 ? -25.406 17.203 7.516 1 52.97 2 LEU B C 1
ATOM 2567 O O . LEU B 1 2 ? -25.594 18.031 6.617 1 52.97 2 LEU B O 1
ATOM 2571 N N . GLY B 1 3 ? -26.5 16.719 7.863 1 43.19 3 GLY B N 1
ATOM 2572 C CA . GLY B 1 3 ? -27.703 17.5 8.008 1 43.19 3 GLY B CA 1
ATOM 2573 C C . GLY B 1 3 ? -27.672 18.453 9.195 1 43.19 3 GLY B C 1
ATOM 2574 O O . GLY B 1 3 ? -26.938 18.203 10.164 1 43.19 3 GLY B O 1
ATOM 2575 N N . ARG B 1 4 ? -28.141 19.719 9.094 1 44.22 4 ARG B N 1
ATOM 2576 C CA . ARG B 1 4 ? -28.125 20.906 9.945 1 44.22 4 ARG B CA 1
ATOM 2577 C C . ARG B 1 4 ? -28.641 20.594 11.344 1 44.22 4 ARG B C 1
ATOM 2579 O O . ARG B 1 4 ? -28.469 21.391 12.266 1 44.22 4 ARG B O 1
ATOM 2586 N N . GLY B 1 5 ? -29.281 19.438 11.523 1 44.88 5 GLY B N 1
ATOM 2587 C CA . GLY B 1 5 ? -29.953 19.359 12.812 1 44.88 5 GLY B CA 1
ATOM 2588 C C . GLY B 1 5 ? -29.219 18.516 13.828 1 44.88 5 GLY B C 1
ATOM 2589 O O . GLY B 1 5 ? -29.328 18.75 15.039 1 44.88 5 GLY B O 1
ATOM 2590 N N . GLU B 1 6 ? -28.953 17.156 13.75 1 52.81 6 GLU B N 1
ATOM 2591 C CA . GLU B 1 6 ? -28.391 16.25 14.734 1 52.81 6 GLU B CA 1
ATOM 2592 C C . GLU B 1 6 ? -26.875 16.438 14.867 1 52.81 6 GLU B C 1
ATOM 2594 O O . GLU B 1 6 ? -26.188 16.703 13.875 1 52.81 6 GLU B O 1
ATOM 2599 N N . THR B 1 7 ? -26.516 16.797 16.109 1 64.06 7 THR B N 1
ATOM 2600 C CA . THR B 1 7 ? -25.109 17.016 16.391 1 64.06 7 THR B CA 1
ATOM 2601 C C . THR B 1 7 ? -24.25 15.898 15.797 1 64.06 7 THR B C 1
ATOM 2603 O O . THR B 1 7 ? -24.438 14.734 16.141 1 64.06 7 THR B O 1
ATOM 2606 N N . VAL B 1 8 ? -23.547 16.234 14.703 1 79.12 8 VAL B N 1
ATOM 2607 C CA . VAL B 1 8 ? -22.719 15.258 14.008 1 79.12 8 VAL B CA 1
ATOM 2608 C C . VAL B 1 8 ? -21.469 14.945 14.836 1 79.12 8 VAL B C 1
ATOM 2610 O O . VAL B 1 8 ? -20.719 15.844 15.211 1 79.12 8 VAL B O 1
ATOM 2613 N N . SER B 1 9 ? -21.391 13.766 15.367 1 93.44 9 SER B N 1
ATOM 2614 C CA . SER B 1 9 ? -20.25 13.289 16.141 1 93.44 9 SER B CA 1
ATOM 2615 C C . SER B 1 9 ? -19.094 12.922 15.227 1 93.44 9 SER B C 1
ATOM 2617 O O . SER B 1 9 ? -19.25 12.133 14.297 1 93.44 9 SER B O 1
ATOM 2619 N N . ILE B 1 10 ? -17.922 13.609 15.43 1 97.56 10 ILE B N 1
ATOM 2620 C CA . ILE B 1 10 ? -16.734 13.406 14.609 1 97.56 10 ILE B CA 1
ATOM 2621 C C . ILE B 1 10 ? -15.586 12.914 15.492 1 97.56 10 ILE B C 1
ATOM 2623 O O . ILE B 1 10 ? -15.352 13.453 16.578 1 97.56 10 ILE B O 1
ATOM 2627 N N . LEU B 1 11 ? -14.969 11.859 15.094 1 98.56 11 LEU B N 1
ATOM 2628 C CA . LEU B 1 11 ? -13.734 11.391 15.719 1 98.56 11 LEU B CA 1
ATOM 2629 C C . LEU B 1 11 ? -12.516 11.898 14.961 1 98.56 11 LEU B C 1
ATOM 2631 O O . LEU B 1 11 ? -12.445 11.766 13.734 1 98.56 11 LEU B O 1
ATOM 2635 N N . ILE B 1 12 ? -11.562 12.492 15.656 1 98.81 12 ILE B N 1
ATOM 2636 C CA . ILE B 1 12 ? -10.266 12.883 15.102 1 98.81 12 ILE B CA 1
ATOM 2637 C C . ILE B 1 12 ? -9.156 12.055 15.758 1 98.81 12 ILE B C 1
ATOM 2639 O O . ILE B 1 12 ? -8.977 12.102 16.969 1 98.81 12 ILE B O 1
ATOM 2643 N N . THR B 1 13 ? -8.469 11.266 14.977 1 98.88 13 THR B N 1
ATOM 2644 C CA . THR B 1 13 ? -7.277 10.609 15.516 1 98.88 13 THR B CA 1
ATOM 2645 C C . THR B 1 13 ? -6.031 11.438 15.211 1 98.88 13 THR B C 1
ATOM 2647 O O . THR B 1 13 ? -5.977 12.148 14.203 1 98.88 13 THR B O 1
ATOM 2650 N N . GLY B 1 14 ? -4.992 11.289 16.094 1 98.56 14 GLY B N 1
ATOM 2651 C CA . GLY B 1 14 ? -3.848 12.18 15.984 1 98.56 14 GLY B CA 1
ATOM 2652 C C . GLY B 1 14 ? -4.168 13.617 16.359 1 98.56 14 GLY B C 1
ATOM 2653 O O . GLY B 1 14 ? -3.57 14.555 15.836 1 98.56 14 GLY B O 1
ATOM 2654 N N . GLY B 1 15 ? -5.105 13.773 17.234 1 98.38 15 GLY B N 1
ATOM 2655 C CA . GLY B 1 15 ? -5.645 15.094 17.5 1 98.38 15 GLY B CA 1
ATOM 2656 C C . GLY B 1 15 ? -4.734 15.945 18.359 1 98.38 15 GLY B C 1
ATOM 2657 O O . GLY B 1 15 ? -4.93 17.156 18.469 1 98.38 15 GLY B O 1
ATOM 2658 N N . ALA B 1 16 ? -3.748 15.359 19 1 98.06 16 ALA B N 1
ATOM 2659 C CA . ALA B 1 16 ? -2.791 16.141 19.781 1 98.06 16 ALA B CA 1
ATOM 2660 C C . ALA B 1 16 ? -1.631 16.609 18.922 1 98.06 16 ALA B C 1
ATOM 2662 O O . ALA B 1 16 ? -0.806 17.422 19.359 1 98.06 16 ALA B O 1
ATOM 2663 N N . GLY B 1 17 ? -1.609 16.141 17.703 1 98 17 GLY B N 1
ATOM 2664 C CA . GLY B 1 17 ? -0.549 16.547 16.797 1 98 17 GLY B CA 1
ATOM 2665 C C . GLY B 1 17 ? -0.782 17.906 16.156 1 98 17 GLY B C 1
ATOM 2666 O O . GLY B 1 17 ? -1.775 18.562 16.453 1 98 17 GLY B O 1
ATOM 2667 N N . PHE B 1 18 ? 0.112 18.281 15.258 1 98.44 18 PHE B N 1
ATOM 2668 C CA . PHE B 1 18 ? 0.147 19.578 14.594 1 98.44 18 PHE B CA 1
ATOM 2669 C C . PHE B 1 18 ? -1.173 19.859 13.891 1 98.44 18 PHE B C 1
ATOM 2671 O O . PHE B 1 18 ? -1.96 20.688 14.336 1 98.44 18 PHE B O 1
ATOM 2678 N N . ILE B 1 19 ? -1.561 19.031 12.93 1 98.75 19 ILE B N 1
ATOM 2679 C CA . ILE B 1 19 ? -2.75 19.281 12.117 1 98.75 19 ILE B CA 1
ATOM 2680 C C . ILE B 1 19 ? -4.004 18.984 12.938 1 98.75 19 ILE B C 1
ATOM 2682 O O . ILE B 1 19 ? -4.977 19.734 12.898 1 98.75 19 ILE B O 1
ATOM 2686 N N . GLY B 1 20 ? -3.965 17.922 13.727 1 98.75 20 GLY B N 1
ATOM 2687 C CA . GLY B 1 20 ? -5.125 17.469 14.477 1 98.75 20 GLY B CA 1
ATOM 2688 C C . GLY B 1 20 ? -5.629 18.484 15.477 1 98.75 20 GLY B C 1
ATOM 2689 O O . GLY B 1 20 ? -6.84 18.703 15.586 1 98.75 20 GLY B O 1
ATOM 2690 N N . SER B 1 21 ? -4.727 19.094 16.188 1 98.44 21 SER B N 1
ATOM 2691 C CA . SER B 1 21 ? -5.129 20.078 17.188 1 98.44 21 SER B CA 1
ATOM 2692 C C . SER B 1 21 ? -5.73 21.328 16.547 1 98.44 21 SER B C 1
ATOM 2694 O O . SER B 1 21 ? -6.715 21.875 17.031 1 98.44 21 SER B O 1
ATOM 2696 N N . HIS B 1 22 ? -5.129 21.766 15.453 1 98.69 22 HIS B N 1
ATOM 2697 C CA . HIS B 1 22 ? -5.684 22.906 14.719 1 98.69 22 HIS B CA 1
ATOM 2698 C C . HIS B 1 22 ? -7.078 22.578 14.188 1 98.69 22 HIS B C 1
ATOM 2700 O O . HIS B 1 22 ? -7.973 23.438 14.219 1 98.69 22 HIS B O 1
ATOM 2706 N N . LEU B 1 23 ? -7.23 21.344 13.68 1 98.81 23 LEU B N 1
ATOM 2707 C CA . LEU B 1 23 ? -8.523 20.938 13.141 1 98.81 23 LEU B CA 1
ATOM 2708 C C . LEU B 1 23 ? -9.578 20.891 14.242 1 98.81 23 LEU B C 1
ATOM 2710 O O . LEU B 1 23 ? -10.719 21.312 14.023 1 98.81 23 LEU B O 1
ATOM 2714 N N . THR B 1 24 ? -9.172 20.344 15.383 1 98.38 24 THR B N 1
ATOM 2715 C CA . THR B 1 24 ? -10.086 20.297 16.516 1 98.38 24 THR B CA 1
ATOM 2716 C C . THR B 1 24 ? -10.625 21.672 16.859 1 98.38 24 THR B C 1
ATOM 2718 O O . THR B 1 24 ? -11.828 21.859 17.016 1 98.38 24 THR B O 1
ATOM 2721 N N . LYS B 1 25 ? -9.711 22.688 16.922 1 97.75 25 LYS B N 1
ATOM 2722 C CA . LYS B 1 25 ? -10.117 24.062 17.188 1 97.75 25 LYS B CA 1
ATOM 2723 C C . LYS B 1 25 ? -11.125 24.562 16.141 1 97.75 25 LYS B C 1
ATOM 2725 O O . LYS B 1 25 ? -12.148 25.141 16.5 1 97.75 25 LYS B O 1
ATOM 2730 N N . ARG B 1 26 ? -10.82 24.297 14.922 1 96.75 26 ARG B N 1
ATOM 2731 C CA . ARG B 1 26 ? -11.641 24.75 13.805 1 96.75 26 ARG B CA 1
ATOM 2732 C C . ARG B 1 26 ? -13.039 24.141 13.859 1 96.75 26 ARG B C 1
ATOM 2734 O O . ARG B 1 26 ? -14.031 24.844 13.664 1 96.75 26 ARG B O 1
ATOM 2741 N N . LEU B 1 27 ? -13.164 22.859 14.156 1 96.94 27 LEU B N 1
ATOM 2742 C CA . LEU B 1 27 ? -14.43 22.156 14.094 1 96.94 27 LEU B CA 1
ATOM 2743 C C . LEU B 1 27 ? -15.281 22.438 15.328 1 96.94 27 LEU B C 1
ATOM 2745 O O . LEU B 1 27 ? -16.5 22.531 15.242 1 96.94 27 LEU B O 1
ATOM 2749 N N . VAL B 1 28 ? -14.617 22.562 16.5 1 95.81 28 VAL B N 1
ATOM 2750 C CA . VAL B 1 28 ? -15.336 22.906 17.719 1 95.81 28 VAL B CA 1
ATOM 2751 C C . VAL B 1 28 ? -16 24.266 17.578 1 95.81 28 VAL B C 1
ATOM 2753 O O . VAL B 1 28 ? -17.141 24.469 18 1 95.81 28 VAL B O 1
ATOM 2756 N N . LYS B 1 29 ? -15.289 25.188 16.938 1 93.94 29 LYS B N 1
ATOM 2757 C CA . LYS B 1 29 ? -15.82 26.531 16.703 1 93.94 29 LYS B CA 1
ATOM 2758 C C . LYS B 1 29 ? -17.047 26.484 15.797 1 93.94 29 LYS B C 1
ATOM 2760 O O . LYS B 1 29 ? -17.922 27.359 15.875 1 93.94 29 LYS B O 1
ATOM 2765 N N . GLU B 1 30 ? -17.141 25.516 14.938 1 93.12 30 GLU B N 1
ATOM 2766 C CA . GLU B 1 30 ? -18.266 25.344 14.016 1 93.12 30 GLU B CA 1
ATOM 2767 C C . GLU B 1 30 ? -19.438 24.641 14.695 1 93.12 30 GLU B C 1
ATOM 2769 O O . GLU B 1 30 ? -20.5 24.484 14.102 1 93.12 30 GLU B O 1
ATOM 2774 N N . GLY B 1 31 ? -19.25 24.078 15.906 1 92.56 31 GLY B N 1
ATOM 2775 C CA . GLY B 1 31 ? -20.344 23.5 16.688 1 92.56 31 GLY B CA 1
ATOM 2776 C C . GLY B 1 31 ? -20.422 22 16.562 1 92.56 31 GLY B C 1
ATOM 2777 O O . GLY B 1 31 ? -21.422 21.391 16.969 1 92.56 31 GLY B O 1
ATOM 2778 N N . PHE B 1 32 ? -19.422 21.297 16.031 1 94.62 32 PHE B N 1
ATOM 2779 C CA . PHE B 1 32 ? -19.422 19.844 15.93 1 94.62 32 PHE B CA 1
ATOM 2780 C C . PHE B 1 32 ? -19.141 19.203 17.281 1 94.62 32 PHE B C 1
ATOM 2782 O O . PHE B 1 32 ? -18.516 19.828 18.156 1 94.62 32 PHE B O 1
ATOM 2789 N N . ASP B 1 33 ? -19.703 18.062 17.516 1 95.81 33 ASP B N 1
ATOM 2790 C CA . ASP B 1 33 ? -19.344 17.234 18.656 1 95.81 33 ASP B CA 1
ATOM 2791 C C . ASP B 1 33 ? -18.078 16.422 18.375 1 95.81 33 ASP B C 1
ATOM 2793 O O . ASP B 1 33 ? -18.109 15.445 17.625 1 95.81 33 ASP B O 1
ATOM 2797 N N . ILE B 1 34 ? -16.984 16.859 19 1 97.38 34 ILE B N 1
ATOM 2798 C CA . ILE B 1 34 ? -15.672 16.359 18.609 1 97.38 34 ILE B CA 1
ATOM 2799 C C . ILE B 1 34 ? -15.125 15.445 19.703 1 97.38 34 ILE B C 1
ATOM 2801 O O . ILE B 1 34 ? -15.148 15.797 20.891 1 97.38 34 ILE B O 1
ATOM 2805 N N . THR B 1 35 ? -14.688 14.281 19.359 1 97.62 35 THR B N 1
ATOM 2806 C CA . THR B 1 35 ? -13.867 13.391 20.172 1 97.62 35 THR B CA 1
ATOM 2807 C C . THR B 1 35 ? -12.484 13.227 19.547 1 97.62 35 THR B C 1
ATOM 2809 O O . THR B 1 35 ? -12.352 13.023 18.344 1 97.62 35 THR B O 1
ATOM 2812 N N . VAL B 1 36 ? -11.453 13.344 20.422 1 98.19 36 VAL B N 1
ATOM 2813 C CA . VAL B 1 36 ? -10.07 13.297 19.969 1 98.19 36 VAL B CA 1
ATOM 2814 C C . VAL B 1 36 ? -9.359 12.094 20.578 1 98.19 36 VAL B C 1
ATOM 2816 O O . VAL B 1 36 ? -9.492 11.836 21.781 1 98.19 36 VAL B O 1
ATOM 2819 N N . ILE B 1 37 ? -8.641 11.352 19.719 1 98.06 37 ILE B N 1
ATOM 2820 C CA . ILE B 1 37 ? -7.758 10.281 20.172 1 98.06 37 ILE B CA 1
ATOM 2821 C C . ILE B 1 37 ? -6.312 10.602 19.797 1 98.06 37 ILE B C 1
ATOM 2823 O O . ILE B 1 37 ? -6.047 11.102 18.703 1 98.06 37 ILE B O 1
ATOM 2827 N N . ASP B 1 38 ? -5.43 10.359 20.703 1 98.62 38 ASP B N 1
ATOM 2828 C CA . ASP B 1 38 ? -3.992 10.438 20.453 1 98.62 38 ASP B CA 1
ATOM 2829 C C . ASP B 1 38 ? -3.221 9.539 21.406 1 98.62 38 ASP B C 1
ATOM 2831 O O . ASP B 1 38 ? -3.654 9.312 22.531 1 98.62 38 ASP B O 1
ATOM 2835 N N . SER B 1 39 ? -2.104 9.039 20.953 1 98.31 39 SER B N 1
ATOM 2836 C CA . SER B 1 39 ? -1.302 8.18 21.828 1 98.31 39 SER B CA 1
ATOM 2837 C C . SER B 1 39 ? -0.142 8.953 22.453 1 98.31 39 SER B C 1
ATOM 2839 O O . SER B 1 39 ? 0.6 8.414 23.266 1 98.31 39 SER B O 1
ATOM 2841 N N . PHE B 1 40 ? 0.07 10.156 22.062 1 98.25 40 PHE B N 1
ATOM 2842 C CA . PHE B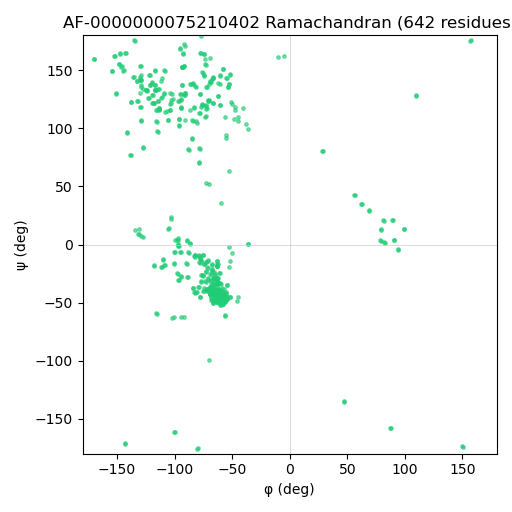 1 40 ? 1.212 10.977 22.453 1 98.25 40 PHE B CA 1
ATOM 2843 C C . PHE B 1 40 ? 2.521 10.281 22.094 1 98.25 40 PHE B C 1
ATOM 2845 O O . PHE B 1 40 ? 3.443 10.227 22.922 1 98.25 40 PHE B O 1
ATOM 2852 N N . HIS B 1 41 ? 2.518 9.703 20.875 1 96.88 41 HIS B N 1
ATOM 2853 C CA . HIS B 1 41 ? 3.758 9.117 20.391 1 96.88 41 HIS B CA 1
ATOM 2854 C C . HIS B 1 41 ? 4.914 10.109 20.484 1 96.88 41 HIS B C 1
ATOM 2856 O O . HIS B 1 41 ? 4.742 11.289 20.172 1 96.88 41 HIS B O 1
ATOM 2862 N N . ASN B 1 42 ? 6.102 9.656 20.734 1 96.38 42 ASN B N 1
ATOM 2863 C CA . ASN B 1 42 ? 7.199 10.539 21.109 1 96.38 42 ASN B CA 1
ATOM 2864 C C . ASN B 1 42 ? 8.156 10.781 19.953 1 96.38 42 ASN B C 1
ATOM 2866 O O . ASN B 1 42 ? 9.336 11.062 20.172 1 96.38 42 ASN B O 1
ATOM 2870 N N . TYR B 1 43 ? 7.719 10.594 18.719 1 93.56 43 TYR B N 1
ATOM 2871 C CA . TYR B 1 43 ? 8.609 10.898 17.594 1 93.56 43 TYR B CA 1
ATOM 2872 C C . TYR B 1 43 ? 8.984 12.375 17.578 1 93.56 43 TYR B C 1
ATOM 2874 O O . TYR B 1 43 ? 9.922 12.773 16.891 1 93.56 43 TYR B O 1
ATOM 2882 N N . TYR B 1 44 ? 8.227 13.281 18.312 1 94.12 44 TYR B N 1
ATOM 2883 C CA . TYR B 1 44 ? 8.68 14.602 18.734 1 94.12 44 TYR B CA 1
ATOM 2884 C C . TYR B 1 44 ? 8.148 14.945 20.109 1 94.12 44 TYR B C 1
ATOM 2886 O O . TYR B 1 44 ? 7.488 14.117 20.75 1 94.12 44 TYR B O 1
ATOM 2894 N N . SER B 1 45 ? 8.289 16.125 20.625 1 96.31 45 SER B N 1
ATOM 2895 C CA . SER B 1 45 ? 8.07 16.5 22.031 1 96.31 45 SER B CA 1
ATOM 2896 C C . SER B 1 45 ? 6.633 16.234 22.453 1 96.31 45 SER B C 1
ATOM 2898 O O . SER B 1 45 ? 5.703 16.844 21.922 1 96.31 45 SER B O 1
ATOM 2900 N N . VAL B 1 46 ? 6.484 15.375 23.469 1 97.94 46 VAL B N 1
ATOM 2901 C CA . VAL B 1 46 ? 5.176 15.109 24.062 1 97.94 46 VAL B CA 1
ATOM 2902 C C . VAL B 1 46 ? 4.652 16.359 24.766 1 97.94 46 VAL B C 1
ATOM 2904 O O . VAL B 1 46 ? 3.453 16.641 24.719 1 97.94 46 VAL B O 1
ATOM 2907 N N . LYS B 1 47 ? 5.559 17.094 25.344 1 97.88 47 LYS B N 1
ATOM 2908 C CA . LYS B 1 47 ? 5.18 18.344 26 1 97.88 47 LYS B CA 1
ATOM 2909 C C . LYS B 1 47 ? 4.547 19.312 25 1 97.88 47 LYS B C 1
ATOM 2911 O O . LYS B 1 47 ? 3.527 19.938 25.312 1 97.88 47 LYS B O 1
ATOM 2916 N N . GLN B 1 48 ? 5.125 19.422 23.844 1 97.38 48 GLN B N 1
ATOM 2917 C CA . GLN B 1 48 ? 4.582 20.297 22.828 1 97.38 48 GLN B CA 1
ATOM 2918 C C . GLN B 1 48 ? 3.176 19.875 22.422 1 97.38 48 GLN B C 1
ATOM 2920 O O . GLN B 1 48 ? 2.297 20.719 22.219 1 97.38 48 GLN B O 1
ATOM 2925 N N . LYS B 1 49 ? 2.971 18.578 22.297 1 98.12 49 LYS B N 1
ATOM 2926 C CA . LYS B 1 49 ? 1.652 18.062 21.953 1 98.12 49 LYS B CA 1
ATOM 2927 C C . LYS B 1 49 ? 0.625 18.406 23.031 1 98.12 49 LYS B C 1
ATOM 2929 O O . LYS B 1 49 ? -0.488 18.828 22.719 1 98.12 49 LYS B O 1
ATOM 2934 N N . LYS B 1 50 ? 1.023 18.203 24.25 1 98.12 50 LYS B N 1
ATOM 2935 C CA . LYS B 1 50 ? 0.125 18.469 25.359 1 98.12 50 LYS B CA 1
ATOM 2936 C C . LYS B 1 50 ? -0.19 19.953 25.469 1 98.12 50 LYS B C 1
ATOM 2938 O O . LYS B 1 50 ? -1.331 20.344 25.734 1 98.12 50 LYS B O 1
ATOM 2943 N N . ASP B 1 51 ? 0.823 20.797 25.25 1 98 51 ASP B N 1
ATOM 2944 C CA . ASP B 1 51 ? 0.624 22.25 25.281 1 98 51 ASP B CA 1
ATOM 2945 C C . ASP B 1 51 ? -0.344 22.688 24.188 1 98 51 ASP B C 1
ATOM 2947 O O . ASP B 1 51 ? -1.219 23.531 24.422 1 98 51 ASP B O 1
ATOM 2951 N N . GLN B 1 52 ? -0.149 22.156 23.016 1 97.75 52 GLN B N 1
ATOM 2952 C CA . GLN B 1 52 ? -1.029 22.516 21.922 1 97.75 52 GLN B CA 1
ATOM 2953 C C . GLN B 1 52 ? -2.463 22.062 22.188 1 97.75 52 GLN B C 1
ATOM 2955 O O . GLN B 1 52 ? -3.414 22.781 21.875 1 97.75 52 GLN B O 1
ATOM 2960 N N . LEU B 1 53 ? -2.59 20.828 22.672 1 97.31 53 LEU B N 1
ATOM 2961 C CA . LEU B 1 53 ? -3.908 20.297 23 1 97.31 53 LEU B CA 1
ATOM 2962 C C . LEU B 1 53 ? -4.602 21.188 24.031 1 97.31 53 LEU B C 1
ATOM 2964 O O . LEU B 1 53 ? -5.809 21.422 23.953 1 97.31 53 LEU B O 1
ATOM 2968 N N . GLU B 1 54 ? -3.861 21.656 25.016 1 96.19 54 GLU B N 1
ATOM 2969 C CA . GLU B 1 54 ? -4.406 22.547 26.031 1 96.19 54 GLU B CA 1
ATOM 2970 C C . GLU B 1 54 ? -4.895 23.859 25.391 1 96.19 54 GLU B C 1
ATOM 2972 O O . GLU B 1 54 ? -5.938 24.391 25.781 1 96.19 54 GLU B O 1
ATOM 2977 N N . GLU B 1 55 ? -4.117 24.312 24.469 1 95.06 55 GLU B N 1
ATOM 2978 C CA . GLU B 1 55 ? -4.535 25.516 23.75 1 95.06 55 GLU B CA 1
ATOM 2979 C C . GLU B 1 55 ? -5.84 25.281 23 1 95.06 55 GLU B C 1
ATOM 2981 O O . GLU B 1 55 ? -6.691 26.172 22.938 1 95.06 55 GLU B O 1
ATOM 2986 N N . ALA B 1 56 ? -5.98 24.109 22.422 1 95.38 56 ALA B N 1
ATOM 2987 C CA . ALA B 1 56 ? -7.191 23.781 21.688 1 95.38 56 ALA B CA 1
ATOM 2988 C C . ALA B 1 56 ? -8.414 23.781 22.594 1 95.38 56 ALA B C 1
ATOM 2990 O O . ALA B 1 56 ? -9.523 24.109 22.156 1 95.38 56 ALA B O 1
ATOM 2991 N N . LYS B 1 57 ? -8.242 23.484 23.844 1 93.44 57 LYS B N 1
ATOM 2992 C CA . LYS B 1 57 ? -9.336 23.438 24.812 1 93.44 57 LYS B CA 1
ATOM 2993 C C . LYS B 1 57 ? -9.93 24.812 25.031 1 93.44 57 LYS B C 1
ATOM 2995 O O . LYS B 1 57 ? -11.078 24.953 25.469 1 93.44 57 LYS B O 1
ATOM 3000 N N . SER B 1 58 ? -9.164 25.781 24.766 1 92.56 58 SER B N 1
ATOM 3001 C CA . SER B 1 58 ? -9.633 27.156 24.953 1 92.56 58 SER B CA 1
ATOM 3002 C C . SER B 1 58 ? -10.648 27.547 23.891 1 92.56 58 SER B C 1
ATOM 3004 O O . SER B 1 58 ? -11.391 28.516 24.062 1 92.56 58 SER B O 1
ATOM 3006 N N . SER B 1 59 ? -10.727 26.797 22.875 1 91.94 59 SER B N 1
ATOM 3007 C CA . SER B 1 59 ? -11.609 27.125 21.766 1 91.94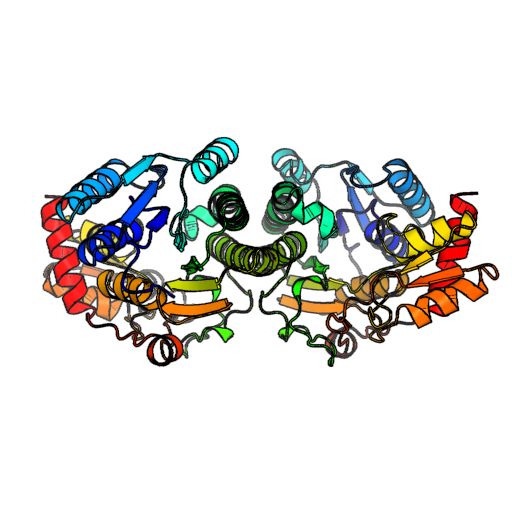 59 SER B CA 1
ATOM 3008 C C . SER B 1 59 ? -12.992 26.516 21.953 1 91.94 59 SER B C 1
ATOM 3010 O O . SER B 1 59 ? -13.938 26.875 21.25 1 91.94 59 SER B O 1
ATOM 3012 N N . GLY B 1 60 ? -13.156 25.609 22.797 1 92.12 60 GLY B N 1
ATOM 3013 C CA . GLY B 1 60 ? -14.414 24.922 23.047 1 92.12 60 GLY B CA 1
ATOM 3014 C C . GLY B 1 60 ? -14.227 23.547 23.672 1 92.12 60 GLY B C 1
ATOM 3015 O O . GLY B 1 60 ? -13.094 23.078 23.797 1 92.12 60 GLY B O 1
ATOM 3016 N N . ALA B 1 61 ? -15.375 23 23.984 1 93.81 61 ALA B N 1
ATOM 3017 C CA . ALA B 1 61 ? -15.336 21.703 24.672 1 93.81 61 ALA B CA 1
ATOM 3018 C C . ALA B 1 61 ? -15.234 20.562 23.672 1 93.81 61 ALA B C 1
ATOM 3020 O O . ALA B 1 61 ? -15.859 20.594 22.609 1 93.81 61 ALA B O 1
ATOM 3021 N N . PHE B 1 62 ? -14.43 19.547 23.922 1 96.81 62 PHE B N 1
ATOM 3022 C CA . PHE B 1 62 ? -14.336 18.281 23.219 1 96.81 62 PHE B CA 1
ATOM 3023 C C . PHE B 1 62 ? -13.828 17.188 24.141 1 96.81 62 PHE B C 1
ATOM 3025 O O . PHE B 1 62 ? -13.328 17.469 25.234 1 96.81 62 PHE B O 1
ATOM 3032 N N . GLU B 1 63 ? -14.023 15.969 23.781 1 96.69 63 GLU B N 1
ATOM 3033 C CA . GLU B 1 63 ? -13.531 14.828 24.547 1 96.69 63 GLU B CA 1
ATOM 3034 C C . GLU B 1 63 ? -12.172 14.367 24.047 1 96.69 63 GLU B C 1
ATOM 3036 O O . GLU B 1 63 ? -11.922 14.352 22.844 1 96.69 63 GLU B O 1
ATOM 3041 N N . PHE B 1 64 ? -11.297 14.062 24.984 1 97.5 64 PHE B N 1
ATOM 3042 C CA . PHE B 1 64 ? -9.984 13.539 24.641 1 97.5 64 PHE B CA 1
ATOM 3043 C C . PHE B 1 64 ? -9.766 12.172 25.266 1 97.5 64 PHE B C 1
ATOM 3045 O O . PHE B 1 64 ? -10.086 11.961 26.438 1 97.5 64 PHE B O 1
ATOM 3052 N N . TYR B 1 65 ? -9.211 11.266 24.5 1 97 65 TYR B N 1
ATOM 3053 C CA . TYR B 1 65 ? -8.836 9.938 24.969 1 97 65 TYR B CA 1
ATOM 3054 C C . TYR B 1 65 ? -7.418 9.586 24.547 1 97 65 TYR B C 1
ATOM 3056 O O . TYR B 1 65 ? -7.086 9.656 23.359 1 97 65 TYR B O 1
ATOM 3064 N N . GLU B 1 66 ? -6.59 9.273 25.484 1 98.19 66 GLU B N 1
ATOM 3065 C CA . GLU B 1 66 ? -5.281 8.711 25.141 1 98.19 66 GLU B CA 1
ATOM 3066 C C . GLU B 1 66 ? -5.391 7.234 24.781 1 98.19 66 GLU B C 1
ATOM 3068 O O . GLU B 1 66 ? -5.699 6.402 25.641 1 98.19 66 GLU B O 1
ATOM 3073 N N . LEU B 1 67 ? -5.133 6.895 23.547 1 97.94 67 LEU B N 1
ATOM 3074 C CA . LEU B 1 67 ? -5.309 5.535 23.062 1 97.94 67 LEU B CA 1
ATOM 3075 C C . LEU B 1 67 ? -4.336 5.238 21.922 1 97.94 67 LEU B C 1
ATOM 3077 O O . LEU B 1 67 ? -4.133 6.074 21.031 1 97.94 67 LEU B O 1
ATOM 3081 N N . ASP B 1 68 ? -3.656 4.145 22.047 1 98.5 68 ASP B N 1
ATOM 3082 C CA . ASP B 1 68 ? -2.83 3.617 20.969 1 98.5 68 ASP B CA 1
ATOM 3083 C C . ASP B 1 68 ? -3.666 2.801 19.984 1 98.5 68 ASP B C 1
ATOM 3085 O O . ASP B 1 68 ? -4.223 1.764 20.344 1 98.5 68 ASP B O 1
ATOM 3089 N N . LEU B 1 69 ? -3.719 3.23 18.781 1 98.56 69 LEU B N 1
ATOM 3090 C CA . LEU B 1 69 ? -4.574 2.6 17.781 1 98.56 69 LEU B CA 1
ATOM 3091 C C . LEU B 1 69 ? -4.082 1.193 17.453 1 98.56 69 LEU B C 1
ATOM 3093 O O . LEU B 1 69 ? -4.805 0.403 16.844 1 98.56 69 LEU B O 1
ATOM 3097 N N . LEU B 1 70 ? -2.84 0.847 17.781 1 98.44 70 LEU B N 1
ATOM 3098 C CA . LEU B 1 70 ? -2.334 -0.509 17.609 1 98.44 70 LEU B CA 1
ATOM 3099 C C . LEU B 1 70 ? -2.963 -1.463 18.609 1 98.44 70 LEU B C 1
ATOM 3101 O O . LEU B 1 70 ? -2.885 -2.684 18.453 1 98.44 70 LEU B O 1
ATOM 3105 N N . ASP B 1 71 ? -3.506 -0.877 19.703 1 98.25 71 ASP B N 1
ATOM 3106 C CA . ASP B 1 71 ? -4.246 -1.688 20.672 1 98.25 71 ASP B CA 1
ATOM 3107 C C . ASP B 1 71 ? -5.652 -1.996 20.156 1 98.25 71 ASP B C 1
ATOM 3109 O O . ASP B 1 71 ? -6.625 -1.367 20.578 1 98.25 71 ASP B O 1
ATOM 3113 N N . GLU B 1 72 ? -5.719 -2.973 19.359 1 97 72 GLU B N 1
ATOM 3114 C CA . GLU B 1 72 ? -6.953 -3.336 18.672 1 97 72 GLU B CA 1
ATOM 3115 C C . GLU B 1 72 ? -8.07 -3.637 19.672 1 97 72 GLU B C 1
ATOM 3117 O O . GLU B 1 72 ? -9.219 -3.248 19.453 1 97 72 GLU B O 1
ATOM 3122 N N . GLY B 1 73 ? -7.75 -4.379 20.703 1 97.06 73 GLY B N 1
ATOM 3123 C CA . GLY B 1 73 ? -8.75 -4.727 21.703 1 97.06 73 GLY B CA 1
ATOM 3124 C C . GLY B 1 73 ? -9.391 -3.516 22.359 1 97.06 73 GLY B C 1
ATOM 3125 O O . GLY B 1 73 ? -10.617 -3.424 22.438 1 97.06 73 GLY B O 1
ATOM 3126 N N . ARG B 1 74 ? -8.609 -2.555 22.797 1 96.94 74 ARG B N 1
ATOM 3127 C CA . ARG B 1 74 ? -9.117 -1.344 23.438 1 96.94 74 ARG B CA 1
ATOM 3128 C C . ARG B 1 74 ? -9.883 -0.48 22.438 1 96.94 74 ARG B C 1
ATOM 3130 O O . ARG B 1 74 ? -10.914 0.108 22.781 1 96.94 74 ARG B O 1
ATOM 3137 N N . LEU B 1 75 ? -9.383 -0.425 21.25 1 97.38 75 LEU B N 1
ATOM 3138 C CA . LEU B 1 75 ? -10.047 0.358 20.219 1 97.38 75 LEU B CA 1
ATOM 3139 C C . LEU B 1 75 ? -11.445 -0.178 19.938 1 97.38 75 LEU B C 1
ATOM 3141 O O . LEU B 1 75 ? -12.406 0.591 19.875 1 97.38 75 LEU B O 1
ATOM 3145 N N . ASN B 1 76 ? -11.547 -1.471 19.812 1 95.75 76 ASN B N 1
ATOM 3146 C CA . ASN B 1 76 ? -12.836 -2.102 19.547 1 95.75 76 ASN B CA 1
ATOM 3147 C C . ASN B 1 76 ? -13.82 -1.869 20.688 1 95.75 76 ASN B C 1
ATOM 3149 O O . ASN B 1 76 ? -14.992 -1.576 20.453 1 95.75 76 ASN B O 1
ATOM 3153 N N . LYS B 1 77 ? -13.32 -2.047 21.875 1 95.12 77 LYS B N 1
ATOM 3154 C CA . LYS B 1 77 ? -14.172 -1.797 23.031 1 95.12 77 LYS B CA 1
ATOM 3155 C C . LYS B 1 77 ? -14.68 -0.357 23.047 1 95.12 77 LYS B C 1
ATOM 3157 O O . LYS B 1 77 ? -15.844 -0.106 23.344 1 95.12 77 LYS B O 1
ATOM 3162 N N . TRP B 1 78 ? -13.789 0.477 22.719 1 93.31 78 TRP B N 1
ATOM 3163 C CA . TRP B 1 78 ? -14.117 1.899 22.703 1 93.31 78 TRP B CA 1
ATOM 3164 C C . TRP B 1 78 ? -15.172 2.213 21.656 1 93.31 78 TRP B C 1
ATOM 3166 O O . TRP B 1 78 ? -16.094 2.996 21.906 1 93.31 78 TRP B O 1
ATOM 3176 N N . PHE B 1 79 ? -15.195 1.649 20.438 1 94.75 79 PHE B N 1
ATOM 3177 C CA . PHE B 1 79 ? -16.141 1.866 19.359 1 94.75 79 PHE B CA 1
ATOM 3178 C C . PHE B 1 79 ? -17.469 1.192 19.656 1 94.75 79 PHE B C 1
ATOM 3180 O O . PHE B 1 79 ? -18.484 1.475 19 1 94.75 79 PHE B O 1
ATOM 3187 N N . GLN B 1 80 ? -17.469 0.278 20.609 1 91.69 80 GLN B N 1
ATOM 3188 C CA . GLN B 1 80 ? -18.734 -0.301 21.062 1 91.69 80 GLN B CA 1
ATOM 3189 C C . GLN B 1 80 ? -19.5 0.675 21.953 1 91.69 80 GLN B C 1
ATOM 3191 O O . GLN B 1 80 ? -20.734 0.629 22.016 1 91.69 80 GLN B O 1
ATOM 3196 N N . GLU B 1 81 ? -18.781 1.516 22.562 1 91.5 81 GLU B N 1
ATOM 3197 C CA . GLU B 1 81 ? -19.375 2.439 23.531 1 91.5 81 GLU B CA 1
ATOM 3198 C C . GLU B 1 81 ? -19.719 3.775 22.875 1 91.5 81 GLU B C 1
ATOM 3200 O O . GLU B 1 81 ? -20.609 4.488 23.344 1 91.5 81 GLU B O 1
ATOM 3205 N N . LYS B 1 82 ? -19.031 4.102 21.875 1 91.81 82 LYS B N 1
ATOM 3206 C CA . LYS B 1 82 ? -19.203 5.391 21.219 1 91.81 82 LYS B CA 1
ATOM 3207 C C . LYS B 1 82 ? -19.547 5.203 19.734 1 91.81 82 LYS B C 1
ATOM 3209 O O . LYS B 1 82 ? -19.109 4.242 19.109 1 91.81 82 LYS B O 1
ATOM 3214 N N . ARG B 1 83 ? -20.375 6.141 19.281 1 91.31 83 ARG B N 1
ATOM 3215 C CA . ARG B 1 83 ? -20.75 6.125 17.875 1 91.31 83 ARG B CA 1
ATOM 3216 C C . ARG B 1 83 ? -20.328 7.422 17.188 1 91.31 83 ARG B C 1
ATOM 3218 O O . ARG B 1 83 ? -20.438 8.5 17.766 1 91.31 83 ARG B O 1
ATOM 3225 N N . PHE B 1 84 ? -19.844 7.25 16 1 95.94 84 PHE B N 1
ATOM 3226 C CA . PHE B 1 84 ? -19.406 8.398 15.227 1 95.94 84 PHE B CA 1
ATOM 3227 C C . PHE B 1 84 ? -20.016 8.367 13.828 1 95.94 84 PHE B C 1
ATOM 3229 O O . PHE B 1 84 ? -20.125 7.293 13.227 1 95.94 84 PHE B O 1
ATOM 3236 N N . LYS B 1 85 ? -20.344 9.492 13.398 1 95.62 85 LYS B N 1
ATOM 3237 C CA . LYS B 1 85 ? -20.797 9.602 12.008 1 95.62 85 LYS B CA 1
ATOM 3238 C C . LYS B 1 85 ? -19.609 9.711 11.055 1 95.62 85 LYS B C 1
ATOM 3240 O O . LYS B 1 85 ? -19.641 9.148 9.961 1 95.62 85 LYS B O 1
ATOM 3245 N N . THR B 1 86 ? -18.625 10.469 11.445 1 97.25 86 THR B N 1
ATOM 3246 C CA . THR B 1 86 ? -17.438 10.727 10.633 1 97.25 86 THR B CA 1
ATOM 3247 C C . THR B 1 86 ? -16.172 10.469 11.438 1 97.25 86 THR B C 1
ATOM 3249 O O . THR B 1 86 ? -16.094 10.812 12.617 1 97.25 86 THR B O 1
ATOM 3252 N N . VAL B 1 87 ? -15.219 9.82 10.812 1 98.44 87 VAL B N 1
ATOM 3253 C CA . VAL B 1 87 ? -13.875 9.648 11.352 1 98.44 87 VAL B CA 1
ATOM 3254 C C . VAL B 1 87 ? -12.867 10.383 10.477 1 98.44 87 VAL B C 1
ATOM 3256 O O . VAL B 1 87 ? -12.836 10.195 9.258 1 98.44 87 VAL B O 1
ATOM 3259 N N . ILE B 1 88 ? -12.086 11.297 11.047 1 98.88 88 ILE B N 1
ATOM 3260 C CA . ILE B 1 88 ? -10.953 11.953 10.398 1 98.88 88 ILE B CA 1
ATOM 3261 C C . ILE B 1 88 ? -9.648 11.391 10.953 1 98.88 88 ILE B C 1
ATOM 3263 O O . ILE B 1 88 ? -9.273 11.672 12.094 1 98.88 88 ILE B O 1
ATOM 3267 N N . HIS B 1 89 ? -8.977 10.602 10.156 1 98.94 89 HIS B N 1
ATOM 3268 C CA . HIS B 1 89 ? -7.785 9.875 10.586 1 98.94 89 HIS B CA 1
ATOM 3269 C C . HIS B 1 89 ? -6.516 10.633 10.211 1 98.94 89 HIS B C 1
ATOM 3271 O O . HIS B 1 89 ? -6.027 10.508 9.078 1 98.94 89 HIS B O 1
ATOM 3277 N N . LEU B 1 90 ? -5.906 11.305 11.18 1 98.88 90 LEU B N 1
ATOM 3278 C CA . LEU B 1 90 ? -4.688 12.078 10.969 1 98.88 90 LEU B CA 1
ATOM 3279 C C . LEU B 1 90 ? -3.498 11.406 11.648 1 98.88 90 LEU B C 1
ATOM 3281 O O . LEU B 1 90 ? -2.348 11.773 11.398 1 98.88 90 LEU B O 1
ATOM 3285 N N . ALA B 1 91 ? -3.746 10.422 12.523 1 98.81 91 ALA B N 1
ATOM 3286 C CA . ALA B 1 91 ? -2.674 9.75 13.258 1 98.81 91 ALA B CA 1
ATOM 3287 C C . ALA B 1 91 ? -1.724 9.031 12.305 1 98.81 91 ALA B C 1
ATOM 3289 O O . ALA B 1 91 ? -2.16 8.258 11.453 1 98.81 91 ALA B O 1
ATOM 3290 N N . ALA B 1 92 ? -0.496 9.297 12.438 1 98.38 92 ALA B N 1
ATOM 3291 C CA . ALA B 1 92 ? 0.562 8.672 11.648 1 98.38 92 ALA B CA 1
ATOM 3292 C C . ALA B 1 92 ? 1.94 9.023 12.203 1 98.38 92 ALA B C 1
ATOM 3294 O O . ALA B 1 92 ? 2.078 9.961 12.992 1 98.38 92 ALA B O 1
ATOM 3295 N N . ILE B 1 93 ? 2.889 8.242 11.867 1 97 93 ILE B N 1
ATOM 3296 C CA . ILE B 1 93 ? 4.289 8.617 12.031 1 97 93 ILE B CA 1
ATOM 3297 C C . ILE B 1 93 ? 4.816 9.219 10.727 1 97 93 ILE B C 1
ATOM 3299 O O . ILE B 1 93 ? 4.758 8.586 9.672 1 97 93 ILE B O 1
ATOM 3303 N N . PRO B 1 94 ? 5.219 10.469 10.773 1 94.06 94 PRO B N 1
ATOM 3304 C CA . PRO B 1 94 ? 5.688 11.117 9.547 1 94.06 94 PRO B CA 1
ATOM 3305 C C . PRO B 1 94 ? 7.203 11.055 9.383 1 94.06 94 PRO B C 1
ATOM 3307 O O . PRO B 1 94 ? 7.906 10.617 10.305 1 94.06 94 PRO B O 1
ATOM 3310 N N . GLY B 1 95 ? 7.734 11.414 8.18 1 91.69 95 GLY B N 1
ATOM 3311 C CA . GLY B 1 95 ? 9.156 11.633 7.961 1 91.69 95 GLY B CA 1
ATOM 3312 C C . GLY B 1 95 ? 9.805 10.555 7.113 1 91.69 95 GLY B C 1
ATOM 3313 O O . GLY B 1 95 ? 9.766 9.375 7.465 1 91.69 95 GLY B O 1
ATOM 3314 N N . VAL B 1 96 ? 10.492 10.977 6.094 1 89.5 96 VAL B N 1
ATOM 3315 C CA . VAL B 1 96 ? 11.102 10.078 5.117 1 89.5 96 VAL B CA 1
ATOM 3316 C C . VAL B 1 96 ? 12.383 9.477 5.691 1 89.5 96 VAL B C 1
ATOM 3318 O O . VAL B 1 96 ? 12.547 8.258 5.711 1 89.5 96 VAL B O 1
ATOM 3321 N N . PRO B 1 97 ? 13.242 10.281 6.328 1 90.62 97 PRO B N 1
ATOM 3322 C CA . PRO B 1 97 ? 14.508 9.703 6.781 1 90.62 97 PRO B CA 1
ATOM 3323 C C . PRO B 1 97 ? 14.312 8.633 7.855 1 90.62 97 PRO B C 1
ATOM 3325 O O . PRO B 1 97 ? 14.906 7.555 7.773 1 90.62 97 PRO B O 1
ATOM 3328 N N . ALA B 1 98 ? 13.453 8.938 8.789 1 94.25 98 ALA B N 1
ATOM 3329 C CA . ALA B 1 98 ? 13.219 7.984 9.867 1 94.25 98 ALA B CA 1
ATOM 3330 C C . ALA B 1 98 ? 12.586 6.699 9.344 1 94.25 98 ALA B C 1
ATOM 3332 O O . ALA B 1 98 ? 12.812 5.617 9.891 1 94.25 98 ALA B O 1
ATOM 3333 N N . SER B 1 99 ? 11.82 6.762 8.258 1 96.62 99 SER B N 1
ATOM 3334 C CA . SER B 1 99 ? 11.141 5.594 7.695 1 96.62 99 SER B CA 1
ATOM 3335 C C . SER B 1 99 ? 12.141 4.633 7.055 1 96.62 99 SER B C 1
ATOM 3337 O O . SER B 1 99 ? 11.875 3.436 6.953 1 96.62 99 SER B O 1
ATOM 3339 N N . ILE B 1 100 ? 13.242 5.168 6.551 1 96.12 100 ILE B N 1
ATOM 3340 C CA . ILE B 1 100 ? 14.297 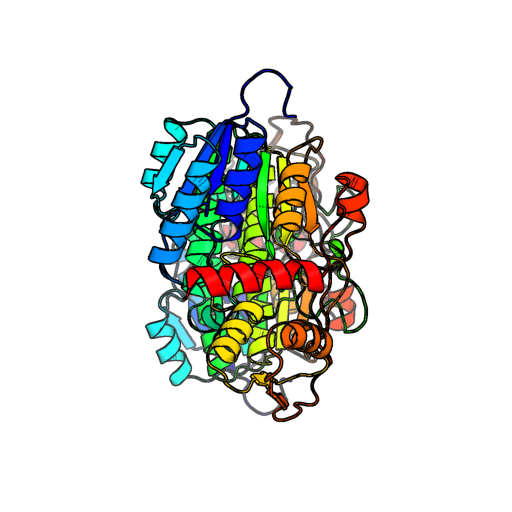4.336 5.977 1 96.12 100 ILE B CA 1
ATOM 3341 C C . ILE B 1 100 ? 15 3.553 7.082 1 96.12 100 ILE B C 1
ATOM 3343 O O . ILE B 1 100 ? 15.281 2.361 6.926 1 96.12 100 ILE B O 1
ATOM 3347 N N . ALA B 1 101 ? 15.18 4.246 8.227 1 96.06 101 ALA B N 1
ATOM 3348 C CA . ALA B 1 101 ? 15.867 3.635 9.359 1 96.06 101 ALA B CA 1
ATOM 3349 C C . ALA B 1 101 ? 15 2.57 10.023 1 96.06 101 ALA B C 1
ATOM 3351 O O . ALA B 1 101 ? 15.5 1.528 10.453 1 96.06 101 ALA B O 1
ATOM 3352 N N . ASP B 1 102 ? 13.727 2.791 10.133 1 97.44 102 ASP B N 1
ATOM 3353 C CA . ASP B 1 102 ? 12.805 1.87 10.789 1 97.44 102 ASP B CA 1
ATOM 3354 C C . ASP B 1 102 ? 11.5 1.745 10.008 1 97.44 102 ASP B C 1
ATOM 3356 O O . ASP B 1 102 ? 10.453 2.191 10.469 1 97.44 102 ASP B O 1
ATOM 3360 N N . PRO B 1 103 ? 11.531 0.984 8.906 1 98.25 103 PRO B N 1
ATOM 3361 C CA . PRO B 1 103 ? 10.328 0.875 8.078 1 98.25 103 PRO B CA 1
ATOM 3362 C C . PRO B 1 103 ? 9.188 0.146 8.781 1 98.25 103 PRO B C 1
ATOM 3364 O O . PRO B 1 103 ? 8.016 0.404 8.5 1 98.25 103 PRO B O 1
ATOM 3367 N N . HIS B 1 104 ? 9.484 -0.775 9.703 1 98.44 104 HIS B N 1
ATOM 3368 C CA . HIS B 1 104 ? 8.453 -1.563 10.367 1 98.44 104 HIS B CA 1
ATOM 3369 C C . HIS B 1 104 ? 7.594 -0.693 11.281 1 98.44 104 HIS B C 1
ATOM 3371 O O . HIS B 1 104 ? 6.395 -0.938 11.43 1 98.44 104 HIS B O 1
ATOM 3377 N N . LEU B 1 105 ? 8.258 0.296 11.93 1 98.19 105 LEU B N 1
ATOM 3378 C CA . LEU B 1 105 ? 7.496 1.253 12.727 1 98.19 105 LEU B CA 1
ATOM 3379 C C . LEU B 1 105 ? 6.406 1.917 11.891 1 98.19 105 LEU B C 1
ATOM 3381 O O . LEU B 1 105 ? 5.281 2.092 12.359 1 98.19 105 LEU B O 1
ATOM 3385 N N . TYR B 1 106 ? 6.691 2.258 10.695 1 98.56 106 TYR B N 1
ATOM 3386 C CA . TYR B 1 106 ? 5.762 2.918 9.789 1 98.56 106 TYR B CA 1
ATOM 3387 C C . TYR B 1 106 ? 4.68 1.953 9.32 1 98.56 106 TYR B C 1
ATOM 3389 O O . TYR B 1 106 ? 3.518 2.338 9.172 1 98.56 106 TYR B O 1
ATOM 3397 N N . ILE B 1 107 ? 5.031 0.696 9.055 1 98.81 107 ILE B N 1
ATOM 3398 C CA . ILE B 1 107 ? 4.031 -0.302 8.688 1 98.81 107 ILE B CA 1
ATOM 3399 C C . ILE B 1 107 ? 3.055 -0.503 9.844 1 98.81 107 ILE B C 1
ATOM 3401 O O . ILE B 1 107 ? 1.845 -0.607 9.633 1 98.81 107 ILE B O 1
ATOM 3405 N N . ASP B 1 108 ? 3.568 -0.528 11.023 1 98.62 108 ASP B N 1
ATOM 3406 C CA . ASP B 1 108 ? 2.721 -0.73 12.195 1 98.62 108 ASP B CA 1
ATOM 3407 C C . ASP B 1 108 ? 1.782 0.456 12.406 1 98.62 108 ASP B C 1
ATOM 3409 O O . ASP B 1 108 ? 0.563 0.286 12.477 1 98.62 108 ASP B O 1
ATOM 3413 N N . TYR B 1 109 ? 2.301 1.644 12.398 1 98.44 109 TYR B N 1
ATOM 3414 C CA . TYR B 1 109 ? 1.522 2.795 12.844 1 98.44 109 TYR B CA 1
ATOM 3415 C C . TYR B 1 109 ? 0.747 3.408 11.688 1 98.44 109 TYR B C 1
ATOM 3417 O O . TYR B 1 109 ? -0.322 3.99 11.883 1 98.44 109 TYR B O 1
ATOM 3425 N N . ASP B 1 110 ? 1.252 3.279 10.469 1 98.69 110 ASP B N 1
ATOM 3426 C CA . ASP B 1 110 ? 0.59 3.959 9.359 1 98.69 110 ASP B CA 1
ATOM 3427 C C . ASP B 1 110 ? -0.283 2.992 8.562 1 98.69 110 ASP B C 1
ATOM 3429 O O . ASP B 1 110 ? -1.161 3.416 7.809 1 98.69 110 ASP B O 1
ATOM 3433 N N . ILE B 1 111 ? -0.062 1.684 8.75 1 98.88 111 ILE B N 1
ATOM 3434 C CA . ILE B 1 111 ? -0.889 0.725 8.031 1 98.88 111 ILE B CA 1
ATOM 3435 C C . ILE B 1 111 ? -1.724 -0.086 9.016 1 98.88 111 ILE B C 1
ATOM 3437 O O . ILE B 1 111 ? -2.949 0.048 9.062 1 98.88 111 ILE B O 1
ATOM 3441 N N . LYS B 1 112 ? -1.108 -0.81 9.945 1 98.81 112 LYS B N 1
ATOM 3442 C CA . LYS B 1 112 ? -1.855 -1.679 10.852 1 98.81 112 LYS B CA 1
ATOM 3443 C C . LYS B 1 112 ? -2.824 -0.873 11.711 1 98.81 112 LYS B C 1
ATOM 3445 O O . LYS B 1 112 ? -3.982 -1.262 11.883 1 98.81 112 LYS B O 1
ATOM 3450 N N . ALA B 1 113 ? -2.324 0.205 12.281 1 98.88 113 ALA B N 1
ATOM 3451 C CA . ALA B 1 113 ? -3.189 1.056 13.086 1 98.88 113 ALA B CA 1
ATOM 3452 C C . ALA B 1 113 ? -4.367 1.577 12.273 1 98.88 113 ALA B C 1
ATOM 3454 O O . ALA B 1 113 ? -5.496 1.646 12.773 1 98.88 113 ALA B O 1
ATOM 3455 N N . THR B 1 114 ? -4.109 1.984 11.016 1 98.88 114 THR B N 1
ATOM 3456 C CA . THR B 1 114 ? -5.168 2.438 10.117 1 98.88 114 THR B CA 1
ATOM 3457 C C . THR B 1 114 ? -6.184 1.326 9.875 1 98.88 114 THR B C 1
ATOM 3459 O O . THR B 1 114 ? -7.395 1.563 9.922 1 98.88 114 THR B O 1
ATOM 3462 N N . VAL B 1 115 ? -5.719 0.122 9.68 1 98.88 115 VAL B N 1
ATOM 3463 C CA . VAL B 1 115 ? -6.594 -1.021 9.438 1 98.88 115 VAL B CA 1
ATOM 3464 C C . VAL B 1 115 ? -7.477 -1.268 10.656 1 98.88 115 VAL B C 1
ATOM 3466 O O . VAL B 1 115 ? -8.672 -1.524 10.523 1 98.88 115 VAL B O 1
ATOM 3469 N N . ASN B 1 116 ? -6.871 -1.211 11.875 1 98.81 116 ASN B N 1
ATOM 3470 C CA . ASN B 1 116 ? -7.66 -1.345 13.094 1 98.81 116 ASN B CA 1
ATOM 3471 C C . ASN B 1 116 ? -8.797 -0.327 13.141 1 98.81 116 ASN B C 1
ATOM 3473 O O . ASN B 1 116 ? -9.938 -0.674 13.461 1 98.81 116 ASN B O 1
ATOM 3477 N N . LEU B 1 117 ? -8.469 0.872 12.789 1 98.88 117 LEU B N 1
ATOM 3478 C CA . LEU B 1 117 ? -9.445 1.952 12.836 1 98.88 117 LEU B CA 1
ATOM 3479 C C . LEU B 1 117 ? -10.516 1.764 11.766 1 98.88 117 LEU B C 1
ATOM 3481 O O . LEU B 1 117 ? -11.695 2.004 12.016 1 98.88 117 LEU B O 1
ATOM 3485 N N . LEU B 1 118 ? -10.102 1.385 10.57 1 98.81 118 LEU B N 1
ATOM 3486 C CA . LEU B 1 118 ? -11.023 1.148 9.461 1 98.81 118 LEU B CA 1
ATOM 3487 C C . LEU B 1 118 ? -12.039 0.067 9.82 1 98.81 118 LEU B C 1
ATOM 3489 O O . LEU B 1 118 ? -13.234 0.214 9.547 1 98.81 118 LEU B O 1
ATOM 3493 N N . ARG B 1 119 ? -11.555 -0.999 10.398 1 98.19 119 ARG B N 1
ATOM 3494 C CA . ARG B 1 119 ? -12.43 -2.092 10.805 1 98.19 119 ARG B CA 1
ATOM 3495 C C . ARG B 1 119 ? -13.414 -1.636 11.875 1 98.19 119 ARG B C 1
ATOM 3497 O O . ARG B 1 119 ? -14.617 -1.891 11.773 1 98.19 119 ARG B O 1
ATOM 3504 N N . ALA B 1 120 ? -12.898 -0.947 12.883 1 98 120 ALA B N 1
ATOM 3505 C CA . ALA B 1 120 ? -13.758 -0.449 13.953 1 98 120 ALA B CA 1
ATOM 3506 C C . ALA B 1 120 ? -14.812 0.507 13.414 1 98 120 ALA B C 1
ATOM 3508 O O . ALA B 1 120 ? -15.984 0.424 13.789 1 98 120 ALA B O 1
ATOM 3509 N N . ALA B 1 121 ? -14.414 1.405 12.523 1 97.88 121 ALA B N 1
ATOM 3510 C CA . ALA B 1 121 ? -15.328 2.361 11.906 1 97.88 121 ALA B CA 1
ATOM 3511 C C . ALA B 1 121 ? -16.406 1.643 11.102 1 97.88 121 ALA B C 1
ATOM 3513 O O . ALA B 1 121 ? -17.594 1.926 11.258 1 97.88 121 ALA B O 1
ATOM 3514 N N . GLY B 1 122 ? -15.984 0.714 10.258 1 97.5 122 GLY B N 1
ATOM 3515 C CA . GLY B 1 122 ? -16.922 -0.029 9.438 1 97.5 122 GLY B CA 1
ATOM 3516 C C . GLY B 1 122 ? -17.938 -0.805 10.25 1 97.5 122 GLY B C 1
ATOM 3517 O O . GLY B 1 122 ? -19.141 -0.744 9.984 1 97.5 122 GLY B O 1
ATOM 3518 N N . GLU B 1 123 ? -17.453 -1.497 11.258 1 96.62 123 GLU B N 1
ATOM 3519 C CA . GLU B 1 123 ? -18.297 -2.354 12.078 1 96.62 123 GLU B CA 1
ATOM 3520 C C . GLU B 1 123 ? -19.266 -1.527 12.922 1 96.62 123 GLU B C 1
ATOM 3522 O O . GLU B 1 123 ? -20.328 -2.008 13.305 1 96.62 123 GLU B O 1
ATOM 3527 N N . SER B 1 124 ? -18.906 -0.268 13.211 1 96.69 124 SER B N 1
ATOM 3528 C CA . SER B 1 124 ? -19.719 0.57 14.078 1 96.69 124 SER B CA 1
ATOM 3529 C C . SER B 1 124 ? -20.641 1.48 13.266 1 96.69 124 SER B C 1
ATOM 3531 O O . SER B 1 124 ? -21.359 2.301 13.828 1 96.69 124 SER B O 1
ATOM 3533 N N . GLY B 1 125 ? -20.562 1.419 11.938 1 95.81 125 GLY B N 1
ATOM 3534 C CA . GLY B 1 125 ? -21.531 2.102 11.086 1 95.81 125 GLY B CA 1
ATOM 3535 C C . GLY B 1 125 ? -21.125 3.523 10.742 1 95.81 125 GLY B C 1
ATOM 3536 O O . GLY B 1 125 ? -21.984 4.375 10.492 1 95.81 125 GLY B O 1
ATOM 3537 N N . VAL B 1 126 ? -19.875 3.875 10.836 1 96.62 126 VAL B N 1
ATOM 3538 C CA . VAL B 1 126 ? -19.375 5.168 10.375 1 96.62 126 VAL B CA 1
ATOM 3539 C C . VAL B 1 126 ? -19.797 5.387 8.922 1 96.62 126 VAL B C 1
ATOM 3541 O O . VAL B 1 126 ? -19.719 4.465 8.102 1 96.62 126 VAL B O 1
ATOM 3544 N N . SER B 1 127 ? -20.219 6.59 8.602 1 96.38 127 SER B N 1
ATOM 3545 C CA . SER B 1 127 ? -20.734 6.875 7.266 1 96.38 127 SER B CA 1
ATOM 3546 C C . SER B 1 127 ? -19.656 7.488 6.379 1 96.38 127 SER B C 1
ATOM 3548 O O . SER B 1 127 ? -19.719 7.367 5.152 1 96.38 127 SER B O 1
ATOM 3550 N N . HIS B 1 128 ? -18.734 8.219 7.02 1 97.56 128 HIS B N 1
ATOM 3551 C CA . HIS B 1 128 ? -17.719 8.938 6.266 1 97.56 128 HIS B CA 1
ATOM 3552 C C . HIS B 1 128 ? -16.344 8.82 6.926 1 97.56 128 HIS B C 1
ATOM 3554 O O . HIS B 1 128 ? -16.203 9.117 8.117 1 97.56 128 HIS B O 1
ATOM 3560 N N . PHE B 1 129 ? -15.383 8.312 6.191 1 98.44 129 PHE B N 1
ATOM 3561 C CA . PHE B 1 129 ? -14.008 8.172 6.641 1 98.44 129 PHE B CA 1
ATOM 3562 C C . PHE B 1 129 ? -13.078 9.078 5.848 1 98.44 129 PHE B C 1
ATOM 3564 O O . PHE B 1 129 ? -13 8.977 4.621 1 98.44 129 PHE B O 1
ATOM 3571 N N . VAL B 1 130 ? -12.406 10.055 6.516 1 98.75 130 VAL B N 1
ATOM 3572 C CA . VAL B 1 130 ? -11.438 10.961 5.902 1 98.75 130 VAL B CA 1
ATOM 3573 C C . VAL B 1 130 ? -10.023 10.523 6.27 1 98.75 130 VAL B C 1
ATOM 3575 O O . VAL B 1 130 ? -9.68 10.43 7.453 1 98.75 130 VAL B O 1
ATOM 3578 N N . PHE B 1 131 ? -9.211 10.242 5.316 1 98.88 131 PHE B N 1
ATOM 3579 C CA . PHE B 1 131 ? -7.855 9.75 5.516 1 98.88 131 PHE B CA 1
ATOM 3580 C C . PHE B 1 131 ? -6.836 10.797 5.09 1 98.88 131 PHE B C 1
ATOM 3582 O O . PHE B 1 131 ? -6.879 11.289 3.959 1 98.88 131 PHE B O 1
ATOM 3589 N N . ALA B 1 132 ? -5.938 11.117 5.98 1 98.88 132 ALA B N 1
ATOM 3590 C CA . ALA B 1 132 ? -4.832 12.016 5.664 1 98.88 132 ALA B CA 1
ATOM 3591 C C . ALA B 1 132 ? -3.684 11.266 5.004 1 98.88 132 ALA B C 1
ATOM 3593 O O . ALA B 1 132 ? -2.98 10.492 5.66 1 98.88 132 ALA B O 1
ATOM 3594 N N . SER B 1 133 ? -3.529 11.453 3.762 1 98.5 133 SER B N 1
ATOM 3595 C CA . SER B 1 133 ? -2.379 10.938 3.025 1 98.5 133 SER B CA 1
ATOM 3596 C C . SER B 1 133 ? -1.334 12.023 2.803 1 98.5 133 SER B C 1
ATOM 3598 O O . SER B 1 133 ? -1.176 12.922 3.635 1 98.5 133 SER B O 1
ATOM 3600 N N . SER B 1 134 ? -0.472 11.836 1.895 1 97.38 134 SER B N 1
ATOM 3601 C CA . SER B 1 134 ? 0.697 12.703 1.757 1 97.38 134 SER B CA 1
ATOM 3602 C C . SER B 1 134 ? 1.06 12.906 0.29 1 97.38 134 SER B C 1
ATOM 3604 O O . SER B 1 134 ? 0.848 12.023 -0.54 1 97.38 134 SER B O 1
ATOM 3606 N N . SER B 1 135 ? 1.633 14.102 0.04 1 95.69 135 SER B N 1
ATOM 3607 C CA . SER B 1 135 ? 2.168 14.367 -1.292 1 95.69 135 SER B CA 1
ATOM 3608 C C . SER B 1 135 ? 3.316 13.422 -1.623 1 95.69 135 SER B C 1
ATOM 3610 O O . SER B 1 135 ? 3.713 13.297 -2.785 1 95.69 135 SER B O 1
ATOM 3612 N N . SER B 1 136 ? 3.863 12.734 -0.663 1 94.62 136 SER B N 1
ATOM 3613 C CA . SER B 1 136 ? 4.977 11.82 -0.883 1 94.62 136 SER B CA 1
ATOM 3614 C C . SER B 1 136 ? 4.574 10.664 -1.798 1 94.62 136 SER B C 1
ATOM 3616 O O . SER B 1 136 ? 5.43 10 -2.375 1 94.62 136 SER B O 1
ATOM 3618 N N . VAL B 1 137 ? 3.273 10.398 -1.973 1 95.94 137 VAL B N 1
ATOM 3619 C CA . VAL B 1 137 ? 2.811 9.266 -2.768 1 95.94 137 VAL B CA 1
ATOM 3620 C C . VAL B 1 137 ? 3.082 9.531 -4.246 1 95.94 137 VAL B C 1
ATOM 3622 O O . VAL B 1 137 ? 3.006 8.609 -5.066 1 95.94 137 VAL B O 1
ATOM 3625 N N . TYR B 1 138 ? 3.402 10.805 -4.594 1 93.5 138 TYR B N 1
ATOM 3626 C CA . TYR B 1 138 ? 3.641 11.148 -5.992 1 93.5 138 TYR B CA 1
ATOM 3627 C C . TYR B 1 138 ? 5.066 10.797 -6.406 1 93.5 138 TYR B C 1
ATOM 3629 O O . TYR B 1 138 ? 5.375 10.742 -7.598 1 93.5 138 TYR B O 1
ATOM 3637 N N . GLY B 1 139 ? 5.887 10.43 -5.438 1 88.31 139 GLY B N 1
ATOM 3638 C CA . GLY B 1 139 ? 7.27 10.141 -5.77 1 88.31 139 GLY B CA 1
ATOM 3639 C C . GLY B 1 139 ? 7.906 11.195 -6.66 1 88.31 139 GLY B C 1
ATOM 3640 O O . GLY B 1 139 ? 7.797 12.391 -6.383 1 88.31 139 GLY B O 1
ATOM 3641 N N . ASN B 1 140 ? 8.625 10.641 -7.691 1 73.88 140 ASN B N 1
ATOM 3642 C CA . ASN B 1 140 ? 9.289 11.547 -8.617 1 73.88 140 ASN B CA 1
ATOM 3643 C C . ASN B 1 140 ? 8.438 11.789 -9.867 1 73.88 140 ASN B C 1
ATOM 3645 O O . ASN B 1 140 ? 8.945 12.281 -10.875 1 73.88 140 ASN B O 1
ATOM 3649 N N . ALA B 1 141 ? 7.281 11.109 -9.875 1 60.25 141 ALA B N 1
ATOM 3650 C CA . ALA B 1 141 ? 6.422 11.148 -11.055 1 60.25 141 ALA B CA 1
ATOM 3651 C C . ALA B 1 141 ? 6.285 12.57 -11.586 1 60.25 141 ALA B C 1
ATOM 3653 O O . ALA B 1 141 ? 6.082 12.773 -12.781 1 60.25 141 ALA B O 1
ATOM 3654 N N . SER B 1 142 ? 6.043 13.578 -10.609 1 52.53 142 SER B N 1
ATOM 3655 C CA . SER B 1 142 ? 5.789 14.898 -11.172 1 52.53 142 SER B CA 1
ATOM 3656 C C . SER B 1 142 ? 7.062 15.516 -11.734 1 52.53 142 SER B C 1
ATOM 3658 O O . SER B 1 142 ? 8.016 15.773 -11 1 52.53 142 SER B O 1
ATOM 3660 N N . GLY B 1 143 ? 7.691 14.766 -12.57 1 53.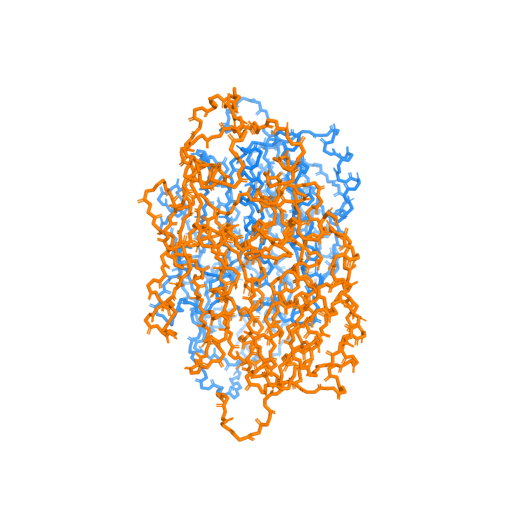72 143 GLY B N 1
ATOM 3661 C CA . GLY B 1 143 ? 8.812 15.445 -13.195 1 53.72 143 GLY B CA 1
ATOM 3662 C C . GLY B 1 143 ? 8.844 16.938 -12.914 1 53.72 143 GLY B C 1
ATOM 3663 O O . GLY B 1 143 ? 7.914 17.484 -12.32 1 53.72 143 GLY B O 1
ATOM 3664 N N . ILE B 1 144 ? 9.992 17.672 -13.086 1 56.44 144 ILE B N 1
ATOM 3665 C CA . ILE B 1 144 ? 10.352 19.047 -12.742 1 56.44 144 ILE B CA 1
ATOM 3666 C C . ILE B 1 144 ? 9.281 20 -13.242 1 56.44 144 ILE B C 1
ATOM 3668 O O . ILE B 1 144 ? 9.141 21.125 -12.727 1 56.44 144 ILE B O 1
ATOM 3672 N N . ALA B 1 145 ? 8.297 19.422 -14.039 1 65.38 145 ALA B N 1
ATOM 3673 C CA . ALA B 1 145 ? 7.844 20.656 -14.672 1 65.38 145 ALA B CA 1
ATOM 3674 C C . ALA B 1 145 ? 6.324 20.781 -14.609 1 65.38 145 ALA B C 1
ATOM 3676 O O . ALA B 1 145 ? 5.727 21.562 -15.352 1 65.38 145 ALA B O 1
ATOM 3677 N N . LYS B 1 146 ? 5.66 19.875 -13.711 1 85.75 146 LYS B N 1
ATOM 3678 C CA . LYS B 1 146 ? 4.223 20.125 -13.68 1 85.75 146 LYS B CA 1
ATOM 3679 C C . LYS B 1 146 ? 3.654 19.844 -12.289 1 85.75 146 LYS B C 1
ATOM 3681 O O . LYS B 1 146 ? 4.25 19.109 -11.508 1 85.75 146 LYS B O 1
ATOM 3686 N N . ALA B 1 147 ? 2.553 20.547 -11.992 1 93.56 147 ALA B N 1
ATOM 3687 C CA . ALA B 1 147 ? 1.815 20.312 -10.758 1 93.56 147 ALA B CA 1
ATOM 3688 C C . ALA B 1 147 ? 1.295 18.875 -10.703 1 93.56 147 ALA B C 1
ATOM 3690 O O . ALA B 1 147 ? 0.842 18.328 -11.719 1 93.56 147 ALA B O 1
ATOM 3691 N N . SER B 1 148 ? 1.382 18.219 -9.57 1 94.5 148 SER B N 1
ATOM 3692 C CA . SER B 1 148 ? 0.891 16.859 -9.406 1 94.5 148 SER B CA 1
ATOM 3693 C C . SER B 1 148 ? -0.633 16.812 -9.383 1 94.5 148 SER B C 1
ATOM 3695 O O . SER B 1 148 ? -1.263 17.469 -8.547 1 94.5 148 SER B O 1
ATOM 3697 N N . LYS B 1 149 ? -1.17 16.141 -10.281 1 95.81 149 LYS B N 1
ATOM 3698 C CA . LYS B 1 149 ? -2.598 15.836 -10.258 1 95.81 149 LYS B CA 1
ATOM 3699 C C . LYS B 1 149 ? -2.861 14.508 -9.547 1 95.81 149 LYS B C 1
ATOM 3701 O O . LYS B 1 149 ? -1.999 13.633 -9.523 1 95.81 149 LYS B O 1
ATOM 3706 N N . GLU B 1 150 ? -4.027 14.375 -8.992 1 95.81 150 GLU B N 1
ATOM 3707 C CA . GLU B 1 150 ? -4.344 13.203 -8.188 1 95.81 150 GLU B CA 1
ATOM 3708 C C . GLU B 1 150 ? -4.09 11.914 -8.969 1 95.81 150 GLU B C 1
ATOM 3710 O O . GLU B 1 150 ? -3.57 10.938 -8.414 1 95.81 150 GLU B O 1
ATOM 3715 N N . GLU B 1 151 ? -4.324 11.898 -10.258 1 93 151 GLU B N 1
ATOM 3716 C CA . GLU B 1 151 ? -4.219 10.695 -11.078 1 93 151 GLU B CA 1
ATOM 3717 C C . GLU B 1 151 ? -2.766 10.383 -11.422 1 93 151 GLU B C 1
ATOM 3719 O O . GLU B 1 151 ? -2.461 9.312 -11.945 1 93 151 GLU B O 1
ATOM 3724 N N . ASP B 1 152 ? -1.898 11.352 -11.078 1 92.25 152 ASP B N 1
ATOM 3725 C CA . ASP B 1 152 ? -0.488 11.156 -11.398 1 92.25 152 ASP B CA 1
ATOM 3726 C C . ASP B 1 152 ? 0.141 10.109 -10.477 1 92.25 152 ASP B C 1
ATOM 3728 O O . ASP B 1 152 ? 1.216 9.586 -10.766 1 92.25 152 ASP B O 1
ATOM 3732 N N . ALA B 1 153 ? -0.427 9.906 -9.305 1 91.38 153 ALA B N 1
ATOM 3733 C CA . ALA B 1 153 ? 0.115 8.914 -8.375 1 91.38 153 ALA B CA 1
ATOM 3734 C C . ALA B 1 153 ? -0.117 7.496 -8.891 1 91.38 153 ALA B C 1
ATOM 3736 O O . ALA B 1 153 ? -1.255 7.105 -9.164 1 91.38 153 ALA B O 1
ATOM 3737 N N . ALA B 1 154 ? 0.974 6.75 -9.023 1 86.5 154 ALA B N 1
ATOM 3738 C CA . ALA B 1 154 ? 0.87 5.402 -9.578 1 86.5 154 ALA B CA 1
ATOM 3739 C C . ALA B 1 154 ? 1.608 4.391 -8.711 1 86.5 154 ALA B C 1
ATOM 3741 O O . ALA B 1 154 ? 1.873 3.266 -9.141 1 86.5 154 ALA B O 1
ATOM 3742 N N . GLY B 1 155 ? 2.027 4.824 -7.586 1 89.81 155 GLY B N 1
ATOM 3743 C CA . GLY B 1 155 ? 2.686 3.9 -6.676 1 89.81 155 GLY B CA 1
ATOM 3744 C C . GLY B 1 155 ? 4.195 3.904 -6.809 1 89.81 155 GLY B C 1
ATOM 3745 O O . GLY B 1 155 ? 4.895 3.209 -6.066 1 89.81 155 GLY B O 1
ATOM 3746 N N . SER B 1 156 ? 4.777 4.637 -7.738 1 91.19 156 SER B N 1
ATOM 3747 C CA . SER B 1 156 ? 6.227 4.738 -7.891 1 91.19 156 SER B CA 1
ATOM 3748 C C . SER B 1 156 ? 6.824 5.699 -6.867 1 91.19 156 SER B C 1
ATOM 3750 O O . SER B 1 156 ? 7.375 6.738 -7.23 1 91.19 156 SER B O 1
ATOM 3752 N N . VAL B 1 157 ? 6.789 5.242 -5.645 1 93.94 157 VAL B N 1
ATOM 3753 C CA . VAL B 1 157 ? 7.223 6.066 -4.52 1 93.94 157 VAL B CA 1
ATOM 3754 C C . VAL B 1 157 ? 8.711 5.848 -4.258 1 93.94 157 VAL B C 1
ATOM 3756 O O . VAL B 1 157 ? 9.312 4.918 -4.805 1 93.94 157 VAL B O 1
ATOM 3759 N N . VAL B 1 158 ? 9.297 6.719 -3.346 1 93.81 158 VAL B N 1
ATOM 3760 C CA . VAL B 1 158 ? 10.758 6.68 -3.285 1 93.81 158 VAL B CA 1
ATOM 3761 C C . VAL B 1 158 ? 11.211 6.488 -1.84 1 93.81 158 VAL B C 1
ATOM 3763 O O . VAL B 1 158 ? 12.391 6.637 -1.529 1 93.81 158 VAL B O 1
ATOM 3766 N N . SER B 1 159 ? 10.242 6.258 -0.911 1 96.88 159 SER B N 1
ATOM 3767 C CA . SER B 1 159 ? 10.594 6.027 0.487 1 96.88 159 SER B CA 1
ATOM 3768 C C . SER B 1 159 ? 9.602 5.078 1.152 1 96.88 159 SER B C 1
ATOM 3770 O O . SER B 1 159 ? 8.445 4.973 0.721 1 96.88 159 SER B O 1
ATOM 3772 N N . PRO B 1 160 ? 10.07 4.363 2.271 1 98.12 160 PRO B N 1
ATOM 3773 C CA . PRO B 1 160 ? 9.133 3.518 3.018 1 98.12 160 PRO B CA 1
ATOM 3774 C C . PRO B 1 160 ? 7.965 4.305 3.604 1 98.12 160 PRO B C 1
ATOM 3776 O O . PRO B 1 160 ? 6.852 3.783 3.697 1 98.12 160 PRO B O 1
ATOM 3779 N N . TYR B 1 161 ? 8.203 5.57 4.004 1 97.94 161 TYR B N 1
ATOM 3780 C CA . TYR B 1 161 ? 7.109 6.422 4.453 1 97.94 161 TYR B CA 1
ATOM 3781 C C . TYR B 1 161 ? 6.055 6.574 3.361 1 97.94 161 TYR B C 1
ATOM 3783 O O . TYR B 1 161 ? 4.863 6.371 3.607 1 97.94 161 TYR B O 1
ATOM 3791 N N . ALA B 1 162 ? 6.523 6.945 2.166 1 97.69 162 ALA B N 1
ATOM 3792 C CA . ALA B 1 162 ? 5.621 7.133 1.035 1 97.69 162 ALA B CA 1
ATOM 3793 C C . ALA B 1 162 ? 4.891 5.836 0.694 1 97.69 162 ALA B C 1
ATOM 3795 O O . ALA B 1 162 ? 3.697 5.848 0.389 1 97.69 162 ALA B O 1
ATOM 3796 N N . ALA B 1 163 ? 5.617 4.738 0.757 1 98.5 163 ALA B N 1
ATOM 3797 C CA . ALA B 1 163 ? 5.016 3.434 0.487 1 98.5 163 ALA B CA 1
ATOM 3798 C C . ALA B 1 163 ? 3.947 3.098 1.523 1 98.5 163 ALA B C 1
ATOM 3800 O O . ALA B 1 163 ? 2.898 2.545 1.186 1 98.5 163 ALA B O 1
ATOM 3801 N N . ALA B 1 164 ? 4.246 3.385 2.768 1 98.69 164 ALA B N 1
ATOM 3802 C CA . ALA B 1 164 ? 3.277 3.137 3.832 1 98.69 164 ALA B CA 1
ATOM 3803 C C . ALA B 1 164 ? 2.004 3.949 3.613 1 98.69 164 ALA B C 1
ATOM 3805 O O . ALA B 1 164 ? 0.895 3.426 3.754 1 98.69 164 ALA B O 1
ATOM 3806 N N . LYS B 1 165 ? 2.158 5.215 3.271 1 98.62 165 LYS B N 1
ATOM 3807 C CA . LYS B 1 165 ? 0.992 6.055 3.012 1 98.62 165 LYS B CA 1
ATOM 3808 C C . LYS B 1 165 ? 0.221 5.566 1.79 1 98.62 165 LYS B C 1
ATOM 3810 O O . LYS B 1 165 ? -1.011 5.52 1.803 1 98.62 165 LYS B O 1
ATOM 3815 N N . TRP B 1 166 ? 0.945 5.234 0.779 1 97.94 166 TRP B N 1
ATOM 3816 C CA . TRP B 1 166 ? 0.308 4.703 -0.422 1 97.94 166 TRP B CA 1
ATOM 3817 C C . TRP B 1 166 ? -0.438 3.41 -0.115 1 97.94 166 TRP B C 1
ATOM 3819 O O . TRP B 1 166 ? -1.574 3.221 -0.556 1 97.94 166 TRP B O 1
ATOM 3829 N N . GLY B 1 167 ? 0.231 2.527 0.579 1 98.44 167 GLY B N 1
ATOM 3830 C CA . GLY B 1 167 ? -0.421 1.305 1.021 1 98.44 167 GLY B CA 1
ATOM 3831 C C . GLY B 1 167 ? -1.656 1.56 1.864 1 98.44 167 GLY B C 1
ATOM 3832 O O . GLY B 1 167 ? -2.686 0.905 1.682 1 98.44 167 GLY B O 1
ATOM 3833 N N . ALA B 1 168 ? -1.58 2.479 2.756 1 98.81 168 ALA B N 1
ATOM 3834 C CA . ALA B 1 168 ? -2.707 2.809 3.623 1 98.81 168 ALA B CA 1
ATOM 3835 C C . ALA B 1 168 ? -3.893 3.322 2.811 1 98.81 168 ALA B C 1
ATOM 3837 O O . ALA B 1 168 ? -5.047 3.033 3.135 1 98.81 168 ALA B O 1
ATOM 3838 N N . GLU B 1 169 ? -3.666 4.152 1.76 1 98.62 169 GLU B N 1
ATOM 3839 C CA . GLU B 1 169 ? -4.754 4.566 0.877 1 98.62 169 GLU B CA 1
ATOM 3840 C C . GLU B 1 169 ? -5.531 3.361 0.357 1 98.62 169 GLU B C 1
ATOM 3842 O O . GLU B 1 169 ? -6.766 3.373 0.336 1 98.62 169 GLU B O 1
ATOM 3847 N N . SER B 1 170 ? -4.766 2.375 -0.057 1 97.94 170 SER B N 1
ATOM 3848 C CA . SER B 1 170 ? -5.398 1.201 -0.648 1 97.94 170 SER B CA 1
ATOM 3849 C C . SER B 1 170 ? -6.223 0.44 0.383 1 97.94 170 SER B C 1
ATOM 3851 O O . SER B 1 170 ? -7.305 -0.067 0.07 1 97.94 170 SER B O 1
ATOM 3853 N N . PHE B 1 171 ? -5.73 0.301 1.597 1 98.75 171 PHE B N 1
ATOM 3854 C CA . PHE B 1 171 ? -6.52 -0.322 2.652 1 98.75 171 PHE B CA 1
ATOM 3855 C C . PHE B 1 171 ? -7.793 0.471 2.916 1 98.75 171 PHE B C 1
ATOM 3857 O O . PHE B 1 171 ? -8.859 -0.11 3.119 1 98.75 171 PHE B O 1
ATOM 3864 N N . CYS B 1 172 ? -7.664 1.815 2.932 1 98.81 172 CYS B N 1
ATOM 3865 C CA . CYS B 1 172 ? -8.859 2.639 3.092 1 98.81 172 CYS B CA 1
ATOM 3866 C C . CYS B 1 172 ? -9.891 2.316 2.02 1 98.81 172 CYS B C 1
ATOM 3868 O O . CYS B 1 172 ? -11.078 2.152 2.32 1 98.81 172 CYS B O 1
ATOM 3870 N N . LYS B 1 173 ? -9.469 2.219 0.815 1 97.75 173 LYS B N 1
ATOM 3871 C CA . LYS B 1 173 ? -10.367 1.93 -0.299 1 97.75 173 LYS B CA 1
ATOM 3872 C C . LYS B 1 173 ? -10.984 0.538 -0.166 1 97.75 173 LYS B C 1
ATOM 3874 O O . LYS B 1 173 ? -12.172 0.35 -0.418 1 97.75 173 LYS B O 1
ATOM 3879 N N . ALA B 1 174 ? -10.156 -0.427 0.191 1 97.88 174 ALA B N 1
ATOM 3880 C CA . ALA B 1 174 ? -10.648 -1.788 0.394 1 97.88 174 ALA B CA 1
ATOM 3881 C C . ALA B 1 174 ? -11.766 -1.818 1.432 1 97.88 174 ALA B C 1
ATOM 3883 O O . ALA B 1 174 ? -12.812 -2.43 1.206 1 97.88 174 ALA B O 1
ATOM 3884 N N . TYR B 1 175 ? -11.57 -1.152 2.521 1 98.38 175 TYR B N 1
ATOM 3885 C CA . TYR B 1 175 ? -12.539 -1.219 3.609 1 98.38 175 TYR B CA 1
ATOM 3886 C C . TYR B 1 175 ? -13.758 -0.356 3.307 1 98.38 175 TYR B C 1
ATOM 3888 O O . TYR B 1 175 ? -14.867 -0.661 3.75 1 98.38 175 TYR B O 1
ATOM 3896 N N . SER B 1 176 ? -13.555 0.744 2.582 1 97.81 176 SER B N 1
ATOM 3897 C CA . SER B 1 176 ? -14.711 1.47 2.078 1 97.81 176 SER B CA 1
ATOM 3898 C C . SER B 1 176 ? -15.594 0.572 1.216 1 97.81 176 SER B C 1
ATOM 3900 O O . SER B 1 176 ? -16.828 0.609 1.324 1 97.81 176 SER B O 1
ATOM 3902 N N . SER B 1 177 ? -14.984 -0.214 0.388 1 95.06 177 SER B N 1
ATOM 3903 C CA . SER B 1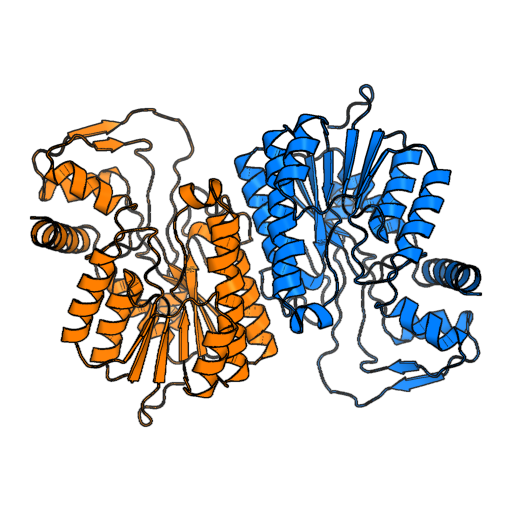 177 ? -15.711 -1.149 -0.468 1 95.06 177 SER B CA 1
ATOM 3904 C C . SER B 1 177 ? -16.422 -2.217 0.357 1 95.06 177 SER B C 1
ATOM 3906 O O . SER B 1 177 ? -17.547 -2.607 0.041 1 95.06 177 SER B O 1
ATOM 3908 N N . LEU B 1 178 ? -15.82 -2.691 1.398 1 96.19 178 LEU B N 1
ATOM 3909 C CA . LEU B 1 178 ? -16.328 -3.777 2.229 1 96.19 178 LEU B CA 1
ATOM 3910 C C . LEU B 1 178 ? -17.516 -3.314 3.059 1 96.19 178 LEU B C 1
ATOM 3912 O O . LEU B 1 178 ? -18.5 -4.039 3.195 1 96.19 178 LEU B O 1
ATOM 3916 N N . TYR B 1 179 ? -17.422 -2.059 3.598 1 97.25 179 TYR B N 1
ATOM 3917 C CA . TYR B 1 179 ? -18.406 -1.64 4.59 1 97.25 179 TYR B CA 1
ATOM 3918 C C . TYR B 1 179 ? -19.359 -0.597 4.012 1 97.25 179 TYR B C 1
ATOM 3920 O O . TYR B 1 179 ? -20.391 -0.285 4.613 1 97.25 179 TYR B O 1
ATOM 3928 N N . GLY B 1 180 ? -18.953 0.032 2.885 1 96.5 180 GLY B N 1
ATOM 3929 C CA . GLY B 1 180 ? -19.859 0.901 2.158 1 96.5 180 GLY B CA 1
ATOM 3930 C C . GLY B 1 180 ? -19.797 2.346 2.615 1 96.5 180 GLY B C 1
ATOM 3931 O O . GLY B 1 180 ? -20.594 3.178 2.17 1 96.5 180 GLY B O 1
ATOM 3932 N N . PHE B 1 181 ? -18.922 2.727 3.537 1 96.94 181 PHE B N 1
ATOM 3933 C CA . PHE B 1 181 ? -18.828 4.121 3.957 1 96.94 181 PHE B CA 1
ATOM 3934 C C . PHE B 1 181 ? -18.188 4.973 2.873 1 96.94 181 PHE B C 1
ATOM 3936 O O . PHE B 1 181 ? -17.391 4.473 2.068 1 96.94 181 PHE B O 1
ATOM 3943 N N . ASP B 1 182 ? -18.484 6.305 2.846 1 97.81 182 ASP B N 1
ATOM 3944 C CA . ASP B 1 182 ? -17.812 7.266 1.974 1 97.81 182 ASP B CA 1
ATOM 3945 C C . ASP B 1 182 ? -16.359 7.469 2.398 1 97.81 182 ASP B C 1
ATOM 3947 O O . ASP B 1 182 ? -16.047 7.5 3.592 1 97.81 182 ASP B O 1
ATOM 3951 N N . LEU B 1 183 ? -15.5 7.562 1.403 1 98.06 183 LEU B N 1
ATOM 3952 C CA . LEU B 1 183 ? -14.078 7.73 1.682 1 98.06 183 LEU B CA 1
ATOM 3953 C C . LEU B 1 183 ? -13.539 9 1.022 1 98.06 183 LEU B C 1
ATOM 3955 O O . LEU B 1 183 ? -13.75 9.219 -0.173 1 98.06 183 LEU B O 1
ATOM 3959 N N . THR B 1 184 ? -12.914 9.859 1.782 1 98.44 184 THR B N 1
ATOM 3960 C CA . THR B 1 184 ? -12.164 11 1.272 1 98.44 184 THR B CA 1
ATOM 3961 C C . THR B 1 184 ? -10.688 10.867 1.61 1 98.44 184 THR B C 1
ATOM 3963 O O . THR B 1 184 ? -10.312 10.773 2.783 1 98.44 184 THR B O 1
ATOM 3966 N N . VAL B 1 185 ? -9.883 10.742 0.615 1 98.56 185 VAL B N 1
ATOM 3967 C CA . VAL B 1 185 ? -8.438 10.742 0.782 1 98.56 185 VAL B CA 1
ATOM 3968 C C . VAL B 1 185 ? -7.883 12.141 0.509 1 98.56 185 VAL B C 1
ATOM 3970 O O . VAL B 1 185 ? -8.125 12.711 -0.555 1 98.56 185 VAL B O 1
ATOM 3973 N N . LEU B 1 186 ? -7.18 12.711 1.457 1 98.88 186 LEU B N 1
ATOM 3974 C CA . LEU B 1 186 ? -6.59 14.039 1.319 1 98.88 186 LEU B CA 1
ATOM 3975 C C . LEU B 1 186 ? -5.07 13.961 1.303 1 98.88 186 LEU B C 1
ATOM 3977 O O . LEU B 1 186 ? -4.457 13.508 2.271 1 98.88 186 LEU B O 1
ATOM 3981 N N . ARG B 1 187 ? -4.48 14.344 0.231 1 98.62 187 ARG B N 1
ATOM 3982 C CA . ARG B 1 187 ? -3.025 14.367 0.116 1 98.62 187 ARG B CA 1
ATOM 3983 C C . ARG B 1 187 ? -2.479 15.766 0.414 1 98.62 187 ARG B C 1
ATOM 3985 O O . ARG B 1 187 ? -2.641 16.688 -0.39 1 98.62 187 ARG B O 1
ATOM 3992 N N . PHE B 1 188 ? -1.83 15.883 1.58 1 98.62 188 PHE B N 1
ATOM 3993 C CA . PHE B 1 188 ? -1.337 17.172 2.064 1 98.62 188 PHE B CA 1
ATOM 3994 C C . PHE B 1 188 ? 0.023 17.484 1.458 1 98.62 188 PHE B C 1
ATOM 3996 O O . PHE B 1 188 ? 0.884 16.609 1.35 1 98.62 188 PHE B O 1
ATOM 4003 N N . PHE B 1 189 ? 0.217 18.766 1.066 1 97.5 189 PHE B N 1
ATOM 4004 C CA . PHE B 1 189 ? 1.494 19.234 0.549 1 97.5 189 PHE B CA 1
ATOM 4005 C C . PHE B 1 189 ? 2.191 20.141 1.569 1 97.5 189 PHE B C 1
ATOM 4007 O O . PHE B 1 189 ? 1.743 21.25 1.835 1 97.5 189 PHE B O 1
ATOM 4014 N N . THR B 1 190 ? 3.248 19.828 2.123 1 96.06 190 THR B N 1
ATOM 4015 C CA . THR B 1 190 ? 4.195 20.453 3.039 1 96.06 190 THR B CA 1
ATOM 4016 C C . THR B 1 190 ? 3.494 21.469 3.936 1 96.06 190 THR B C 1
ATOM 4018 O O . THR B 1 190 ? 3.693 22.688 3.789 1 96.06 190 THR B O 1
ATOM 4021 N N . VAL B 1 191 ? 2.854 21.016 4.953 1 98.5 191 VAL B N 1
ATOM 4022 C CA . VAL B 1 191 ? 2.047 21.844 5.848 1 98.5 191 VAL B CA 1
ATOM 4023 C C . VAL B 1 191 ? 2.949 22.531 6.867 1 98.5 191 VAL B C 1
ATOM 4025 O O . VAL B 1 191 ? 3.883 21.922 7.395 1 98.5 191 VAL B O 1
ATOM 4028 N N . TYR B 1 192 ? 2.715 23.844 7.098 1 98.44 192 TYR B N 1
ATOM 4029 C CA . TYR B 1 192 ? 3.48 24.578 8.094 1 98.44 192 TYR B CA 1
ATOM 4030 C C . TYR B 1 192 ? 2.596 25.578 8.836 1 98.44 192 TYR B C 1
ATOM 4032 O O . TYR B 1 192 ? 1.462 25.828 8.422 1 98.44 192 TYR B O 1
ATOM 4040 N N . GLY B 1 193 ? 3.023 26.062 9.898 1 98.75 193 GLY B N 1
ATOM 4041 C CA . GLY B 1 193 ? 2.328 27.016 10.742 1 98.75 193 GLY B CA 1
ATOM 4042 C C . GLY B 1 193 ? 2.691 26.891 12.211 1 98.75 193 GLY B C 1
ATOM 4043 O O . GLY B 1 193 ? 3.594 26.141 12.57 1 98.75 193 GLY B O 1
ATOM 4044 N N . PRO B 1 194 ? 2.016 27.641 13.07 1 98.56 194 PRO B N 1
ATOM 4045 C CA . PRO B 1 194 ? 2.244 27.516 14.508 1 98.56 194 PRO B CA 1
ATOM 4046 C C . PRO B 1 194 ? 2.09 26.062 15 1 98.56 194 PRO B C 1
ATOM 4048 O O . PRO B 1 194 ? 1.175 25.359 14.57 1 98.56 194 PRO B O 1
ATOM 4051 N N . TRP B 1 195 ? 3.018 25.609 15.836 1 98.19 195 TRP B N 1
ATOM 4052 C CA . TRP B 1 195 ? 3.014 24.297 16.453 1 98.19 195 TRP B CA 1
ATOM 4053 C C . TRP B 1 195 ? 3.506 23.219 15.484 1 98.19 195 TRP B C 1
ATOM 4055 O O . TRP B 1 195 ? 3.369 22.031 15.742 1 98.19 195 TRP B O 1
ATOM 4065 N N . VAL B 1 196 ? 4.094 23.672 14.375 1 97.94 196 VAL B N 1
ATOM 4066 C CA . VAL B 1 196 ? 4.59 22.734 13.367 1 97.94 196 VAL B CA 1
ATOM 4067 C C . VAL B 1 196 ? 5.609 21.781 13.992 1 97.94 196 VAL B C 1
ATOM 4069 O O . VAL B 1 196 ? 6.273 22.141 14.969 1 97.94 196 VAL B O 1
ATOM 4072 N N . ARG B 1 197 ? 5.699 20.594 13.445 1 94.81 197 ARG B N 1
ATOM 4073 C CA . ARG B 1 197 ? 6.668 19.609 13.914 1 94.81 197 ARG B CA 1
ATOM 4074 C C . ARG B 1 197 ? 8.094 20.141 13.766 1 94.81 197 ARG B C 1
ATOM 4076 O O . ARG B 1 197 ? 8.438 20.75 12.75 1 94.81 197 ARG B O 1
ATOM 4083 N N . PRO B 1 198 ? 8.938 19.797 14.672 1 94.69 198 PRO B N 1
ATOM 4084 C CA . PRO B 1 198 ? 10.266 20.406 14.719 1 94.69 198 PRO B CA 1
ATOM 4085 C C . PRO B 1 198 ? 11.219 19.812 13.68 1 94.69 198 PRO B C 1
ATOM 4087 O O . PRO B 1 198 ? 12.289 20.375 13.43 1 94.69 198 PRO B O 1
ATOM 4090 N N . ASP B 1 199 ? 10.906 18.703 13.094 1 91.75 199 ASP B N 1
ATOM 4091 C CA . ASP B 1 199 ? 11.828 18.016 12.188 1 91.75 199 ASP B CA 1
ATOM 4092 C C . ASP B 1 199 ? 11.641 18.5 10.75 1 91.75 199 ASP B C 1
ATOM 4094 O O . ASP B 1 199 ? 12.32 18.031 9.836 1 91.75 199 ASP B O 1
ATOM 4098 N N . MET B 1 200 ? 10.773 19.484 10.523 1 93.31 200 MET B N 1
ATOM 4099 C CA . MET B 1 200 ? 10.516 20 9.188 1 93.31 200 MET B CA 1
ATOM 4100 C C . MET B 1 200 ? 11.422 21.188 8.883 1 93.31 200 MET B C 1
ATOM 4102 O O . MET B 1 200 ? 11.992 21.781 9.797 1 93.31 200 MET B O 1
ATOM 4106 N N . ALA B 1 201 ? 11.539 21.547 7.699 1 92.06 201 ALA B N 1
ATOM 4107 C CA . ALA B 1 201 ? 12.508 22.531 7.227 1 92.06 201 ALA B CA 1
ATOM 4108 C C . ALA B 1 201 ? 12.281 23.891 7.891 1 92.06 201 ALA B C 1
ATOM 4110 O O . ALA B 1 201 ? 13.211 24.469 8.461 1 92.06 201 ALA B O 1
ATOM 4111 N N . ILE B 1 202 ? 11.023 24.359 7.918 1 96.5 202 ILE B N 1
ATOM 4112 C CA . ILE B 1 202 ? 10.727 25.719 8.367 1 96.5 202 ILE B CA 1
ATOM 4113 C C . ILE B 1 202 ? 11.047 25.844 9.859 1 96.5 202 ILE B C 1
ATOM 4115 O O . ILE B 1 202 ? 11.789 26.75 10.266 1 96.5 202 ILE B O 1
ATOM 4119 N N . PRO B 1 203 ? 10.617 24.953 10.711 1 96.81 203 PRO B N 1
ATOM 4120 C CA . PRO B 1 203 ? 10.992 25.078 12.125 1 96.81 203 PRO B CA 1
ATOM 4121 C C . PRO B 1 203 ? 12.492 24.891 12.359 1 96.81 203 PRO B C 1
ATOM 4123 O O . PRO B 1 203 ? 13.062 25.516 13.25 1 96.81 203 PRO B O 1
ATOM 4126 N N . ILE B 1 204 ? 13.133 24.031 11.547 1 95.12 204 ILE B N 1
ATOM 4127 C CA . ILE B 1 204 ? 14.578 23.891 11.656 1 95.12 204 ILE B CA 1
ATOM 4128 C C . ILE B 1 204 ? 15.266 25.219 11.352 1 95.12 204 ILE B C 1
ATOM 4130 O O . ILE B 1 204 ? 16.141 25.656 12.102 1 95.12 204 ILE B O 1
ATOM 4134 N N . PHE B 1 205 ? 14.867 25.859 10.312 1 96.56 205 PHE B N 1
ATOM 4135 C CA . PHE B 1 205 ? 15.445 27.141 9.914 1 96.56 205 PHE B CA 1
ATOM 4136 C C . PHE B 1 205 ? 15.18 28.203 10.977 1 96.56 205 PHE B C 1
ATOM 4138 O O . PHE B 1 205 ? 16.094 28.938 11.375 1 96.56 205 PHE B O 1
ATOM 4145 N N . ILE B 1 206 ? 13.938 28.297 11.406 1 97.69 206 ILE B N 1
ATOM 4146 C CA . ILE B 1 206 ? 13.562 29.297 12.391 1 97.69 206 ILE B CA 1
ATOM 4147 C C . ILE B 1 206 ? 14.391 29.109 13.656 1 97.69 206 ILE B C 1
ATOM 4149 O O . ILE B 1 206 ? 14.938 30.078 14.203 1 97.69 206 ILE B O 1
ATOM 4153 N N . ASN B 1 207 ? 14.523 27.875 14.117 1 96.88 207 ASN B N 1
ATOM 4154 C CA . ASN B 1 207 ? 15.273 27.578 15.328 1 96.88 207 ASN B CA 1
ATOM 4155 C C . ASN B 1 207 ? 16.75 27.953 15.18 1 96.88 207 ASN B C 1
ATOM 4157 O O . ASN B 1 207 ? 17.344 28.531 16.094 1 96.88 207 ASN B O 1
ATOM 4161 N N . LYS B 1 208 ? 17.312 27.656 14.031 1 96.88 208 LYS B N 1
ATOM 4162 C CA . LYS B 1 208 ? 18.703 28.016 13.766 1 96.88 208 LYS B CA 1
ATOM 4163 C C . LYS B 1 208 ? 18.875 29.531 13.742 1 96.88 208 LYS B C 1
ATOM 4165 O O . LYS B 1 208 ? 19.844 30.062 14.305 1 96.88 208 LYS B O 1
ATOM 4170 N N . LEU B 1 209 ? 18 30.188 13.141 1 97.31 209 LEU B N 1
ATOM 4171 C CA . LEU B 1 209 ? 18.094 31.625 12.984 1 97.31 209 LEU B CA 1
ATOM 4172 C C . LEU B 1 209 ? 17.906 32.344 14.328 1 97.31 209 LEU B C 1
ATOM 4174 O O . LEU B 1 209 ? 18.547 33.344 14.594 1 97.31 209 LEU B O 1
ATOM 4178 N N . MET B 1 210 ? 17 31.812 15.125 1 96.56 210 MET B N 1
ATOM 4179 C CA . MET B 1 210 ? 16.797 32.375 16.469 1 96.56 210 MET B CA 1
ATOM 4180 C C . MET B 1 210 ? 18.078 32.25 17.297 1 96.56 210 MET B C 1
ATOM 4182 O O . MET B 1 210 ? 18.312 33.062 18.203 1 96.56 210 MET B O 1
ATOM 4186 N N . ARG B 1 211 ? 18.891 31.312 16.938 1 96.38 211 ARG B N 1
ATOM 4187 C CA . ARG B 1 211 ? 20.172 31.094 17.625 1 96.38 211 ARG B CA 1
ATOM 4188 C C . ARG B 1 211 ? 21.312 31.766 16.875 1 96.38 211 ARG B C 1
ATOM 4190 O O . ARG B 1 211 ? 22.484 31.547 17.188 1 96.38 211 ARG B O 1
ATOM 4197 N N . LYS B 1 212 ? 21 32.469 15.891 1 96.62 212 LYS B N 1
ATOM 4198 C CA . LYS B 1 212 ? 21.953 33.219 15.078 1 96.62 212 LYS B CA 1
ATOM 4199 C C . LYS B 1 212 ? 22.953 32.281 14.398 1 96.62 212 LYS B C 1
ATOM 4201 O O . LYS B 1 212 ? 24.141 32.594 14.289 1 96.62 212 LYS B O 1
ATOM 4206 N N . GLU B 1 213 ? 22.422 31.172 14.062 1 96.62 213 GLU B N 1
ATOM 4207 C CA . GLU B 1 213 ? 23.234 30.203 13.32 1 96.62 213 GLU B CA 1
ATOM 4208 C C . GLU B 1 213 ? 23.031 30.359 11.812 1 96.62 213 GLU B C 1
ATOM 4210 O O . GLU B 1 213 ? 21.969 30.781 11.367 1 96.62 213 GLU B O 1
ATOM 4215 N N . LYS B 1 214 ? 24.109 29.953 11.109 1 95.5 214 LYS B N 1
ATOM 4216 C CA . LYS B 1 214 ? 24.062 29.984 9.648 1 95.5 214 LYS B CA 1
ATOM 4217 C C . LYS B 1 214 ? 23.203 28.844 9.102 1 95.5 214 LYS B C 1
ATOM 4219 O O . LYS B 1 214 ? 23.172 27.75 9.688 1 95.5 214 LYS B O 1
ATOM 4224 N N . LEU B 1 215 ? 22.516 29.109 7.992 1 94.12 215 LEU B N 1
ATOM 4225 C CA . LEU B 1 215 ? 21.766 28.062 7.312 1 94.12 215 LEU B CA 1
ATOM 4226 C C . LEU B 1 215 ? 22.625 27.391 6.246 1 94.12 215 LEU B C 1
ATOM 4228 O O . LEU B 1 215 ? 23.25 28.062 5.434 1 94.12 215 LEU B O 1
ATOM 4232 N N . TYR B 1 216 ? 22.719 26.078 6.242 1 88.44 216 TYR B N 1
ATOM 4233 C CA . TYR B 1 216 ? 23.359 25.297 5.188 1 88.44 216 TYR B CA 1
ATOM 4234 C C . TYR B 1 216 ? 22.328 24.625 4.297 1 88.44 216 TYR B C 1
ATOM 4236 O O . TYR B 1 216 ? 21.562 23.766 4.754 1 88.44 216 TYR B O 1
ATOM 4244 N N . LEU B 1 217 ? 22.375 25.078 3.076 1 86.06 217 LEU B N 1
ATOM 4245 C CA . LEU B 1 217 ? 21.344 24.625 2.154 1 86.06 217 LEU B CA 1
ATOM 4246 C C . LEU B 1 217 ? 21.922 23.703 1.087 1 86.06 217 LEU B C 1
ATOM 4248 O O . LEU B 1 217 ? 23.094 23.844 0.715 1 86.06 217 LEU B O 1
ATOM 4252 N N . PHE B 1 218 ? 21.266 22.75 0.69 1 74.56 218 PHE B N 1
ATOM 4253 C CA . PHE B 1 218 ? 21.797 21.781 -0.268 1 74.56 218 PHE B CA 1
ATOM 4254 C C . PHE B 1 218 ? 21.391 22.156 -1.689 1 74.56 218 PHE B C 1
ATOM 4256 O O . PHE B 1 218 ? 22.219 22.156 -2.6 1 74.56 218 PHE B O 1
ATOM 4263 N N . ASN B 1 219 ? 20.078 22.203 -2.1 1 73 219 ASN B N 1
ATOM 4264 C CA . ASN B 1 219 ? 19.578 22.422 -3.453 1 73 219 ASN B CA 1
ATOM 4265 C C . ASN B 1 219 ? 18.781 23.734 -3.551 1 73 219 ASN B C 1
ATOM 4267 O O . ASN B 1 219 ? 17.609 23.766 -3.217 1 73 219 ASN B O 1
ATOM 4271 N N . GLU B 1 220 ? 19.484 24.688 -4.18 1 68.5 220 GLU B N 1
ATOM 4272 C CA . GLU B 1 220 ? 18.891 26.016 -4.273 1 68.5 220 GLU B CA 1
ATOM 4273 C C . GLU B 1 220 ? 17.656 26 -5.172 1 68.5 220 GLU B C 1
ATOM 4275 O O . GLU B 1 220 ? 16.797 26.891 -5.082 1 68.5 220 GLU B O 1
ATOM 4280 N N . HIS B 1 221 ? 17.641 25.047 -5.953 1 73.62 221 HIS B N 1
ATOM 4281 C CA . HIS B 1 221 ? 16.578 25.047 -6.949 1 73.62 221 HIS B CA 1
ATOM 4282 C C . HIS B 1 221 ? 15.414 24.156 -6.516 1 73.62 221 HIS B C 1
ATOM 4284 O O . HIS B 1 221 ? 14.398 24.062 -7.211 1 73.62 221 HIS B O 1
ATOM 4290 N N . SER B 1 222 ? 15.508 23.656 -5.414 1 81.75 222 SER B N 1
ATOM 4291 C CA . SER B 1 222 ? 14.398 22.844 -4.914 1 81.75 222 SER B CA 1
ATOM 4292 C C . SER B 1 222 ? 13.211 23.719 -4.531 1 81.75 222 SER B C 1
ATOM 4294 O O . SER B 1 222 ? 13.391 24.844 -4.062 1 81.75 222 SER B O 1
ATOM 4296 N N . ALA B 1 223 ? 12.055 23.375 -4.887 1 89.44 223 ALA B N 1
ATOM 4297 C CA . ALA B 1 223 ? 10.828 24.094 -4.547 1 89.44 223 ALA B CA 1
ATOM 4298 C C . ALA B 1 223 ? 9.789 23.156 -3.967 1 89.44 223 ALA B C 1
ATOM 4300 O O . ALA B 1 223 ? 9.656 22 -4.41 1 89.44 223 ALA B O 1
ATOM 4301 N N . ARG B 1 224 ? 9.078 23.609 -3.014 1 92.5 224 ARG B N 1
ATOM 4302 C CA . ARG B 1 224 ? 8.008 22.859 -2.383 1 92.5 224 ARG B CA 1
ATOM 4303 C C . ARG B 1 224 ? 6.719 23.672 -2.316 1 92.5 224 ARG B C 1
ATOM 4305 O O . ARG B 1 224 ? 6.762 24.906 -2.361 1 92.5 224 ARG B O 1
ATOM 4312 N N . ASP B 1 225 ? 5.664 22.969 -2.289 1 95.94 225 ASP B N 1
ATOM 4313 C CA . ASP B 1 225 ? 4.355 23.594 -2.096 1 95.94 225 ASP B CA 1
ATOM 4314 C C . ASP B 1 225 ? 4.023 23.719 -0.611 1 95.94 225 ASP B C 1
ATOM 4316 O O . ASP B 1 225 ? 3.24 22.938 -0.073 1 95.94 225 ASP B O 1
ATOM 4320 N N . TYR B 1 226 ? 4.566 24.781 0.007 1 97.25 226 TYR B N 1
ATOM 4321 C CA . TYR B 1 226 ? 4.285 25.047 1.416 1 97.25 226 TYR B CA 1
ATOM 4322 C C . TYR B 1 226 ? 2.852 25.516 1.608 1 97.25 226 TYR B C 1
ATOM 4324 O O . TYR B 1 226 ? 2.439 26.516 1.02 1 97.25 226 TYR B O 1
ATOM 4332 N N . THR B 1 227 ? 2.096 24.828 2.451 1 98.62 227 THR B N 1
ATOM 4333 C CA . THR B 1 227 ? 0.685 25.125 2.664 1 98.62 227 THR B CA 1
ATOM 4334 C C . THR B 1 227 ? 0.424 25.5 4.121 1 98.62 227 THR B C 1
ATOM 4336 O O . THR B 1 227 ? 0.708 24.703 5.027 1 98.62 227 THR B O 1
ATOM 4339 N N . TYR B 1 228 ? -0.087 26.656 4.312 1 98.81 228 TYR B N 1
ATOM 4340 C CA . TYR B 1 228 ? -0.32 27.125 5.672 1 98.81 228 TYR B CA 1
ATOM 4341 C C . TYR B 1 228 ? -1.397 26.297 6.363 1 98.81 228 TYR B C 1
ATOM 4343 O O . TYR B 1 228 ? -2.387 25.906 5.738 1 98.81 228 TYR B O 1
ATOM 4351 N N . ILE B 1 229 ? -1.283 26.047 7.617 1 98.88 229 ILE B N 1
ATOM 4352 C CA . ILE B 1 229 ? -2.064 25.109 8.43 1 98.88 229 ILE B CA 1
ATOM 4353 C C . ILE B 1 229 ? -3.545 25.484 8.352 1 98.88 229 ILE B C 1
ATOM 4355 O O . ILE B 1 229 ? -4.406 24.594 8.266 1 98.88 229 ILE B O 1
ATOM 4359 N N . ASP B 1 230 ? -3.904 26.719 8.32 1 98.75 230 ASP B N 1
ATOM 4360 C CA . ASP B 1 230 ? -5.309 27.125 8.289 1 98.75 230 ASP B CA 1
ATOM 4361 C C . ASP B 1 230 ? -5.961 26.734 6.969 1 98.75 230 ASP B C 1
ATOM 4363 O O . ASP B 1 230 ? -7.152 26.422 6.926 1 98.75 230 ASP B O 1
ATOM 4367 N N . ASP B 1 231 ? -5.172 26.812 5.895 1 98.88 231 ASP B N 1
ATOM 4368 C CA . ASP B 1 231 ? -5.691 26.375 4.605 1 98.88 231 ASP B CA 1
ATOM 4369 C C . ASP B 1 231 ? -5.949 24.859 4.609 1 98.88 231 ASP B C 1
ATOM 4371 O O . ASP B 1 231 ? -6.934 24.391 4.031 1 98.88 231 ASP B O 1
ATOM 4375 N N . ILE B 1 232 ? -5.082 24.109 5.215 1 98.88 232 ILE B N 1
ATOM 4376 C CA . ILE B 1 232 ? -5.23 22.656 5.316 1 98.88 232 ILE B CA 1
ATOM 4377 C C . ILE B 1 232 ? -6.492 22.328 6.105 1 98.88 232 ILE B C 1
ATOM 4379 O O . ILE B 1 232 ? -7.312 21.516 5.664 1 98.88 232 ILE B O 1
ATOM 4383 N N . THR B 1 233 ? -6.688 22.953 7.301 1 98.81 233 THR B N 1
ATOM 4384 C CA . THR B 1 233 ? -7.855 22.656 8.125 1 98.81 233 THR B CA 1
ATOM 4385 C C . THR B 1 233 ? -9.141 23.078 7.41 1 98.81 233 THR B C 1
ATOM 4387 O O . THR B 1 233 ? -10.172 22.422 7.547 1 98.81 233 THR B O 1
ATOM 4390 N N . GLU B 1 234 ? -9.055 24.188 6.656 1 98.5 234 GLU B N 1
ATOM 4391 C CA . GLU B 1 234 ? -10.203 24.594 5.844 1 98.5 234 GLU B CA 1
ATOM 4392 C C . GLU B 1 234 ? -10.539 23.531 4.793 1 98.5 234 GLU B C 1
ATOM 4394 O O . GLU B 1 234 ? -11.711 23.219 4.582 1 98.5 234 GLU B O 1
ATOM 4399 N N . GLY B 1 235 ? -9.516 23.047 4.125 1 98.69 235 GLY B N 1
ATOM 4400 C CA . GLY B 1 235 ? -9.727 21.984 3.146 1 98.69 235 GLY B CA 1
ATOM 4401 C C . GLY B 1 235 ? -10.359 20.75 3.738 1 98.69 235 GLY B C 1
ATOM 4402 O O . GLY B 1 235 ? -11.266 20.172 3.141 1 98.69 235 GLY B O 1
ATOM 4403 N N . ILE B 1 236 ? -9.891 20.312 4.918 1 98.75 236 ILE B N 1
ATOM 4404 C CA . ILE B 1 236 ? -10.477 19.156 5.598 1 98.75 236 ILE B CA 1
ATOM 4405 C C . ILE B 1 236 ? -11.938 19.438 5.926 1 98.75 236 ILE B C 1
ATOM 4407 O O . ILE B 1 236 ? -12.812 18.609 5.672 1 98.75 236 ILE B O 1
ATOM 4411 N N . PHE B 1 237 ? -12.211 20.641 6.453 1 97.94 237 PHE B N 1
ATOM 4412 C CA . PHE B 1 237 ? -13.57 21.047 6.805 1 97.94 237 PHE B CA 1
ATOM 4413 C C . PHE B 1 237 ? -14.492 20.953 5.598 1 97.94 237 PHE B C 1
ATOM 4415 O O . PHE B 1 237 ? -15.57 20.359 5.676 1 97.94 237 PHE B O 1
ATOM 4422 N N . LEU B 1 238 ? -14.047 21.484 4.5 1 97.56 238 LEU B N 1
ATOM 4423 C CA . LEU B 1 238 ? -14.852 21.5 3.283 1 97.56 238 LEU B CA 1
ATOM 4424 C C . LEU B 1 238 ? -15.125 20.078 2.793 1 97.56 238 LEU B C 1
ATOM 4426 O O . LEU B 1 238 ? -16.172 19.812 2.207 1 97.56 238 LEU B O 1
ATOM 4430 N N . SER B 1 239 ? -14.219 19.172 3.039 1 97.44 239 SER B N 1
ATOM 4431 C CA . SER B 1 239 ? -14.328 17.812 2.529 1 97.44 239 SER B CA 1
ATOM 4432 C C . SER B 1 239 ? -15.359 17 3.312 1 97.44 239 SER B C 1
ATOM 4434 O O . SER B 1 239 ? -15.727 15.898 2.914 1 97.44 239 SER B O 1
ATOM 4436 N N . LEU B 1 240 ? -15.875 17.516 4.414 1 95.94 240 LEU B N 1
ATOM 4437 C CA . LEU B 1 240 ? -16.812 16.812 5.273 1 95.94 240 LEU B CA 1
ATOM 4438 C C . LEU B 1 240 ? -18.219 16.828 4.684 1 95.94 240 LEU B C 1
ATOM 4440 O O . LEU B 1 240 ? -19.094 16.078 5.125 1 95.94 240 LEU B O 1
ATOM 4444 N N . PHE B 1 241 ? -18.422 17.656 3.641 1 91.31 241 PHE B N 1
ATOM 4445 C CA . PHE B 1 241 ? -19.766 17.875 3.145 1 91.31 241 PHE B CA 1
ATOM 4446 C C . PHE B 1 241 ? -19.891 17.391 1.702 1 91.31 241 PHE B C 1
ATOM 4448 O O . PHE B 1 241 ? -18.922 17.422 0.949 1 91.31 241 PHE B O 1
ATOM 4455 N N . GLY B 1 242 ? -21.141 16.906 1.239 1 73.25 242 GLY B N 1
ATOM 4456 C CA . GLY B 1 242 ? -21.625 16.828 -0.126 1 73.25 242 GLY B CA 1
ATOM 4457 C C . GLY B 1 242 ? -21.062 15.656 -0.896 1 73.25 242 GLY B C 1
ATOM 4458 O O . GLY B 1 242 ? -21.234 15.562 -2.113 1 73.25 242 GLY B O 1
ATOM 4459 N N . HIS B 1 243 ? -20.297 14.82 -0.302 1 74.94 243 HIS B N 1
ATOM 4460 C CA . HIS B 1 243 ? -19.688 13.859 -1.214 1 74.94 243 HIS B CA 1
ATOM 4461 C C . HIS B 1 243 ? -20 12.43 -0.789 1 74.94 243 HIS B C 1
ATOM 4463 O O . HIS B 1 243 ? -20.078 12.133 0.406 1 74.94 243 HIS B O 1
ATOM 4469 N N . ARG B 1 244 ? -20.422 11.758 -1.881 1 87 244 ARG B N 1
ATOM 4470 C CA . ARG B 1 244 ? -20.609 10.32 -1.704 1 87 244 ARG B CA 1
ATOM 4471 C C . ARG B 1 244 ? -19.531 9.531 -2.436 1 87 244 ARG B C 1
ATOM 4473 O O . ARG B 1 244 ? -18.922 10.031 -3.389 1 87 244 ARG B O 1
ATOM 4480 N N . GLY B 1 245 ? -19.172 8.383 -1.92 1 94.81 245 GLY B N 1
ATOM 4481 C CA . GLY B 1 245 ? -18.25 7.48 -2.572 1 94.81 245 GLY B CA 1
ATOM 4482 C C . GLY B 1 245 ? -16.797 7.77 -2.229 1 94.81 245 GLY B C 1
ATOM 4483 O O . GLY B 1 245 ? -16.5 8.273 -1.144 1 94.81 245 GLY B O 1
ATOM 4484 N N . GLU B 1 246 ? -15.945 7.312 -3.094 1 95 246 GLU B N 1
ATOM 4485 C CA . GLU B 1 246 ? -14.5 7.477 -2.912 1 95 246 GLU B CA 1
ATOM 4486 C C . GLU B 1 246 ? -13.992 8.711 -3.65 1 95 246 GLU B C 1
ATOM 4488 O O . GLU B 1 246 ? -14.211 8.859 -4.855 1 95 246 GLU B O 1
ATOM 4493 N N . ARG B 1 247 ? -13.32 9.625 -2.941 1 96.38 247 ARG B N 1
ATOM 4494 C CA . ARG B 1 247 ? -12.727 10.82 -3.535 1 96.38 247 ARG B CA 1
ATOM 4495 C C . ARG B 1 247 ? -11.32 11.047 -3.008 1 96.38 247 ARG B C 1
ATOM 4497 O O . ARG B 1 247 ? -11.023 10.75 -1.847 1 96.38 247 ARG B O 1
ATOM 4504 N N . THR B 1 248 ? -10.492 11.523 -3.857 1 97.5 248 THR B N 1
ATOM 4505 C CA . THR B 1 248 ? -9.133 11.922 -3.494 1 97.5 248 THR B CA 1
ATOM 4506 C C . THR B 1 248 ? -8.867 13.367 -3.898 1 97.5 248 THR B C 1
ATOM 4508 O O . THR B 1 248 ? -9.18 13.773 -5.02 1 97.5 248 THR B O 1
ATOM 4511 N N . TYR B 1 249 ? -8.297 14.195 -2.998 1 98.19 249 TYR B N 1
ATOM 4512 C CA . TYR B 1 249 ? -7.984 15.586 -3.299 1 98.19 249 TYR B CA 1
ATOM 4513 C C . TYR B 1 249 ? -6.57 15.938 -2.855 1 98.19 249 TYR B C 1
ATOM 4515 O O . TYR B 1 249 ? -6.117 15.5 -1.797 1 98.19 249 TYR B O 1
ATOM 4523 N N . ASN B 1 250 ? -5.918 16.703 -3.652 1 98.38 250 ASN B N 1
ATOM 4524 C CA . ASN B 1 250 ? -4.734 17.438 -3.207 1 98.38 250 ASN B CA 1
ATOM 4525 C C . ASN B 1 250 ? -5.109 18.672 -2.396 1 98.38 250 ASN B C 1
ATOM 4527 O O . ASN B 1 250 ? -5.965 19.453 -2.811 1 98.38 250 ASN B O 1
ATOM 4531 N N . LEU B 1 251 ? -4.504 18.797 -1.259 1 98.75 251 LEU B N 1
ATOM 4532 C CA . LEU B 1 251 ? -4.59 20.047 -0.518 1 98.75 251 LEU B CA 1
ATOM 4533 C C . LEU B 1 251 ? -3.225 20.719 -0.422 1 98.75 251 LEU B C 1
ATOM 4535 O O . LEU B 1 251 ? -2.412 20.359 0.434 1 98.75 251 LEU B O 1
ATOM 4539 N N . GLY B 1 252 ? -2.986 21.609 -1.267 1 98.5 252 GLY B N 1
ATOM 4540 C CA . GLY B 1 252 ? -1.774 22.422 -1.332 1 98.5 252 GLY B CA 1
ATOM 4541 C C . GLY B 1 252 ? -2.045 23.891 -1.536 1 98.5 252 GLY B C 1
ATOM 4542 O O . GLY B 1 252 ? -3.203 24.312 -1.595 1 98.5 252 GLY B O 1
ATOM 4543 N N . SER B 1 253 ? -1.002 24.656 -1.504 1 97.5 253 SER B N 1
ATOM 4544 C CA . SER B 1 253 ? -1.117 26.078 -1.831 1 97.5 253 SER B CA 1
ATOM 4545 C C . SER B 1 253 ? -1.236 26.281 -3.336 1 97.5 253 SER B C 1
ATOM 4547 O O . SER B 1 253 ? -1.763 27.297 -3.785 1 97.5 253 SER B O 1
ATOM 4549 N N . GLY B 1 254 ? -0.693 25.328 -4.086 1 95.44 254 GLY B N 1
ATOM 4550 C CA . GLY B 1 254 ? -0.715 25.391 -5.539 1 95.44 254 GLY B CA 1
ATOM 4551 C C . GLY B 1 254 ? 0.388 26.25 -6.113 1 95.44 254 GLY B C 1
ATOM 4552 O O . GLY B 1 254 ? 0.471 26.438 -7.332 1 95.44 254 GLY B O 1
ATOM 4553 N N . THR B 1 255 ? 1.206 26.781 -5.27 1 92.25 255 THR B N 1
ATOM 4554 C CA . THR B 1 255 ? 2.297 27.656 -5.688 1 92.25 255 THR B CA 1
ATOM 4555 C C . THR B 1 255 ? 3.619 27.203 -5.078 1 92.25 255 THR B C 1
ATOM 4557 O O . THR B 1 255 ? 3.885 27.438 -3.9 1 92.25 255 THR B O 1
ATOM 4560 N N . PRO B 1 256 ? 4.445 26.641 -5.887 1 92.12 256 PRO B N 1
ATOM 4561 C CA . PRO B 1 256 ? 5.719 26.172 -5.324 1 92.12 256 PRO B CA 1
ATOM 4562 C C . PRO B 1 256 ? 6.613 27.328 -4.871 1 92.12 256 PRO B C 1
ATOM 4564 O O . PRO B 1 256 ? 6.652 28.375 -5.523 1 92.12 256 PRO B O 1
ATOM 4567 N N . VAL B 1 257 ? 7.32 27.141 -3.775 1 93.88 257 VAL B N 1
ATOM 4568 C CA . VAL B 1 257 ? 8.227 28.109 -3.174 1 93.88 257 VAL B CA 1
ATOM 4569 C C . VAL B 1 257 ? 9.648 27.547 -3.164 1 93.88 257 VAL B C 1
ATOM 4571 O O . VAL B 1 257 ? 9.891 26.469 -2.619 1 93.88 257 VAL B O 1
ATOM 4574 N N . THR B 1 258 ? 10.492 28.266 -3.773 1 90.81 258 THR B N 1
ATOM 4575 C CA . THR B 1 258 ? 11.891 27.844 -3.791 1 90.81 258 THR B CA 1
ATOM 4576 C C . THR B 1 258 ? 12.547 28.078 -2.438 1 90.81 258 THR B C 1
ATOM 4578 O O . THR B 1 258 ? 12.047 28.859 -1.626 1 90.81 258 THR B O 1
ATOM 4581 N N . LEU B 1 259 ? 13.656 27.453 -2.252 1 90.44 259 LEU B N 1
ATOM 4582 C CA . LEU B 1 259 ? 14.406 27.656 -1.021 1 90.44 259 LEU B CA 1
ATOM 4583 C C . LEU B 1 259 ? 14.867 29.109 -0.905 1 90.44 259 LEU B C 1
ATOM 4585 O O . LEU B 1 259 ? 14.914 29.672 0.197 1 90.44 259 LEU B O 1
ATOM 4589 N N . ASN B 1 260 ? 15.156 29.672 -2.008 1 89.62 260 ASN B N 1
ATOM 4590 C CA . ASN B 1 260 ? 15.547 31.062 -2.014 1 89.62 260 ASN B CA 1
ATOM 4591 C C . ASN B 1 260 ? 14.398 31.969 -1.575 1 89.62 260 ASN B C 1
ATOM 4593 O O . ASN B 1 260 ? 14.594 32.875 -0.766 1 89.62 260 ASN B O 1
ATOM 4597 N N . THR B 1 261 ? 13.258 31.719 -2.139 1 92 261 THR B N 1
ATOM 4598 C CA . THR B 1 261 ? 12.094 32.5 -1.759 1 92 261 THR B CA 1
ATOM 4599 C C . THR B 1 261 ? 11.781 32.312 -0.276 1 92 261 THR B C 1
ATOM 4601 O O . THR B 1 261 ? 11.445 33.281 0.414 1 92 261 THR B O 1
ATOM 4604 N N . LEU B 1 262 ? 11.906 31.141 0.177 1 95.06 262 LEU B N 1
ATOM 4605 C CA . LEU B 1 262 ? 11.648 30.828 1.577 1 95.06 262 LEU B CA 1
ATOM 4606 C C . LEU B 1 262 ? 12.625 31.547 2.49 1 95.06 262 LEU B C 1
ATOM 4608 O O . LEU B 1 262 ? 12.211 32.188 3.471 1 95.06 262 LEU B O 1
ATOM 4612 N N . THR B 1 263 ? 13.891 31.531 2.168 1 93.94 263 THR B N 1
ATOM 4613 C CA . THR B 1 263 ? 14.906 32.156 3.021 1 93.94 263 THR B CA 1
ATOM 4614 C C . THR B 1 263 ? 14.836 33.688 2.936 1 93.94 263 THR B C 1
ATOM 4616 O O . THR B 1 263 ? 15.102 34.375 3.916 1 93.94 263 THR B O 1
ATOM 4619 N N . ASP B 1 264 ? 14.461 34.125 1.789 1 93.31 264 ASP B N 1
ATOM 4620 C CA . ASP B 1 264 ? 14.25 35.562 1.659 1 93.31 264 ASP B CA 1
ATOM 4621 C C . ASP B 1 264 ? 13.125 36.031 2.572 1 93.31 264 ASP B C 1
ATOM 4623 O O . ASP B 1 264 ? 13.234 37.094 3.209 1 93.31 264 ASP B O 1
ATOM 4627 N N . ALA B 1 265 ? 12.086 35.312 2.582 1 95.88 265 ALA B N 1
ATOM 4628 C CA . ALA B 1 265 ? 10.969 35.656 3.463 1 95.88 265 ALA B CA 1
ATOM 4629 C C . ALA B 1 265 ? 11.391 35.594 4.93 1 95.88 265 ALA B C 1
ATOM 4631 O O . ALA B 1 265 ? 10.977 36.438 5.727 1 95.88 265 ALA B O 1
ATOM 4632 N N . LEU B 1 266 ? 12.203 34.656 5.266 1 97.56 266 LEU B N 1
ATOM 4633 C CA . LEU B 1 266 ? 12.68 34.5 6.637 1 97.56 266 LEU B CA 1
ATOM 4634 C C . LEU B 1 266 ? 13.617 35.656 7.008 1 97.56 266 LEU B C 1
ATOM 4636 O O . LEU B 1 266 ? 13.664 36.062 8.164 1 97.56 266 LEU B O 1
ATOM 4640 N N . ALA B 1 267 ? 14.336 36.188 6.043 1 96.88 267 ALA B N 1
ATOM 4641 C CA . ALA B 1 267 ? 15.297 37.25 6.27 1 96.88 267 ALA B CA 1
ATOM 4642 C C . ALA B 1 267 ? 14.594 38.531 6.742 1 96.88 267 ALA B C 1
ATOM 4644 O O . ALA B 1 267 ? 15.188 39.344 7.449 1 96.88 267 ALA B O 1
ATOM 4645 N N . HIS B 1 268 ? 13.375 38.656 6.383 1 96.5 268 HIS B N 1
ATOM 4646 C CA . HIS B 1 268 ? 12.586 39.781 6.859 1 96.5 268 HIS B CA 1
ATOM 4647 C C . HIS B 1 268 ? 12.43 39.75 8.375 1 96.5 268 HIS B C 1
ATOM 4649 O O . HIS B 1 268 ? 12.32 40.812 9.016 1 96.5 268 HIS B O 1
ATOM 4655 N N . HIS B 1 269 ? 12.422 38.625 8.93 1 96.56 269 HIS B N 1
ATOM 4656 C CA . HIS B 1 269 ? 12.242 38.438 10.367 1 96.56 269 HIS B CA 1
ATOM 4657 C C . HIS B 1 269 ? 13.586 38.281 11.078 1 96.56 269 HIS B C 1
ATOM 4659 O O . HIS B 1 269 ? 13.688 38.5 12.281 1 96.56 269 HIS B O 1
ATOM 4665 N N . PHE B 1 270 ? 14.508 37.812 10.25 1 97.56 270 PHE B N 1
ATOM 4666 C CA . PHE B 1 270 ? 15.859 37.625 10.75 1 97.56 270 PHE B CA 1
ATOM 4667 C C . PHE B 1 270 ? 16.875 38.312 9.875 1 97.56 270 PHE B C 1
ATOM 4669 O O . PHE B 1 270 ? 17.594 37.688 9.102 1 97.56 270 PHE B O 1
ATOM 4676 N N . PRO B 1 271 ? 17.078 39.531 10.07 1 95.88 271 PRO B N 1
ATOM 4677 C CA . PRO B 1 271 ? 17.938 40.312 9.188 1 95.88 271 PRO B CA 1
ATOM 4678 C C . PRO B 1 271 ? 19.375 39.844 9.188 1 95.88 271 PRO B C 1
ATOM 4680 O O . PRO B 1 271 ? 20.141 40.125 8.25 1 95.88 271 PRO B O 1
ATOM 4683 N N . HIS B 1 272 ? 19.766 39.125 10.148 1 96.5 272 HIS B N 1
ATOM 4684 C CA . HIS B 1 272 ? 21.125 38.625 10.242 1 96.5 272 HIS B CA 1
ATOM 4685 C C . HIS B 1 272 ? 21.281 37.312 9.492 1 96.5 272 HIS B C 1
ATOM 4687 O O . HIS B 1 272 ? 22.359 36.688 9.523 1 96.5 272 HIS B O 1
ATOM 4693 N N . LEU B 1 273 ? 20.234 36.812 8.875 1 96.69 273 LEU B N 1
ATOM 4694 C CA . LEU B 1 273 ? 20.25 35.5 8.195 1 96.69 273 LEU B CA 1
ATOM 4695 C C . LEU B 1 273 ? 21.422 35.406 7.238 1 96.69 273 LEU B C 1
ATOM 4697 O O . LEU B 1 273 ? 21.625 36.312 6.402 1 96.69 273 LEU B O 1
ATOM 4701 N N . GLU B 1 274 ? 22.312 34.375 7.434 1 95.19 274 GLU B N 1
ATOM 4702 C CA . GLU B 1 274 ? 23.375 33.969 6.523 1 95.19 274 GLU B CA 1
ATOM 4703 C C . GLU B 1 274 ? 23.141 32.562 6.02 1 95.19 274 GLU B C 1
ATOM 4705 O O . GLU B 1 274 ? 22.75 31.672 6.785 1 95.19 274 GLU B O 1
ATOM 4710 N N . LYS B 1 275 ? 23.266 32.375 4.758 1 91.25 275 LYS B N 1
ATOM 4711 C CA . LYS B 1 275 ? 23.078 31.047 4.207 1 91.25 275 LYS B CA 1
ATOM 4712 C C . LYS B 1 275 ? 24.234 30.656 3.295 1 91.25 275 LYS B C 1
ATOM 4714 O O . LYS B 1 275 ? 24.922 31.531 2.738 1 91.25 275 LYS B O 1
ATOM 4719 N N . GLU B 1 276 ? 24.609 29.422 3.307 1 89.25 276 GLU B N 1
ATOM 4720 C CA . GLU B 1 276 ? 25.609 28.812 2.432 1 89.25 276 GLU B CA 1
ATOM 4721 C C . GLU B 1 276 ? 25.062 27.562 1.746 1 89.25 276 GLU B C 1
ATOM 4723 O O . GLU B 1 276 ? 24.359 26.766 2.365 1 89.25 276 GLU B O 1
ATOM 4728 N N . TYR B 1 277 ? 25.344 27.547 0.458 1 82.81 277 TYR B N 1
ATOM 4729 C CA . TYR B 1 277 ? 24.953 26.344 -0.285 1 82.81 277 TYR B CA 1
ATOM 4730 C C . TYR B 1 277 ? 26.078 25.328 -0.298 1 82.81 277 TYR B C 1
ATOM 4732 O O . TYR B 1 277 ? 27.234 25.672 -0.546 1 82.81 277 TYR B O 1
ATOM 4740 N N . THR B 1 278 ? 26.109 24.297 0.326 1 73.62 278 THR B N 1
ATOM 4741 C CA . THR B 1 278 ? 27.188 23.328 0.416 1 73.62 278 THR B CA 1
ATOM 4742 C C . THR B 1 278 ? 27.359 22.578 -0.906 1 73.62 278 THR B C 1
ATOM 4744 O O . THR B 1 278 ? 28.484 22.328 -1.345 1 73.62 278 THR B O 1
ATOM 4747 N N . SER B 1 279 ? 26.969 21.484 -1.251 1 58.44 279 SER B N 1
ATOM 4748 C CA . SER B 1 279 ? 27.25 20.703 -2.455 1 58.44 279 SER B CA 1
ATOM 4749 C C . SER B 1 279 ? 26.172 20.938 -3.516 1 58.44 279 SER B C 1
ATOM 4751 O O . SER B 1 279 ? 25.016 21.172 -3.188 1 58.44 279 SER B O 1
ATOM 4753 N N . ARG B 1 280 ? 26.828 21.484 -4.598 1 51.75 280 ARG B N 1
ATOM 4754 C CA . ARG B 1 280 ? 25.984 21.625 -5.777 1 51.75 280 ARG B CA 1
ATOM 4755 C C . ARG B 1 280 ? 25.438 20.266 -6.223 1 51.75 280 ARG B C 1
ATOM 4757 O O . ARG B 1 280 ? 26.109 19.547 -6.969 1 51.75 280 ARG B O 1
ATOM 4764 N N . ARG B 1 281 ? 25.188 19.531 -5.477 1 46.66 281 ARG B N 1
ATOM 4765 C CA . ARG B 1 281 ? 24.844 18.312 -6.223 1 46.66 281 ARG B CA 1
ATOM 4766 C C . ARG B 1 281 ? 23.859 18.625 -7.348 1 46.66 281 ARG B C 1
ATOM 4768 O O . ARG B 1 281 ? 22.906 19.406 -7.16 1 46.66 281 ARG B O 1
ATOM 4775 N N . LYS B 1 282 ? 24.297 18.594 -8.516 1 45.62 282 LYS B N 1
ATOM 4776 C CA . LYS B 1 282 ? 23.688 18.688 -9.836 1 45.62 282 LYS B CA 1
ATOM 4777 C C . LYS B 1 282 ? 22.328 18 -9.875 1 45.62 282 LYS B C 1
ATOM 4779 O O . LYS B 1 282 ? 21.797 17.734 -10.953 1 45.62 282 LYS B O 1
ATOM 4784 N N . GLY B 1 283 ? 22 17.484 -8.742 1 43.78 283 GLY B N 1
ATOM 4785 C CA . GLY B 1 283 ? 20.828 16.688 -9.094 1 43.78 283 GLY B CA 1
ATOM 4786 C C . GLY B 1 283 ? 19.625 17.547 -9.453 1 43.78 283 GLY B C 1
ATOM 4787 O O . GLY B 1 283 ? 19.672 18.766 -9.383 1 43.78 283 GLY B O 1
ATOM 4788 N N . ASP B 1 284 ? 18.688 16.938 -10.141 1 50.5 284 ASP B N 1
ATOM 4789 C CA . ASP B 1 284 ? 17.438 17.406 -10.75 1 50.5 284 ASP B CA 1
ATOM 4790 C C . ASP B 1 284 ? 16.625 18.25 -9.773 1 50.5 284 ASP B C 1
ATOM 4792 O O . ASP B 1 284 ? 16.625 17.969 -8.57 1 50.5 284 ASP B O 1
ATOM 4796 N N . VAL B 1 285 ? 16.547 19.469 -10.234 1 50.91 285 VAL B N 1
ATOM 4797 C CA . VAL B 1 285 ? 15.609 20.391 -9.609 1 50.91 285 VAL B CA 1
ATOM 4798 C C . VAL B 1 285 ? 14.352 19.641 -9.188 1 50.91 285 VAL B C 1
ATOM 4800 O O . VAL B 1 285 ? 13.641 19.078 -10.023 1 50.91 285 VAL B O 1
ATOM 4803 N N . GLU B 1 286 ? 14.203 19.266 -7.938 1 69 286 GLU B N 1
ATOM 4804 C CA . GLU B 1 286 ? 13.047 18.562 -7.387 1 69 286 GLU B CA 1
ATOM 4805 C C . GLU B 1 286 ? 11.945 19.547 -6.996 1 69 286 GLU B C 1
ATOM 4807 O O . GLU B 1 286 ? 12.141 20.406 -6.137 1 69 286 GLU B O 1
ATOM 4812 N N . ARG B 1 287 ? 10.977 19.844 -7.922 1 78.62 287 ARG B N 1
ATOM 4813 C CA . ARG B 1 287 ? 9.805 20.656 -7.617 1 78.62 287 ARG B CA 1
ATOM 4814 C C . ARG B 1 287 ? 8.562 19.781 -7.438 1 78.62 287 ARG B C 1
ATOM 4816 O O . ARG B 1 287 ? 8.273 18.922 -8.273 1 78.62 287 ARG B O 1
ATOM 4823 N N . THR B 1 288 ? 7.965 19.938 -6.34 1 85.81 288 THR B N 1
ATOM 4824 C CA . THR B 1 288 ? 6.719 19.219 -6.094 1 85.81 288 THR B CA 1
ATOM 4825 C C . THR B 1 288 ? 5.633 20.188 -5.613 1 85.81 288 THR B C 1
ATOM 4827 O O . THR B 1 288 ? 5.848 20.938 -4.668 1 85.81 288 THR B O 1
ATOM 4830 N N . TRP B 1 289 ? 4.574 20.297 -6.387 1 93.44 289 TRP B N 1
ATOM 4831 C CA . TRP B 1 289 ? 3.461 21.125 -5.922 1 93.44 289 TRP B CA 1
ATOM 4832 C C . TRP B 1 289 ? 2.131 20.562 -6.426 1 93.44 289 TRP B C 1
ATOM 4834 O O . TRP B 1 289 ? 2.104 19.734 -7.332 1 93.44 289 TRP B O 1
ATOM 4844 N N . ALA B 1 290 ? 1.112 21.016 -5.832 1 96.75 290 ALA B N 1
ATOM 4845 C CA . ALA B 1 290 ? -0.212 20.422 -6.023 1 96.75 290 ALA B CA 1
ATOM 4846 C C . ALA B 1 290 ? -0.958 21.109 -7.164 1 96.75 290 ALA B C 1
ATOM 4848 O O . ALA B 1 290 ? -0.956 22.344 -7.258 1 96.75 290 ALA B O 1
ATOM 4849 N N . ASP B 1 291 ? -1.501 20.359 -8.078 1 97.62 291 ASP B N 1
ATOM 4850 C CA . ASP B 1 291 ? -2.682 20.844 -8.789 1 97.62 291 ASP B CA 1
ATOM 4851 C C . ASP B 1 291 ? -3.912 20.812 -7.883 1 97.62 291 ASP B C 1
ATOM 4853 O O . ASP B 1 291 ? -4.34 19.75 -7.438 1 97.62 291 ASP B O 1
ATOM 4857 N N . ILE B 1 292 ? -4.477 22 -7.613 1 98.31 292 ILE B N 1
ATOM 4858 C CA . ILE B 1 292 ? -5.562 22.047 -6.645 1 98.31 292 ILE B CA 1
ATOM 4859 C C . ILE B 1 292 ? -6.895 22.219 -7.367 1 98.31 292 ILE B C 1
ATOM 4861 O O . ILE B 1 292 ? -7.898 22.594 -6.758 1 98.31 292 ILE B O 1
ATOM 4865 N N . GLY B 1 293 ? -6.922 22.016 -8.664 1 98.06 293 GLY B N 1
ATOM 4866 C CA . GLY B 1 293 ? -8.109 22.203 -9.477 1 98.06 293 GLY B CA 1
ATOM 4867 C C . GLY B 1 293 ? -9.297 21.391 -9.008 1 98.06 293 GLY B C 1
ATOM 4868 O O . GLY B 1 293 ? -10.398 21.906 -8.859 1 98.06 293 GLY B O 1
ATOM 4869 N N . LYS B 1 294 ? -9.109 20.109 -8.773 1 97.62 294 LYS B N 1
ATOM 4870 C CA . LYS B 1 294 ? -10.188 19.219 -8.359 1 97.62 294 LYS B CA 1
ATOM 4871 C C . LYS B 1 294 ? -10.789 19.656 -7.027 1 97.62 294 LYS B C 1
ATOM 4873 O O . LYS B 1 294 ? -12.008 19.703 -6.879 1 97.62 294 LYS B O 1
ATOM 4878 N N . ALA B 1 295 ? -9.938 19.938 -6.043 1 98.12 295 ALA B N 1
ATOM 4879 C CA . ALA B 1 295 ? -10.414 20.391 -4.738 1 98.12 295 ALA B CA 1
ATOM 4880 C C . ALA B 1 295 ? -11.172 21.703 -4.855 1 98.12 295 ALA B C 1
ATOM 4882 O O . ALA B 1 295 ? -12.188 21.906 -4.188 1 98.12 295 ALA B O 1
ATOM 4883 N N . SER B 1 296 ? -10.672 22.594 -5.668 1 98.38 296 SER B N 1
ATOM 4884 C CA . SER B 1 296 ? -11.344 23.859 -5.895 1 98.38 296 SER B CA 1
ATOM 4885 C C . SER B 1 296 ? -12.727 23.656 -6.5 1 98.38 296 SER B C 1
ATOM 4887 O O . SER B 1 296 ? -13.711 24.234 -6.023 1 98.38 296 SER B O 1
ATOM 4889 N N . ALA B 1 297 ? -12.82 22.875 -7.488 1 97.44 297 ALA B N 1
ATOM 4890 C CA . ALA B 1 297 ? -14.062 22.672 -8.219 1 97.44 297 ALA B CA 1
ATOM 4891 C C . ALA B 1 297 ? -15.086 21.938 -7.363 1 97.44 297 ALA B C 1
ATOM 4893 O O . ALA B 1 297 ? -16.25 22.312 -7.309 1 97.44 297 ALA B O 1
ATOM 4894 N N . ASP B 1 298 ? -14.688 20.875 -6.664 1 96.75 298 ASP B N 1
ATOM 4895 C CA . ASP B 1 298 ? -15.602 19.969 -5.961 1 96.75 298 ASP B CA 1
ATOM 4896 C C . ASP B 1 298 ? -15.953 20.516 -4.578 1 96.75 298 ASP B C 1
ATOM 4898 O O . ASP B 1 298 ? -17.078 20.328 -4.098 1 96.75 298 ASP B O 1
ATOM 4902 N N . LEU B 1 299 ? -14.898 21.156 -3.93 1 97.12 299 LEU B N 1
ATOM 4903 C CA . LEU B 1 299 ? -15.062 21.469 -2.516 1 97.12 299 LEU B CA 1
ATOM 4904 C C . LEU B 1 299 ? -15.156 22.984 -2.307 1 97.12 299 LEU B C 1
ATOM 4906 O O . LEU B 1 299 ? -15.578 23.438 -1.243 1 97.12 299 LEU B O 1
ATOM 4910 N N . GLY B 1 300 ? -14.688 23.781 -3.279 1 97.62 300 GLY B N 1
ATOM 4911 C CA . GLY B 1 300 ? -14.531 25.203 -3.082 1 97.62 300 GLY B CA 1
ATOM 4912 C C . GLY B 1 300 ? -13.25 25.578 -2.357 1 97.62 300 GLY B C 1
ATOM 4913 O O . GLY B 1 300 ? -13.164 26.641 -1.738 1 97.62 300 GLY B O 1
ATOM 4914 N N . TYR B 1 301 ? -12.266 24.734 -2.336 1 98.31 301 TYR B N 1
ATOM 4915 C CA . TYR B 1 301 ? -10.984 24.938 -1.676 1 98.31 301 TYR B CA 1
ATOM 4916 C C . TYR B 1 301 ? -10.195 26.062 -2.346 1 98.31 301 TYR B C 1
ATOM 4918 O O . TYR B 1 301 ? -9.953 26.016 -3.555 1 98.31 301 TYR B O 1
ATOM 4926 N N . LYS B 1 302 ? -9.859 27.062 -1.604 1 98.06 302 LYS B N 1
ATOM 4927 C CA . LYS B 1 302 ? -9.086 28.219 -2.041 1 98.06 302 LYS B CA 1
ATOM 4928 C C . LYS B 1 302 ? -8.109 28.672 -0.958 1 98.06 302 LYS B C 1
ATOM 4930 O O . LYS B 1 302 ? -8.469 29.438 -0.068 1 98.06 302 LYS B O 1
ATOM 4935 N N . PRO B 1 303 ? -6.871 28.188 -1.096 1 98.19 303 PRO B N 1
ATOM 4936 C CA . PRO B 1 303 ? -5.902 28.641 -0.091 1 98.19 303 PRO B CA 1
ATOM 4937 C C . PRO B 1 303 ? -5.816 30.156 0.009 1 98.19 303 PRO B C 1
ATOM 4939 O O . PRO B 1 303 ? -5.887 30.859 -1.009 1 98.19 303 PRO B O 1
ATOM 4942 N N . LYS B 1 304 ? -5.625 30.703 1.23 1 97.88 304 LYS B N 1
ATOM 4943 C CA . LYS B 1 304 ? -5.758 32.125 1.45 1 97.88 304 LYS B CA 1
ATOM 4944 C C . LYS B 1 304 ? -4.438 32.75 1.91 1 97.88 304 LYS B C 1
ATOM 4946 O O . LYS B 1 304 ? -4.242 33.969 1.822 1 97.88 304 LYS B O 1
ATOM 4951 N N . PHE B 1 305 ? -3.541 32 2.387 1 98.06 305 PHE B N 1
ATOM 4952 C CA . PHE B 1 305 ? -2.359 32.531 3.045 1 98.06 305 PHE B CA 1
ATOM 4953 C C . PHE B 1 305 ? -1.141 32.469 2.133 1 98.06 305 PHE B C 1
ATOM 4955 O O . PHE B 1 305 ? -0.847 31.391 1.589 1 98.06 305 PHE B O 1
ATOM 4962 N N . SER B 1 306 ? -0.46 33.531 1.987 1 96.81 306 SER B N 1
ATOM 4963 C CA . SER B 1 306 ? 0.819 33.562 1.285 1 96.81 306 SER B CA 1
ATOM 4964 C C . SER B 1 306 ? 1.938 33 2.17 1 96.81 306 SER B C 1
ATOM 4966 O O . SER B 1 306 ? 1.767 32.875 3.383 1 96.81 306 SER B O 1
ATOM 4968 N N . ILE B 1 307 ? 3.08 32.688 1.516 1 97.5 307 ILE B N 1
ATOM 4969 C CA . ILE B 1 307 ? 4.227 32.188 2.271 1 97.5 307 ILE B CA 1
ATOM 4970 C C . ILE B 1 307 ? 4.691 33.281 3.26 1 97.5 307 ILE B C 1
ATOM 4972 O O . ILE B 1 307 ? 5.098 32.938 4.379 1 97.5 307 ILE B O 1
ATOM 4976 N N . GLN B 1 308 ? 4.562 34.531 2.896 1 97.12 308 GLN B N 1
ATOM 4977 C CA . GLN B 1 308 ? 4.977 35.656 3.758 1 97.12 308 GLN B CA 1
ATOM 4978 C C . GLN B 1 308 ? 4.086 35.75 4.996 1 97.12 308 GLN B C 1
ATOM 4980 O O . GLN B 1 308 ? 4.586 35.812 6.121 1 97.12 308 GLN B O 1
ATOM 4985 N N . GLU B 1 309 ? 2.785 35.688 4.785 1 97.56 309 GLU B N 1
ATOM 4986 C CA . GLU B 1 309 ? 1.836 35.812 5.891 1 97.56 309 GLU B CA 1
ATOM 4987 C C . GLU B 1 309 ? 1.957 34.594 6.836 1 97.56 309 GLU B C 1
ATOM 4989 O O . GLU B 1 309 ? 1.944 34.781 8.055 1 97.56 309 GLU B O 1
ATOM 4994 N N . GLY B 1 310 ? 2.053 33.406 6.238 1 98.31 310 GLY B N 1
ATOM 4995 C CA . GLY B 1 310 ? 2.189 32.188 7.051 1 98.31 310 GLY B CA 1
ATOM 4996 C C . GLY B 1 310 ? 3.455 32.188 7.887 1 98.31 310 GLY B C 1
ATOM 4997 O O . GLY B 1 310 ? 3.43 31.797 9.055 1 98.31 310 GLY B O 1
ATOM 4998 N N . LEU B 1 311 ? 4.547 32.656 7.27 1 98.31 311 LEU B N 1
ATOM 4999 C CA . LEU B 1 311 ? 5.816 32.656 7.988 1 98.31 311 LEU B CA 1
ATOM 5000 C C . LEU B 1 311 ? 5.793 33.688 9.117 1 98.31 311 LEU B C 1
ATOM 5002 O O . LEU B 1 311 ? 6.371 33.469 10.18 1 98.31 311 LEU B O 1
ATOM 5006 N N . GLU B 1 312 ? 5.137 34.812 8.844 1 98.12 312 GLU B N 1
ATOM 5007 C CA . GLU B 1 312 ? 5 35.812 9.883 1 98.12 312 GLU B CA 1
ATOM 5008 C C . GLU B 1 312 ? 4.352 35.25 11.141 1 98.12 312 GLU B C 1
ATOM 5010 O O . GLU B 1 312 ? 4.859 35.438 12.25 1 98.12 312 GLU B O 1
ATOM 5015 N N . ARG B 1 313 ? 3.281 34.531 10.984 1 98.38 313 ARG B N 1
ATOM 5016 C CA . ARG B 1 313 ? 2.543 33.938 12.094 1 98.38 313 ARG B CA 1
ATOM 5017 C C . ARG B 1 313 ? 3.348 32.812 12.742 1 98.38 313 ARG B C 1
ATOM 5019 O O . ARG B 1 313 ? 3.311 32.625 13.961 1 98.38 313 ARG B O 1
ATOM 5026 N N . THR B 1 314 ? 4.07 32.062 11.898 1 98.69 314 THR B N 1
ATOM 5027 C CA . THR B 1 314 ? 4.855 30.938 12.391 1 98.69 314 THR B CA 1
ATOM 5028 C C . THR B 1 314 ? 6.035 31.422 13.227 1 98.69 314 THR B C 1
ATOM 5030 O O . THR B 1 314 ? 6.312 30.875 14.297 1 98.69 314 THR B O 1
ATOM 5033 N N . VAL B 1 315 ? 6.703 32.469 12.742 1 98.31 315 VAL B N 1
ATOM 5034 C CA . VAL B 1 315 ? 7.844 33.031 13.453 1 98.31 315 VAL B CA 1
ATOM 5035 C C . VAL B 1 315 ? 7.379 33.656 14.766 1 98.31 315 VAL B C 1
ATOM 5037 O O . VAL B 1 315 ? 8.023 33.5 15.805 1 98.31 315 VAL B O 1
ATOM 5040 N N . ALA B 1 316 ? 6.219 34.375 14.727 1 98.19 316 ALA B N 1
ATOM 5041 C CA . ALA B 1 316 ? 5.668 35 15.938 1 98.19 316 ALA B CA 1
ATOM 5042 C C . ALA B 1 316 ? 5.391 33.938 17 1 98.19 316 ALA B C 1
ATOM 5044 O O . ALA B 1 316 ? 5.734 34.094 18.172 1 98.19 316 ALA B O 1
ATOM 5045 N N . TRP B 1 317 ? 4.801 32.844 16.609 1 98.06 317 TRP B N 1
ATOM 5046 C CA . TRP B 1 317 ? 4.523 31.719 17.516 1 98.06 317 TRP B CA 1
ATOM 5047 C C . TRP B 1 317 ? 5.816 31.156 18.094 1 98.06 317 TRP B C 1
ATOM 5049 O O . TRP B 1 317 ? 5.93 30.953 19.312 1 98.06 317 TRP B O 1
ATOM 5059 N N . ALA B 1 318 ? 6.758 30.844 17.219 1 97.88 318 ALA B N 1
ATOM 5060 C CA . ALA B 1 318 ? 8.008 30.219 17.641 1 97.88 318 ALA B CA 1
ATOM 5061 C C . ALA B 1 318 ? 8.742 31.094 18.656 1 97.88 318 ALA B C 1
ATOM 5063 O O . ALA B 1 318 ? 9.258 30.594 19.656 1 97.88 318 ALA B O 1
ATOM 5064 N N . THR B 1 319 ? 8.758 32.406 18.375 1 96.25 319 THR B N 1
ATOM 5065 C CA . THR B 1 319 ? 9.43 33.344 19.25 1 96.25 319 THR B CA 1
ATOM 5066 C C . THR B 1 319 ? 8.758 33.375 20.625 1 96.25 319 THR B C 1
ATOM 5068 O O . THR B 1 319 ? 9.438 33.406 21.656 1 96.25 319 THR B O 1
ATOM 5071 N N . ALA B 1 320 ? 7.473 33.312 20.625 1 96.81 320 ALA B N 1
ATOM 5072 C CA . ALA B 1 320 ? 6.723 33.375 21.875 1 96.81 320 ALA B CA 1
ATOM 5073 C C . ALA B 1 320 ? 6.848 32.062 22.641 1 96.81 320 ALA B C 1
ATOM 5075 O O . ALA B 1 320 ? 6.941 32.062 23.875 1 96.81 320 ALA B O 1
ATOM 5076 N N . TYR B 1 321 ? 6.863 30.922 21.938 1 95.75 321 TYR B N 1
ATOM 5077 C CA . TYR B 1 321 ? 6.816 29.609 22.562 1 95.75 321 TYR B CA 1
ATOM 5078 C C . TYR B 1 321 ? 8.195 29.188 23.078 1 95.75 321 TYR B C 1
ATOM 5080 O O . TYR B 1 321 ? 8.32 28.594 24.141 1 95.75 321 TYR B O 1
ATOM 5088 N N . PHE B 1 322 ? 9.211 29.438 22.344 1 91.06 322 PHE B N 1
ATOM 5089 C CA . PHE B 1 322 ? 10.539 28.953 22.688 1 91.06 322 PHE B CA 1
ATOM 5090 C C . PHE B 1 322 ? 11.32 30.031 23.453 1 91.06 322 PHE B C 1
ATOM 5092 O O . PHE B 1 322 ? 12.414 29.766 23.953 1 91.06 322 PHE B O 1
ATOM 5099 N N . HIS B 1 323 ? 10.852 31.25 23.625 1 80.88 323 HIS B N 1
ATOM 5100 C CA . HIS B 1 323 ? 11.516 32.281 24.422 1 80.88 323 HIS B CA 1
ATOM 5101 C C . HIS B 1 323 ? 11.086 32.188 25.891 1 80.88 323 HIS B C 1
ATOM 5103 O O . HIS B 1 323 ? 9.938 31.812 26.188 1 80.88 323 HIS B O 1
#